Protein AF-A0A3R7PMS6-F1 (afdb_monomer_lite)

Radius of gyration: 30.58 Å; chains: 1; bounding box: 68×83×114 Å

Secondary structure (DSSP, 8-state):
---------------PPPBHHHHHHHHHHHTTS-SEEEEEEETTTSB--STT-SEEEEEETTEEEEEEEEEETTEEEEEEEE------HHHHHHHHHHHHHTTTHHHHHHHHHHHHH--EEEEEEETTEEEEEEESS----S--HHHHHHHHHHHHHHHHHHS-PPPPPPEEEEES-TTT--EEEEE--GGG-HHHH--SS-GGG--EEESSPPPTTEEE---EEEGGGHHHHHHHHHTT--EEEEEEEEETEEESSSBTTSPEEEE---TT--HHHHHHHHHHHHHHHHHHHHHHTT--TTSHHHHHHHHSS------TTSPPEEEEEEEEEEETTEEEEEEEEES--HHHHHHHHHHHHHHTTS-EEEEEEEEEEETTEEGGGSTTGGGSTTS---

Organism: Penaeus vannamei (NCBI:txid6689)

Structure (mmCIF, N/CA/C/O backbone):
data_AF-A0A3R7PMS6-F1
#
_entry.id   AF-A0A3R7PMS6-F1
#
loop_
_atom_site.group_PDB
_atom_site.id
_atom_site.type_symbol
_atom_site.label_atom_id
_atom_site.label_alt_id
_atom_site.label_comp_id
_atom_site.label_asym_id
_atom_site.label_entity_id
_atom_site.label_seq_id
_atom_site.pdbx_PDB_ins_code
_atom_site.Cartn_x
_atom_site.Cartn_y
_atom_site.Cartn_z
_atom_site.occupancy
_atom_site.B_iso_or_equiv
_atom_site.auth_seq_id
_atom_site.auth_comp_id
_atom_site.auth_asym_id
_atom_site.auth_atom_id
_atom_site.pdbx_PDB_model_num
ATOM 1 N N . MET A 1 1 ? 3.083 -45.865 55.757 1.00 33.81 1 MET A N 1
ATOM 2 C CA . MET A 1 1 ? 3.541 -46.971 54.890 1.00 33.81 1 MET A CA 1
ATOM 3 C C . MET A 1 1 ? 2.517 -47.152 53.779 1.00 33.81 1 MET A C 1
ATOM 5 O O . MET A 1 1 ? 1.363 -47.331 54.126 1.00 33.81 1 MET A O 1
ATOM 9 N N . HIS A 1 2 ? 2.970 -47.079 52.515 1.00 34.22 2 HIS A N 1
ATOM 10 C CA . HIS A 1 2 ? 2.266 -47.383 51.246 1.00 34.22 2 HIS A CA 1
ATOM 11 C C . HIS A 1 2 ? 1.035 -46.503 50.929 1.00 34.22 2 HIS A C 1
ATOM 13 O O . HIS A 1 2 ? 0.025 -46.613 51.600 1.00 34.22 2 HIS A O 1
ATOM 19 N N . VAL A 1 3 ? 0.975 -45.561 49.973 1.00 33.75 3 VAL A N 1
ATOM 20 C CA . VAL A 1 3 ? 1.602 -45.344 48.646 1.00 33.75 3 VAL A CA 1
ATOM 21 C C . VAL A 1 3 ? 1.622 -46.586 47.751 1.00 33.75 3 VAL A C 1
ATOM 23 O O . VAL A 1 3 ? 2.273 -47.569 48.084 1.00 33.75 3 VAL A O 1
ATOM 26 N N . SER A 1 4 ? 1.014 -46.446 46.560 1.00 31.95 4 SER A N 1
ATOM 27 C CA . SER A 1 4 ? 0.921 -47.416 45.449 1.00 31.95 4 SER A CA 1
ATOM 28 C C . SER A 1 4 ? -0.236 -48.418 45.631 1.00 31.95 4 SER A C 1
ATOM 30 O O . SER A 1 4 ? -0.331 -49.053 46.663 1.00 31.95 4 SER A O 1
ATOM 32 N N . GLN A 1 5 ? -1.192 -48.619 44.722 1.00 35.88 5 GLN A N 1
ATOM 33 C CA . GLN A 1 5 ? -1.154 -48.555 43.265 1.00 35.88 5 GLN A CA 1
ATOM 34 C C . GLN A 1 5 ? -2.563 -48.261 42.722 1.00 35.88 5 GLN A C 1
ATOM 36 O O . GLN A 1 5 ? -3.455 -49.104 42.743 1.00 35.88 5 GLN A O 1
ATOM 41 N N . THR A 1 6 ? -2.768 -47.083 42.147 1.00 33.12 6 THR A N 1
ATOM 42 C CA . THR A 1 6 ? -3.730 -46.933 41.045 1.00 33.12 6 THR A CA 1
ATOM 43 C C . THR A 1 6 ? -3.165 -45.877 40.114 1.00 33.12 6 THR A C 1
ATOM 45 O O . THR A 1 6 ? -3.672 -44.767 39.977 1.00 33.12 6 THR A O 1
ATOM 48 N N . LEU A 1 7 ? -2.017 -46.226 39.524 1.00 34.47 7 LEU A N 1
ATOM 49 C CA . LEU A 1 7 ? -1.501 -45.590 38.322 1.00 34.47 7 LEU A CA 1
ATOM 50 C C . LEU A 1 7 ? -2.604 -45.680 37.264 1.00 34.47 7 LEU A C 1
ATOM 52 O O . LEU A 1 7 ? -2.713 -46.655 36.524 1.00 34.47 7 LEU A O 1
ATOM 56 N N . LYS A 1 8 ? -3.444 -44.644 37.213 1.00 33.66 8 LYS A N 1
ATOM 57 C CA . LYS A 1 8 ? -4.164 -44.256 36.009 1.00 33.66 8 LYS A CA 1
ATOM 58 C C . LYS A 1 8 ? -3.090 -44.013 34.960 1.00 33.66 8 LYS A C 1
ATOM 60 O O . LYS A 1 8 ? -2.493 -42.941 34.898 1.00 33.66 8 LYS A O 1
ATOM 65 N N . ILE A 1 9 ? -2.820 -45.053 34.179 1.00 36.72 9 ILE A N 1
ATOM 66 C CA . ILE A 1 9 ? -2.088 -44.994 32.923 1.00 36.72 9 ILE A CA 1
ATOM 67 C C . ILE A 1 9 ? -2.941 -44.118 31.999 1.00 36.72 9 ILE A C 1
ATOM 69 O O . ILE A 1 9 ? -3.697 -44.594 31.160 1.00 36.72 9 ILE A O 1
ATOM 73 N N . PHE A 1 10 ? -2.842 -42.800 32.179 1.00 36.03 10 PHE A N 1
ATOM 74 C CA . PHE A 1 10 ? -3.093 -41.838 31.121 1.00 36.03 10 PHE A CA 1
ATOM 75 C C . PHE A 1 10 ? -1.964 -42.040 30.115 1.00 36.03 10 PHE A C 1
ATOM 77 O O . PHE A 1 10 ? -0.944 -41.352 30.113 1.00 36.03 10 PHE A O 1
ATOM 84 N N . ARG A 1 11 ? -2.141 -43.048 29.260 1.00 35.91 11 ARG A N 1
ATOM 85 C CA . ARG A 1 11 ? -1.497 -43.095 27.955 1.00 35.91 11 ARG A CA 1
ATOM 86 C C . ARG A 1 11 ? -1.969 -41.823 27.247 1.00 35.91 11 ARG A C 1
ATOM 88 O O . ARG A 1 11 ? -3.056 -41.792 26.683 1.00 35.91 11 ARG A O 1
ATOM 95 N N . ARG A 1 12 ? -1.186 -40.742 27.341 1.00 38.56 12 ARG A N 1
ATOM 96 C CA . ARG A 1 12 ? -1.252 -39.638 26.382 1.00 38.56 12 ARG A CA 1
ATOM 97 C C . ARG A 1 12 ? -1.123 -40.310 25.021 1.00 38.56 12 ARG A C 1
ATOM 99 O O . ARG A 1 12 ? 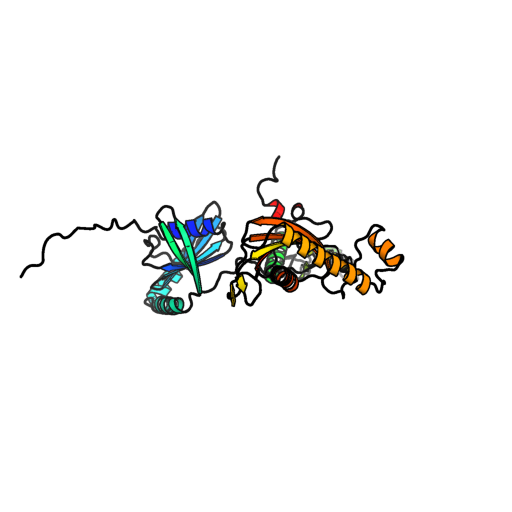-0.043 -40.802 24.692 1.00 38.56 12 ARG A O 1
ATOM 106 N N . ILE A 1 13 ? -2.221 -40.397 24.275 1.00 42.81 13 ILE A N 1
ATOM 107 C CA . ILE A 1 13 ? -2.149 -40.587 22.832 1.00 42.81 13 ILE A CA 1
ATOM 108 C C . ILE A 1 13 ? -1.309 -39.400 22.376 1.00 42.81 13 ILE A C 1
ATOM 110 O O . ILE A 1 13 ? -1.724 -38.250 22.482 1.00 42.81 13 ILE A O 1
ATOM 114 N N . LYS A 1 14 ? -0.042 -39.666 22.069 1.00 45.78 14 LYS A N 1
ATOM 115 C CA . LYS A 1 14 ? 0.870 -38.663 21.549 1.00 45.78 14 LYS A CA 1
ATOM 116 C C . LYS A 1 14 ? 0.348 -38.418 20.143 1.00 45.78 14 LYS A C 1
ATOM 118 O O . LYS A 1 14 ? 0.609 -39.242 19.271 1.00 45.78 14 LYS A O 1
ATOM 123 N N . GLU A 1 15 ? -0.481 -37.389 19.977 1.00 59.25 15 GLU A N 1
ATOM 124 C CA . GLU A 1 15 ? -0.920 -36.934 18.660 1.00 59.25 15 GLU A CA 1
ATOM 125 C C . GLU A 1 15 ? 0.314 -36.908 17.753 1.00 59.25 15 GLU A C 1
ATOM 127 O O . GLU A 1 15 ? 1.391 -36.439 18.154 1.00 59.25 15 GLU A O 1
ATOM 132 N N . ALA A 1 16 ? 0.204 -37.577 16.605 1.00 72.38 16 ALA A N 1
ATOM 133 C CA . ALA A 1 16 ? 1.308 -37.679 15.671 1.00 72.38 16 ALA A CA 1
ATOM 134 C C . ALA A 1 16 ? 1.676 -36.256 15.251 1.00 72.38 16 ALA A C 1
ATOM 136 O O . ALA A 1 16 ? 0.825 -35.504 14.791 1.00 72.38 16 ALA A O 1
ATOM 137 N N . LYS A 1 17 ? 2.929 -35.859 15.488 1.00 84.12 17 LYS A N 1
ATOM 138 C CA . LYS A 1 17 ? 3.363 -34.509 15.135 1.00 84.12 17 LYS A CA 1
ATOM 139 C C . LYS A 1 17 ? 3.409 -34.392 13.616 1.00 84.12 17 LYS A C 1
ATOM 141 O O . LYS A 1 17 ? 4.055 -35.260 13.009 1.00 84.12 17 LYS A O 1
ATOM 146 N N . PRO A 1 18 ? 2.878 -33.304 13.041 1.00 90.94 18 PRO A N 1
ATOM 147 C CA . PRO A 1 18 ? 2.941 -33.074 11.610 1.00 90.94 18 PRO A CA 1
ATOM 148 C C . PRO A 1 18 ? 4.376 -33.100 11.101 1.00 90.94 18 PRO A C 1
ATOM 150 O O . PRO A 1 18 ? 5.328 -32.708 11.793 1.00 90.94 18 PRO A O 1
ATOM 153 N N . THR A 1 19 ? 4.547 -33.583 9.875 1.00 92.81 19 THR A N 1
ATOM 154 C CA . THR A 1 19 ? 5.851 -33.567 9.217 1.00 92.81 19 THR A CA 1
ATOM 155 C C . THR A 1 19 ? 6.267 -32.138 8.877 1.00 92.81 19 THR A C 1
ATOM 157 O O . THR A 1 19 ? 5.443 -31.261 8.607 1.00 92.81 19 THR A O 1
ATOM 160 N N . ALA A 1 20 ? 7.574 -31.880 8.863 1.00 91.75 20 ALA A N 1
ATOM 161 C CA . ALA A 1 20 ? 8.089 -30.566 8.492 1.00 91.75 20 ALA A CA 1
ATOM 162 C C . ALA A 1 20 ? 7.711 -30.188 7.045 1.00 91.75 20 ALA A C 1
ATOM 164 O O . ALA A 1 20 ? 7.428 -29.022 6.772 1.00 91.75 20 ALA A O 1
ATOM 165 N N . SER A 1 21 ? 7.642 -31.171 6.141 1.00 93.12 21 SER A N 1
ATOM 166 C CA . SER A 1 21 ? 7.126 -30.999 4.778 1.00 93.12 21 SER A CA 1
ATOM 167 C C . SER A 1 21 ? 5.653 -30.587 4.715 1.00 93.12 21 SER A C 1
ATOM 169 O O . SER A 1 21 ? 5.296 -29.719 3.909 1.00 93.12 21 SER A O 1
ATOM 171 N N . LEU A 1 22 ? 4.798 -31.171 5.564 1.00 93.56 22 LEU A N 1
ATOM 172 C CA . LEU A 1 22 ? 3.381 -30.826 5.647 1.00 93.56 22 LEU A CA 1
ATOM 173 C C . LEU A 1 22 ? 3.216 -29.395 6.150 1.00 93.56 22 LEU A C 1
ATOM 175 O O . LEU A 1 22 ? 2.472 -28.622 5.548 1.00 93.56 22 LEU A O 1
ATOM 179 N N . VAL A 1 23 ? 3.960 -29.015 7.191 1.00 93.50 23 VAL A N 1
ATOM 180 C CA . VAL A 1 23 ? 3.966 -27.641 7.713 1.00 93.50 23 VAL A CA 1
ATOM 181 C C . VAL A 1 23 ? 4.446 -26.653 6.650 1.00 93.50 23 VAL A C 1
ATOM 183 O O . VAL A 1 23 ? 3.784 -25.647 6.432 1.00 93.50 23 VAL A O 1
ATOM 186 N N . LEU A 1 24 ? 5.532 -26.954 5.927 1.00 94.25 24 LEU A N 1
ATOM 187 C CA . LEU A 1 24 ? 6.025 -26.116 4.824 1.00 94.25 24 LEU A CA 1
ATOM 188 C C . LEU A 1 24 ? 4.973 -25.928 3.723 1.00 94.25 24 LEU A C 1
ATOM 190 O O . LEU A 1 24 ? 4.725 -24.812 3.274 1.00 94.25 24 LEU A O 1
ATOM 194 N N . THR A 1 25 ? 4.334 -27.015 3.297 1.00 94.69 25 THR A N 1
ATOM 195 C CA . THR A 1 25 ? 3.319 -26.976 2.235 1.00 94.69 25 THR A CA 1
ATOM 196 C C . THR A 1 25 ? 2.080 -26.206 2.681 1.00 94.69 25 THR A C 1
ATOM 198 O O . THR A 1 25 ? 1.568 -25.367 1.943 1.00 94.69 25 THR A O 1
ATOM 201 N N . THR A 1 26 ? 1.620 -26.456 3.906 1.00 93.50 26 THR A N 1
ATOM 202 C CA . THR A 1 26 ? 0.439 -25.803 4.480 1.00 93.50 26 THR A CA 1
ATOM 203 C C . THR A 1 26 ? 0.697 -24.320 4.726 1.00 93.50 26 THR A C 1
ATOM 205 O O . THR A 1 26 ? -0.160 -23.510 4.396 1.00 93.50 26 THR A O 1
ATOM 208 N N . HIS A 1 27 ? 1.894 -23.947 5.192 1.00 92.75 27 HIS A N 1
ATOM 209 C CA . HIS A 1 27 ? 2.328 -22.551 5.316 1.00 92.75 27 HIS A CA 1
ATOM 210 C C . HIS A 1 27 ? 2.221 -21.805 3.986 1.00 92.75 27 HIS A C 1
ATOM 212 O O . HIS A 1 27 ? 1.551 -20.778 3.885 1.00 92.75 27 HIS A O 1
ATOM 218 N N . LEU A 1 28 ? 2.850 -22.354 2.939 1.00 91.56 28 LEU A N 1
ATOM 219 C CA . LEU A 1 28 ? 2.859 -21.734 1.615 1.00 91.56 28 LEU A CA 1
ATOM 220 C C . LEU A 1 28 ? 1.439 -21.591 1.051 1.00 91.56 28 LEU A C 1
ATOM 222 O O . LEU A 1 28 ? 1.138 -20.567 0.442 1.00 91.56 28 LEU A O 1
ATOM 226 N N . ARG A 1 29 ? 0.555 -22.566 1.296 1.00 91.19 29 ARG A N 1
ATOM 227 C CA . ARG A 1 29 ? -0.867 -22.493 0.921 1.00 91.19 29 ARG A CA 1
ATOM 228 C C . ARG A 1 29 ? -1.640 -21.447 1.722 1.00 91.19 29 ARG A C 1
ATOM 230 O O . ARG A 1 29 ? -2.321 -20.621 1.123 1.00 91.19 29 ARG A O 1
ATOM 237 N N . GLN A 1 30 ? -1.508 -21.446 3.049 1.00 89.44 30 GLN A N 1
ATOM 238 C CA . GLN A 1 30 ? -2.174 -20.499 3.951 1.00 89.44 30 GLN A CA 1
ATOM 239 C C . GLN A 1 30 ? -1.802 -19.048 3.613 1.00 89.44 30 GLN A C 1
ATOM 241 O O . GLN A 1 30 ? -2.644 -18.155 3.674 1.00 89.44 30 GLN A O 1
ATOM 246 N N . ARG A 1 31 ? -0.559 -18.819 3.173 1.00 82.31 31 ARG A N 1
ATOM 247 C CA . ARG A 1 31 ? -0.051 -17.520 2.706 1.00 82.31 31 ARG A CA 1
ATOM 248 C C . ARG A 1 31 ? -0.305 -17.234 1.214 1.00 82.31 31 ARG A C 1
ATOM 250 O O . ARG A 1 31 ? 0.290 -16.300 0.685 1.00 82.31 31 ARG A O 1
ATOM 257 N N . GLN A 1 32 ? -1.167 -18.000 0.539 1.00 85.06 32 GLN A N 1
ATOM 258 C CA . GLN A 1 32 ? -1.531 -17.819 -0.878 1.00 85.06 32 GLN A CA 1
ATOM 259 C C . GLN A 1 32 ? -0.325 -17.822 -1.840 1.00 85.06 32 GLN A C 1
ATOM 261 O O . GLN A 1 32 ? -0.240 -17.024 -2.772 1.00 85.06 32 GLN A O 1
ATOM 266 N N . LEU A 1 33 ? 0.618 -18.744 -1.627 1.00 84.50 33 LEU A N 1
ATOM 267 C CA . LEU A 1 33 ? 1.819 -18.938 -2.449 1.00 84.50 33 LEU A CA 1
ATOM 268 C C . LEU A 1 33 ? 2.662 -17.652 -2.587 1.00 84.50 33 LEU A C 1
ATOM 270 O O . LEU A 1 33 ? 2.870 -17.166 -3.715 1.00 84.50 33 LEU A O 1
ATOM 274 N N . PRO A 1 34 ? 3.206 -17.125 -1.467 1.00 80.06 34 PRO A N 1
ATOM 275 C CA . PRO A 1 34 ? 3.950 -15.870 -1.462 1.00 80.06 34 PRO A CA 1
ATOM 276 C C . PRO A 1 34 ? 5.190 -15.971 -2.357 1.00 80.06 34 PRO A C 1
ATOM 278 O O . PRO A 1 34 ? 5.749 -17.053 -2.543 1.00 80.06 34 PRO A O 1
ATOM 281 N N . HIS A 1 35 ? 5.660 -14.850 -2.912 1.00 75.75 35 HIS A N 1
ATOM 282 C CA . HIS A 1 35 ? 6.897 -14.848 -3.705 1.00 75.75 35 HIS A CA 1
ATOM 283 C C . HIS A 1 35 ? 8.118 -15.261 -2.861 1.00 75.75 35 HIS A C 1
ATOM 285 O O . HIS A 1 35 ? 9.053 -15.881 -3.366 1.00 75.75 35 HIS A O 1
ATOM 291 N N . TRP A 1 36 ? 8.109 -14.933 -1.570 1.00 86.06 36 TRP A N 1
ATOM 292 C CA . TRP A 1 36 ? 9.185 -15.237 -0.637 1.00 86.06 36 TRP A CA 1
ATOM 293 C C . TRP A 1 36 ? 8.653 -15.332 0.803 1.00 86.06 36 TRP A C 1
ATOM 295 O O . TRP A 1 36 ? 7.704 -14.628 1.135 1.00 86.06 36 TRP A O 1
ATOM 305 N N . THR A 1 37 ? 9.247 -16.191 1.639 1.00 86.88 37 THR A N 1
ATOM 306 C CA . THR A 1 37 ? 9.002 -16.252 3.096 1.00 86.88 37 THR A CA 1
ATOM 307 C C . THR A 1 37 ? 10.166 -16.945 3.817 1.00 86.88 37 THR A C 1
ATOM 309 O O . THR A 1 37 ? 10.839 -17.813 3.259 1.00 86.88 37 THR A O 1
ATOM 312 N N . SER A 1 38 ? 10.429 -16.575 5.061 1.00 90.12 38 SER A N 1
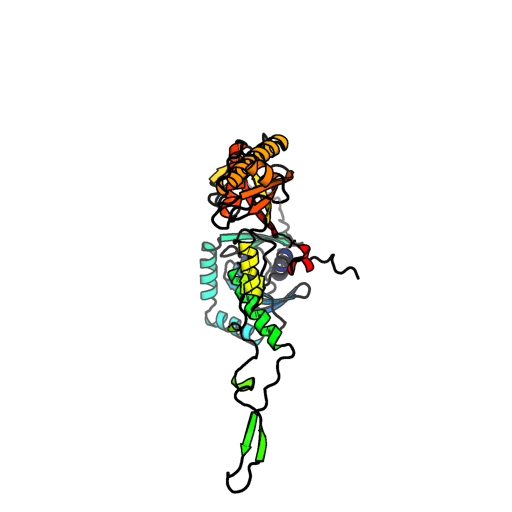ATOM 313 C CA . SER A 1 38 ? 11.525 -17.021 5.908 1.00 90.12 38 SER A CA 1
ATOM 314 C C . SER A 1 38 ? 11.070 -17.154 7.361 1.00 90.12 38 SER A C 1
ATOM 316 O O . SER A 1 38 ? 11.087 -16.193 8.129 1.00 90.12 38 SER A O 1
ATOM 318 N N . TYR A 1 39 ? 10.795 -18.381 7.782 1.00 92.88 39 TYR A N 1
ATOM 319 C CA . TYR A 1 39 ? 10.263 -18.682 9.107 1.00 92.88 39 TYR A CA 1
ATOM 320 C C . TYR A 1 39 ? 11.098 -19.742 9.830 1.00 92.88 39 TYR A C 1
ATOM 322 O O . TYR A 1 39 ? 11.962 -20.415 9.259 1.00 92.88 39 TYR A O 1
ATOM 330 N N . PHE A 1 40 ? 10.822 -19.896 11.116 1.00 93.06 40 PHE A N 1
ATOM 331 C CA . PHE A 1 40 ? 11.398 -20.892 12.000 1.00 93.06 40 PHE A CA 1
ATOM 332 C C . PHE A 1 40 ? 10.292 -21.802 12.514 1.00 93.06 40 PHE A C 1
ATOM 334 O O . PHE A 1 40 ? 9.198 -21.353 12.836 1.00 93.06 40 PHE A O 1
ATOM 341 N N . VAL A 1 41 ? 10.595 -23.084 12.649 1.00 93.50 41 VAL A N 1
ATOM 342 C CA . VAL A 1 41 ? 9.722 -24.060 13.306 1.00 93.50 41 VAL A CA 1
ATOM 343 C C . VAL A 1 41 ? 10.524 -24.795 14.366 1.00 93.50 41 VAL A C 1
ATOM 345 O O . VAL A 1 41 ? 11.689 -25.129 14.141 1.00 93.50 41 VAL A O 1
ATOM 348 N N . LYS A 1 42 ? 9.958 -25.025 15.550 1.00 93.00 42 LYS A N 1
ATOM 349 C CA . LYS A 1 42 ? 10.682 -25.736 16.610 1.00 93.00 42 LYS A CA 1
ATOM 350 C C . LYS A 1 42 ? 10.841 -27.206 16.256 1.00 93.00 42 LYS A C 1
ATOM 352 O O . LYS A 1 42 ? 9.905 -27.852 15.794 1.00 93.00 42 LYS A O 1
ATOM 357 N N . TYR A 1 43 ? 12.000 -27.774 16.581 1.00 90.50 43 TYR A N 1
ATOM 358 C CA . TYR A 1 43 ? 12.192 -29.226 16.496 1.00 90.50 43 TYR A CA 1
ATOM 359 C C . TYR A 1 43 ? 11.223 -30.007 17.396 1.00 90.50 43 TYR A C 1
ATOM 361 O O . TYR A 1 43 ? 10.934 -31.169 17.122 1.00 90.50 43 TYR A O 1
ATOM 369 N N . SER A 1 44 ? 10.729 -29.395 18.477 1.00 90.31 44 SER A N 1
ATOM 370 C CA . SER A 1 44 ? 9.767 -30.021 19.384 1.00 90.31 44 SER A CA 1
ATOM 371 C C . SER A 1 44 ? 8.379 -30.195 18.779 1.00 90.31 44 SER A C 1
ATOM 373 O O . SER A 1 44 ? 7.649 -31.052 19.270 1.00 90.31 44 SER A O 1
ATOM 375 N N . ASP A 1 45 ? 8.028 -29.457 17.728 1.00 89.50 45 ASP A N 1
ATOM 376 C CA . ASP A 1 45 ? 6.630 -29.324 17.296 1.00 89.50 45 ASP A CA 1
ATOM 377 C C . ASP A 1 45 ? 6.349 -30.097 16.000 1.00 89.50 45 ASP A C 1
ATOM 379 O O . ASP A 1 45 ? 5.199 -30.357 15.670 1.00 89.50 45 ASP A O 1
ATOM 383 N N . VAL A 1 46 ? 7.399 -30.546 15.304 1.00 91.12 46 VAL A N 1
ATOM 384 C CA . VAL A 1 46 ? 7.286 -31.268 14.031 1.00 91.12 46 VAL A CA 1
ATOM 385 C C . VAL A 1 46 ? 8.173 -32.505 13.979 1.00 91.12 46 VAL A C 1
ATOM 387 O O . VAL A 1 46 ? 9.226 -32.579 14.618 1.00 91.12 46 VAL A O 1
ATOM 390 N N . THR A 1 47 ? 7.778 -33.469 13.154 1.00 89.94 47 THR A N 1
ATOM 391 C CA . THR A 1 47 ? 8.629 -34.601 12.780 1.00 89.94 47 THR A CA 1
ATOM 392 C C . THR A 1 47 ? 9.477 -34.208 11.570 1.00 89.94 47 THR A C 1
ATOM 394 O O . THR A 1 47 ? 8.952 -33.862 10.514 1.00 89.94 47 THR A O 1
ATOM 397 N N . SER A 1 48 ? 10.807 -34.221 11.703 1.00 83.06 48 SER A N 1
ATOM 398 C CA . SER A 1 48 ? 11.699 -33.810 10.610 1.00 83.06 48 SER A CA 1
ATOM 399 C C . SER A 1 48 ? 11.922 -34.946 9.607 1.00 83.06 48 SER A C 1
ATOM 401 O O . SER A 1 48 ? 12.752 -35.824 9.828 1.00 83.06 48 SER A O 1
ATOM 403 N N . ASP A 1 49 ? 11.218 -34.883 8.483 1.00 89.50 49 ASP A N 1
ATOM 404 C CA . ASP A 1 49 ? 11.313 -35.798 7.338 1.00 89.50 49 ASP A CA 1
ATOM 405 C C . ASP A 1 49 ? 12.263 -35.297 6.232 1.00 89.50 49 ASP A C 1
ATOM 407 O O . ASP A 1 49 ? 12.702 -36.057 5.379 1.00 89.50 49 ASP A O 1
ATOM 411 N N . GLN A 1 50 ? 12.667 -34.028 6.290 1.00 87.25 50 GLN A N 1
ATOM 412 C CA . GLN A 1 50 ? 13.607 -33.402 5.348 1.00 87.25 50 GLN A CA 1
ATOM 413 C C . GLN A 1 50 ? 15.058 -33.387 5.870 1.00 87.25 50 GLN A C 1
ATOM 415 O O . GLN A 1 50 ? 15.858 -32.508 5.533 1.00 87.25 50 GLN A O 1
ATOM 420 N N . ARG A 1 51 ? 15.425 -34.287 6.790 1.00 81.50 51 ARG A N 1
ATOM 421 C CA . ARG A 1 51 ? 16.758 -34.290 7.423 1.00 81.50 51 ARG A CA 1
ATOM 422 C C . ARG A 1 51 ? 17.857 -34.531 6.380 1.00 81.50 51 ARG A C 1
ATOM 424 O O . ARG A 1 51 ? 17.749 -35.413 5.544 1.00 81.50 51 ARG A O 1
ATOM 431 N N . GLY A 1 52 ? 18.931 -33.744 6.445 1.00 80.19 52 GLY A N 1
ATOM 432 C CA . GLY A 1 52 ? 20.051 -33.839 5.500 1.00 80.19 52 GLY A CA 1
ATOM 433 C C . GLY A 1 52 ? 19.903 -32.972 4.249 1.00 80.19 52 GLY A C 1
ATOM 434 O O . GLY A 1 52 ? 20.920 -32.668 3.637 1.00 80.19 52 GLY A O 1
ATOM 435 N N . LEU A 1 53 ? 18.698 -32.489 3.937 1.00 86.06 53 LEU A N 1
ATOM 436 C CA . LEU A 1 53 ? 18.473 -31.509 2.875 1.00 86.06 53 LEU A CA 1
ATOM 437 C C . LEU A 1 53 ? 18.765 -30.090 3.380 1.00 86.06 53 LEU A C 1
ATOM 439 O O . LEU A 1 53 ? 18.292 -29.688 4.454 1.00 86.06 53 LEU A O 1
ATOM 443 N N . SER A 1 54 ? 19.560 -29.352 2.606 1.00 87.62 54 SER A N 1
ATOM 444 C CA . SER A 1 54 ? 19.949 -27.964 2.857 1.00 87.62 54 SER A CA 1
ATOM 445 C C . SER A 1 54 ? 19.435 -27.013 1.787 1.00 87.62 54 SER A C 1
ATOM 447 O O . SER A 1 54 ? 18.970 -25.944 2.160 1.00 87.62 54 SER A O 1
ATOM 449 N N . HIS A 1 55 ? 19.489 -27.379 0.506 1.00 91.00 55 HIS A N 1
ATOM 450 C CA . HIS A 1 55 ? 18.962 -26.559 -0.586 1.00 91.00 55 HIS A CA 1
ATOM 451 C C . HIS A 1 55 ? 18.241 -27.443 -1.608 1.00 91.00 55 HIS A C 1
ATOM 453 O O . HIS A 1 55 ? 18.856 -28.314 -2.208 1.00 91.00 55 HIS A O 1
ATOM 459 N N . PHE A 1 56 ? 16.926 -27.292 -1.763 1.00 94.25 56 PHE A N 1
ATOM 460 C CA . PHE A 1 56 ? 16.139 -28.203 -2.600 1.00 94.25 56 PHE A CA 1
ATOM 461 C C . PHE A 1 56 ? 14.906 -27.535 -3.207 1.00 94.25 56 PHE A C 1
ATOM 463 O O . PHE A 1 56 ? 14.414 -26.528 -2.700 1.00 94.25 56 PHE A O 1
ATOM 470 N N . ASN A 1 57 ? 14.398 -28.119 -4.293 1.00 94.00 57 ASN A N 1
ATOM 471 C CA . ASN A 1 57 ? 13.144 -27.700 -4.912 1.00 94.00 57 ASN A CA 1
ATOM 472 C C . ASN A 1 57 ? 11.948 -28.265 -4.145 1.00 94.00 57 ASN A C 1
ATOM 474 O O . ASN A 1 57 ? 11.935 -29.438 -3.770 1.00 94.00 57 ASN A O 1
ATOM 478 N N . TRP A 1 58 ? 10.922 -27.443 -3.966 1.00 95.88 58 TRP A N 1
ATOM 479 C CA . TRP A 1 58 ? 9.667 -27.827 -3.337 1.00 95.88 58 TRP A CA 1
ATOM 480 C C . TRP A 1 58 ? 8.493 -27.336 -4.175 1.00 95.88 58 TRP A C 1
ATOM 482 O O . TRP A 1 58 ? 8.298 -26.132 -4.349 1.00 95.88 58 TRP A O 1
ATOM 492 N N . LYS A 1 59 ? 7.716 -28.273 -4.722 1.00 94.69 59 LYS A N 1
ATOM 493 C CA . LYS A 1 59 ? 6.580 -27.969 -5.593 1.00 94.69 59 LYS A CA 1
ATOM 494 C C . LYS A 1 59 ? 5.288 -27.947 -4.781 1.00 94.69 59 LYS A C 1
ATOM 496 O O . LYS A 1 59 ? 4.961 -28.931 -4.126 1.00 94.69 59 LYS A O 1
ATOM 501 N N . VAL A 1 60 ? 4.546 -26.845 -4.863 1.00 91.94 60 VAL A N 1
ATOM 502 C CA . VAL A 1 60 ? 3.249 -26.656 -4.199 1.00 91.94 60 VAL A CA 1
ATOM 503 C C . VAL A 1 60 ? 2.288 -26.013 -5.190 1.00 91.94 60 VAL A C 1
ATOM 505 O O . VAL A 1 60 ? 2.566 -24.930 -5.696 1.00 91.94 60 VAL A O 1
ATOM 508 N N . ASP A 1 61 ? 1.185 -26.699 -5.494 1.00 88.81 61 ASP A N 1
ATOM 509 C CA . ASP A 1 61 ? 0.057 -26.197 -6.299 1.00 88.81 61 ASP A CA 1
ATOM 510 C C . ASP A 1 61 ? 0.472 -25.489 -7.603 1.00 88.81 61 ASP A C 1
ATOM 512 O O . ASP A 1 61 ? 0.039 -24.387 -7.924 1.00 88.81 61 ASP A O 1
ATOM 516 N N . GLY A 1 62 ? 1.374 -26.125 -8.357 1.00 85.56 62 GLY A N 1
ATOM 517 C CA . GLY A 1 62 ? 1.866 -25.618 -9.644 1.00 85.56 62 GLY A CA 1
ATOM 518 C C . GLY A 1 62 ? 3.013 -24.605 -9.551 1.00 85.56 62 GLY A C 1
ATOM 519 O O . GLY A 1 62 ? 3.687 -24.375 -10.552 1.00 85.56 62 GLY A O 1
ATOM 520 N N . ALA A 1 63 ? 3.313 -24.070 -8.366 1.00 86.19 63 ALA A N 1
ATOM 521 C CA . ALA A 1 63 ? 4.487 -23.239 -8.117 1.00 86.19 63 ALA A CA 1
ATOM 522 C C . ALA A 1 63 ? 5.679 -24.071 -7.618 1.00 86.19 63 ALA A C 1
ATOM 524 O O . ALA A 1 63 ? 5.513 -25.037 -6.873 1.00 86.19 63 ALA A O 1
ATOM 525 N N . ASN A 1 64 ? 6.894 -23.670 -7.998 1.00 92.44 64 ASN A N 1
ATOM 526 C CA . ASN A 1 64 ? 8.130 -24.229 -7.458 1.00 92.44 64 ASN A CA 1
ATOM 527 C C . ASN A 1 64 ? 8.819 -23.219 -6.531 1.00 92.44 64 ASN A C 1
ATOM 529 O O . ASN A 1 64 ? 8.849 -22.015 -6.803 1.00 92.44 64 ASN A O 1
ATOM 533 N N . TYR A 1 65 ? 9.364 -23.727 -5.432 1.00 92.62 65 TYR A N 1
ATOM 534 C CA . TYR A 1 65 ? 10.115 -22.963 -4.450 1.00 92.62 65 TYR A CA 1
ATOM 535 C C . TYR A 1 65 ? 11.513 -23.537 -4.299 1.00 92.62 65 TYR A C 1
ATOM 537 O O . TYR A 1 65 ? 11.683 -24.740 -4.126 1.00 92.62 65 TYR A O 1
ATOM 545 N N . HIS A 1 66 ? 12.510 -22.662 -4.296 1.00 93.12 66 HIS A N 1
ATOM 546 C CA . HIS A 1 66 ? 13.841 -22.996 -3.806 1.00 93.12 66 HIS A CA 1
ATOM 547 C C . HIS A 1 66 ? 13.821 -22.849 -2.287 1.00 93.12 66 HIS A C 1
ATOM 549 O O . HIS A 1 66 ? 13.556 -21.761 -1.763 1.00 93.12 66 HIS A O 1
ATOM 555 N N . ILE A 1 67 ? 14.043 -23.959 -1.586 1.00 93.56 67 ILE A N 1
ATOM 556 C CA . ILE A 1 67 ? 14.018 -24.038 -0.128 1.00 93.56 67 ILE A CA 1
ATOM 557 C C . ILE A 1 67 ? 15.442 -24.138 0.385 1.00 93.56 67 ILE A C 1
ATOM 559 O O . ILE A 1 67 ? 16.092 -25.170 0.229 1.00 93.56 67 ILE A O 1
ATOM 563 N N . LEU A 1 68 ? 15.903 -23.087 1.058 1.00 91.50 68 LEU A N 1
ATOM 564 C CA . LEU A 1 68 ? 17.126 -23.115 1.844 1.00 91.50 68 LEU A CA 1
ATOM 565 C C . LEU A 1 68 ? 16.770 -23.413 3.305 1.00 91.50 68 LEU A C 1
ATOM 567 O O . LEU A 1 68 ? 16.188 -22.590 4.015 1.00 91.50 68 LEU A O 1
ATOM 571 N N . ARG A 1 69 ? 17.124 -24.616 3.750 1.00 92.06 69 ARG A N 1
ATOM 572 C CA . ARG A 1 69 ? 16.851 -25.136 5.087 1.00 92.06 69 ARG A CA 1
ATOM 573 C C . ARG A 1 69 ? 18.117 -25.157 5.937 1.00 92.06 69 ARG A C 1
ATOM 575 O O . ARG A 1 69 ? 19.135 -25.763 5.583 1.00 92.06 69 ARG A O 1
ATOM 582 N N . THR A 1 70 ? 18.020 -24.601 7.139 1.00 89.38 70 THR A N 1
ATOM 583 C CA . THR A 1 70 ? 19.102 -24.623 8.127 1.00 89.38 70 THR A CA 1
ATOM 584 C C . THR A 1 70 ? 18.588 -25.127 9.464 1.00 89.38 70 THR A C 1
ATOM 586 O O . THR A 1 70 ? 17.698 -24.541 10.070 1.00 89.38 70 THR A O 1
ATOM 589 N N . GLY A 1 71 ? 19.163 -26.232 9.940 1.00 88.56 71 GLY A N 1
ATOM 590 C CA . GLY A 1 71 ? 18.908 -26.726 11.287 1.00 88.56 71 GLY A CA 1
ATOM 591 C C . GLY A 1 71 ? 19.686 -25.900 12.304 1.00 88.56 71 GLY A C 1
ATOM 592 O O . GLY A 1 71 ? 20.899 -26.045 12.388 1.00 88.56 71 GLY A O 1
ATOM 593 N N . CYS A 1 72 ? 19.000 -25.056 13.067 1.00 88.81 72 CYS A N 1
ATOM 594 C CA . CYS A 1 72 ? 19.579 -24.131 14.037 1.00 88.81 72 CYS A CA 1
ATOM 595 C C . CYS A 1 72 ? 18.875 -24.296 15.391 1.00 88.81 72 CYS A C 1
ATOM 597 O O . CYS A 1 72 ? 17.906 -23.597 15.688 1.00 88.81 72 CYS A O 1
ATOM 599 N N . TRP A 1 73 ? 19.318 -25.276 16.187 1.00 89.38 73 TRP A N 1
ATOM 600 C CA . TRP A 1 73 ? 18.647 -25.662 17.435 1.00 89.38 73 TRP A CA 1
ATOM 601 C C . TRP A 1 73 ? 18.400 -24.440 18.352 1.00 89.38 73 TRP A C 1
ATOM 603 O O . TRP A 1 73 ? 19.319 -23.637 18.510 1.00 89.38 73 TRP A O 1
ATOM 613 N N . PRO A 1 74 ? 17.187 -24.263 18.923 1.00 91.62 74 PRO A N 1
ATOM 614 C CA . PRO A 1 74 ? 16.073 -25.224 19.004 1.00 91.62 74 PRO A CA 1
ATOM 615 C C . PRO A 1 74 ? 15.117 -25.242 17.792 1.00 91.62 74 PRO A C 1
ATOM 617 O O . PRO A 1 74 ? 14.099 -25.941 17.816 1.00 91.62 74 PRO A O 1
ATOM 620 N N . TYR A 1 75 ? 15.452 -24.538 16.710 1.00 93.25 75 TYR A N 1
ATOM 621 C CA . TYR A 1 75 ? 14.604 -24.363 15.530 1.00 93.25 75 TYR A CA 1
ATOM 622 C C . TYR A 1 75 ? 15.160 -25.015 14.251 1.00 93.25 75 TYR A C 1
ATOM 624 O O . TYR A 1 75 ? 16.343 -25.319 14.106 1.00 93.25 75 TYR A O 1
ATOM 632 N N . MET A 1 76 ? 14.292 -25.170 13.260 1.00 91.94 76 MET A N 1
ATOM 633 C CA . MET A 1 76 ? 14.641 -25.308 11.852 1.00 91.94 76 MET A CA 1
ATOM 634 C C . MET A 1 76 ? 14.216 -24.034 11.137 1.00 91.94 76 MET A C 1
ATOM 636 O O . MET A 1 76 ? 13.035 -23.695 11.147 1.00 91.94 76 MET A O 1
ATOM 640 N N . LYS A 1 77 ? 15.170 -23.345 10.512 1.00 92.38 77 LYS A N 1
ATOM 641 C CA . LYS A 1 77 ? 14.888 -22.205 9.646 1.00 92.38 77 LYS A CA 1
ATOM 642 C C . LYS A 1 77 ? 14.616 -22.679 8.226 1.00 92.38 77 LYS A C 1
ATOM 644 O O . LYS A 1 77 ? 15.406 -23.445 7.666 1.00 92.38 77 LYS A O 1
ATOM 649 N N . TYR A 1 78 ? 13.553 -22.146 7.648 1.00 93.00 78 TYR A N 1
ATOM 650 C CA . TYR A 1 78 ? 13.215 -22.257 6.241 1.00 93.00 78 TYR A CA 1
ATOM 651 C C . TYR A 1 78 ? 13.328 -20.886 5.599 1.00 93.00 78 TYR A C 1
ATOM 653 O O . TYR A 1 78 ? 12.881 -19.896 6.164 1.00 93.00 78 TYR A O 1
ATOM 661 N N . HIS A 1 79 ? 13.928 -20.833 4.419 1.00 90.31 79 HIS A N 1
ATOM 662 C CA . HIS A 1 79 ? 13.908 -19.674 3.545 1.00 90.31 79 HIS A CA 1
ATOM 663 C C . HIS A 1 79 ? 13.423 -20.143 2.179 1.00 90.31 79 HIS A C 1
ATOM 665 O O . HIS A 1 79 ? 14.076 -20.951 1.523 1.00 90.31 79 HIS A O 1
ATOM 671 N N . CYS A 1 80 ? 12.249 -19.671 1.789 1.00 91.69 80 CYS A N 1
ATOM 672 C CA . CYS A 1 80 ? 11.500 -20.142 0.639 1.00 91.69 80 CYS A CA 1
ATOM 673 C C . CYS A 1 80 ? 11.444 -19.013 -0.382 1.00 91.69 80 CYS A C 1
ATOM 675 O O . CYS A 1 80 ? 10.940 -17.936 -0.074 1.00 91.69 80 CYS A O 1
ATOM 677 N N . THR A 1 81 ? 11.931 -19.252 -1.596 1.00 86.31 81 THR A N 1
ATOM 678 C CA . THR A 1 81 ? 11.840 -18.277 -2.694 1.00 86.31 81 THR A CA 1
ATOM 679 C C . THR A 1 81 ? 11.158 -18.919 -3.890 1.00 86.31 81 THR A C 1
ATOM 681 O O . THR A 1 81 ? 11.609 -19.959 -4.365 1.00 86.31 81 THR A O 1
ATOM 684 N N . LYS A 1 82 ? 10.081 -18.309 -4.388 1.00 85.00 82 LYS A N 1
ATOM 685 C CA . LYS A 1 82 ? 9.338 -18.787 -5.557 1.00 85.00 82 LYS A CA 1
ATOM 686 C C . LYS A 1 82 ? 10.196 -18.604 -6.807 1.00 85.00 82 LYS A C 1
ATOM 688 O O . LYS A 1 82 ? 10.537 -17.475 -7.158 1.00 85.00 82 LYS A O 1
ATOM 693 N N . ARG A 1 83 ? 10.578 -19.703 -7.457 1.00 79.56 83 ARG A N 1
ATOM 694 C CA . ARG A 1 83 ? 11.480 -19.710 -8.620 1.00 79.56 83 ARG A CA 1
ATOM 695 C C . ARG A 1 83 ? 11.173 -20.884 -9.549 1.00 79.56 83 ARG A C 1
ATOM 697 O O . ARG A 1 83 ? 10.677 -21.908 -9.074 1.00 79.56 83 ARG A O 1
ATOM 704 N N . PRO A 1 84 ? 11.484 -20.777 -10.854 1.00 82.75 84 PRO A N 1
ATOM 705 C CA . PRO A 1 84 ? 11.453 -21.920 -11.760 1.00 82.75 84 PRO A CA 1
ATOM 706 C C . PRO A 1 84 ? 12.275 -23.101 -11.227 1.00 82.75 84 PRO A C 1
ATOM 708 O O . PRO A 1 84 ? 13.151 -22.943 -10.376 1.00 82.75 84 PRO A O 1
ATOM 711 N N . TYR A 1 85 ? 11.960 -24.301 -11.704 1.00 91.88 85 TYR A N 1
ATOM 712 C CA . TYR A 1 85 ? 12.718 -25.493 -11.342 1.00 91.88 85 TYR A CA 1
ATOM 713 C C . TYR A 1 85 ? 14.152 -25.395 -11.879 1.00 91.88 85 TYR A C 1
ATOM 715 O O . TYR A 1 85 ? 14.345 -25.154 -13.068 1.00 91.88 85 TYR A O 1
ATOM 723 N N . GLU A 1 86 ? 15.137 -25.612 -11.009 1.00 88.00 86 GLU A N 1
ATOM 724 C CA . GLU A 1 86 ? 16.568 -25.617 -11.343 1.00 88.00 86 GLU A CA 1
ATOM 725 C C . GLU A 1 86 ? 17.261 -26.787 -10.631 1.00 88.00 86 GLU A C 1
ATOM 727 O O . GLU A 1 86 ? 16.791 -27.240 -9.589 1.00 88.00 86 GLU A O 1
ATOM 732 N N . ASP A 1 87 ? 18.370 -27.302 -11.164 1.00 90.88 87 ASP A N 1
ATOM 733 C CA . ASP A 1 87 ? 19.153 -28.324 -10.457 1.00 90.88 87 ASP A CA 1
ATOM 734 C C . ASP A 1 87 ? 19.987 -27.681 -9.335 1.00 90.88 87 ASP A C 1
ATOM 736 O O . ASP A 1 87 ? 20.956 -26.972 -9.590 1.00 90.88 87 ASP A O 1
ATOM 740 N N . LEU A 1 88 ? 19.603 -27.950 -8.082 1.00 90.12 88 LEU A N 1
ATOM 741 C CA . LEU A 1 88 ? 20.235 -27.408 -6.870 1.00 90.12 88 LEU A CA 1
ATOM 742 C C . LEU A 1 88 ? 21.211 -28.397 -6.205 1.00 90.12 88 LEU A C 1
ATOM 744 O O . LEU A 1 88 ? 21.640 -28.183 -5.070 1.00 90.12 88 LEU A O 1
ATOM 748 N N . SER A 1 89 ? 21.557 -29.504 -6.868 1.00 88.81 89 SER A N 1
ATOM 749 C CA . SER A 1 89 ? 22.351 -30.585 -6.266 1.00 88.81 89 SER A CA 1
ATOM 750 C C . SER A 1 89 ? 23.762 -30.159 -5.837 1.00 88.81 89 SER A C 1
ATOM 752 O O . SER A 1 89 ? 24.274 -30.641 -4.820 1.00 88.81 89 SER A O 1
ATOM 754 N N . VAL A 1 90 ? 24.394 -29.248 -6.583 1.00 87.69 90 VAL A N 1
ATOM 755 C CA . VAL A 1 90 ? 25.715 -28.685 -6.257 1.00 87.69 90 VAL A CA 1
ATOM 756 C C . VAL A 1 90 ? 25.628 -27.797 -5.016 1.00 87.69 90 VAL A C 1
ATOM 758 O O . VAL A 1 90 ? 26.414 -27.969 -4.080 1.00 87.69 90 VAL A O 1
ATOM 761 N N . ASP A 1 91 ? 24.630 -26.917 -4.968 1.00 83.94 91 ASP A N 1
ATOM 762 C CA . ASP A 1 91 ? 24.405 -26.016 -3.839 1.00 83.94 91 ASP A CA 1
ATOM 763 C C . ASP A 1 91 ? 24.073 -26.788 -2.557 1.00 83.94 91 ASP A C 1
ATOM 765 O O . ASP A 1 91 ? 24.620 -26.496 -1.492 1.00 83.94 91 ASP A O 1
ATOM 769 N N . ASP A 1 92 ? 23.217 -27.815 -2.644 1.00 88.25 92 ASP A N 1
ATOM 770 C CA . ASP A 1 92 ? 22.882 -28.668 -1.499 1.00 88.25 92 ASP A CA 1
ATOM 771 C C . ASP A 1 92 ? 24.136 -29.312 -0.902 1.00 88.25 92 ASP A C 1
ATOM 773 O O . ASP A 1 92 ? 24.362 -29.241 0.311 1.00 88.25 92 ASP A O 1
ATOM 777 N N . LYS A 1 93 ? 24.991 -29.894 -1.756 1.00 89.00 93 LYS A N 1
ATOM 778 C CA . LYS A 1 93 ? 26.267 -30.489 -1.336 1.00 89.00 93 LYS A CA 1
ATOM 779 C C . LYS A 1 93 ? 27.166 -29.449 -0.680 1.00 89.00 93 LYS A C 1
ATOM 781 O O . LYS A 1 93 ? 27.690 -29.717 0.401 1.00 89.00 93 LYS A O 1
ATOM 786 N N . PHE A 1 94 ? 27.304 -28.268 -1.282 1.00 89.31 94 PHE A N 1
ATOM 787 C CA . PHE A 1 94 ? 28.112 -27.180 -0.736 1.00 89.31 94 PHE A CA 1
ATOM 788 C C . PHE A 1 94 ? 27.660 -26.787 0.678 1.00 89.31 94 PHE A C 1
ATOM 790 O O . PHE A 1 94 ? 28.457 -26.823 1.619 1.00 89.31 94 PHE A O 1
ATOM 797 N N . PHE A 1 95 ? 26.367 -26.504 0.874 1.00 86.81 95 PHE A N 1
ATOM 798 C CA . PHE A 1 95 ? 25.844 -26.120 2.189 1.00 86.81 95 PHE A CA 1
ATOM 799 C C . PHE A 1 95 ? 25.946 -27.244 3.224 1.00 86.81 95 PHE A C 1
ATOM 801 O O . PHE A 1 95 ? 26.170 -26.974 4.407 1.00 86.81 95 PHE A O 1
ATOM 808 N N . ARG A 1 96 ? 25.801 -28.507 2.811 1.00 85.75 96 ARG A N 1
ATOM 809 C CA . ARG A 1 96 ? 25.981 -29.661 3.703 1.00 85.75 96 ARG A CA 1
ATOM 810 C C . ARG A 1 96 ? 27.427 -29.800 4.163 1.00 85.75 96 ARG A C 1
ATOM 812 O O . ARG A 1 96 ? 27.655 -29.949 5.362 1.00 85.75 96 ARG A O 1
ATOM 819 N N . VAL A 1 97 ? 28.386 -29.709 3.241 1.00 87.88 97 VAL A N 1
ATOM 820 C CA . VAL A 1 97 ? 29.821 -29.761 3.559 1.00 87.88 97 VAL A CA 1
ATOM 821 C C . VAL A 1 97 ? 30.197 -28.614 4.492 1.00 87.88 97 VAL A C 1
ATOM 823 O O . VAL A 1 97 ? 30.844 -28.851 5.508 1.00 87.88 97 VAL A O 1
ATOM 826 N N . LEU A 1 98 ? 29.713 -27.399 4.223 1.00 85.31 98 LEU A N 1
ATOM 827 C CA . LEU A 1 98 ? 29.983 -26.229 5.059 1.00 85.31 98 LEU A CA 1
ATOM 828 C C . LEU A 1 98 ? 29.498 -26.416 6.506 1.00 85.31 98 LEU A C 1
ATOM 830 O O . LEU A 1 98 ? 30.203 -26.061 7.451 1.00 85.31 98 LEU A O 1
ATOM 834 N N . LYS A 1 99 ? 28.307 -26.997 6.697 1.00 81.94 99 LYS A N 1
ATOM 835 C CA . LYS A 1 99 ? 27.757 -27.287 8.032 1.00 81.94 99 LYS A CA 1
ATOM 836 C C . LYS A 1 99 ? 28.600 -28.320 8.782 1.00 81.94 99 LYS A C 1
ATOM 838 O O . LYS A 1 99 ? 28.824 -28.146 9.978 1.00 81.94 99 LYS A O 1
ATOM 843 N N . ILE A 1 100 ? 29.073 -29.360 8.090 1.00 85.88 100 ILE A N 1
ATOM 844 C CA . ILE A 1 100 ? 29.925 -30.410 8.671 1.00 85.88 100 ILE A CA 1
ATOM 845 C C . ILE A 1 100 ? 31.301 -29.845 9.036 1.00 85.88 100 ILE A C 1
ATOM 847 O O . ILE A 1 100 ? 31.749 -30.034 10.163 1.00 85.88 100 ILE A O 1
ATOM 851 N N . ALA A 1 101 ? 31.933 -29.103 8.123 1.00 87.19 101 ALA A N 1
ATOM 852 C CA . ALA A 1 101 ? 33.253 -28.507 8.329 1.00 87.19 101 ALA A CA 1
ATOM 853 C C . ALA A 1 101 ? 33.292 -27.570 9.549 1.00 87.19 101 ALA A C 1
ATOM 855 O O . ALA A 1 101 ? 34.285 -27.529 10.265 1.00 87.19 101 ALA A O 1
ATOM 856 N N . ASN A 1 102 ? 32.190 -26.865 9.823 1.00 86.56 102 ASN A N 1
ATOM 857 C CA . ASN A 1 102 ? 32.061 -25.968 10.975 1.00 86.56 102 ASN A CA 1
ATOM 858 C C . ASN A 1 102 ? 31.420 -26.628 12.213 1.00 86.56 102 ASN A C 1
ATOM 860 O O . ASN A 1 102 ? 30.972 -25.920 13.117 1.00 86.56 102 ASN A O 1
ATOM 864 N N . LEU A 1 103 ? 31.301 -27.963 12.242 1.00 85.62 103 LEU A N 1
ATOM 865 C CA . LEU A 1 103 ? 30.689 -28.740 13.333 1.00 85.62 103 LEU A CA 1
ATOM 866 C C . LEU A 1 103 ? 29.281 -28.255 13.739 1.00 85.62 103 LEU A C 1
ATOM 868 O O . LEU A 1 103 ? 28.850 -28.422 14.877 1.00 85.62 103 LEU A O 1
ATOM 872 N N . GLY A 1 104 ? 28.557 -27.601 12.825 1.00 81.81 104 GLY A N 1
ATOM 873 C CA . GLY A 1 104 ? 27.261 -26.979 13.102 1.00 81.81 104 GLY A CA 1
ATOM 874 C C . GLY A 1 104 ? 27.283 -25.810 14.100 1.00 81.81 104 GLY A C 1
ATOM 875 O O . GLY A 1 104 ? 26.212 -25.285 14.406 1.00 81.81 104 GLY A O 1
ATOM 876 N N . ILE A 1 105 ? 28.451 -25.354 14.573 1.00 86.44 105 ILE A N 1
ATOM 877 C CA . ILE A 1 105 ? 28.580 -24.299 15.596 1.00 86.44 105 ILE A CA 1
ATOM 878 C C . ILE A 1 105 ? 27.911 -22.986 15.153 1.00 86.44 105 ILE A C 1
ATOM 880 O O . ILE A 1 105 ? 27.096 -22.463 15.918 1.00 86.44 105 ILE A O 1
ATOM 884 N N . PRO A 1 106 ? 28.126 -22.474 13.919 1.00 84.94 106 PRO A N 1
ATOM 885 C CA . PRO A 1 106 ? 27.435 -21.268 13.460 1.00 84.94 106 PRO A CA 1
ATOM 886 C C . PRO A 1 106 ? 25.912 -21.431 13.425 1.00 84.94 106 PRO A C 1
ATOM 888 O O . PRO A 1 106 ? 25.176 -20.493 13.720 1.00 84.94 106 PRO A O 1
ATOM 891 N N . CYS A 1 107 ? 25.421 -22.631 13.100 1.00 86.12 107 CYS A N 1
ATOM 892 C CA . CYS A 1 107 ? 23.987 -22.911 13.065 1.00 86.12 107 CYS A CA 1
ATOM 893 C C . CYS A 1 107 ? 23.387 -22.936 14.477 1.00 86.12 107 CYS A C 1
ATOM 895 O O . CYS A 1 107 ? 22.282 -22.436 14.675 1.00 86.12 107 CYS A O 1
ATOM 897 N N . LEU A 1 108 ? 24.110 -23.484 15.458 1.00 87.88 108 LEU A N 1
ATOM 898 C CA . LEU A 1 108 ? 23.694 -23.474 16.860 1.00 87.88 108 LEU A CA 1
ATOM 899 C C . LEU A 1 108 ? 23.677 -22.048 17.422 1.00 87.88 108 LEU A C 1
ATOM 901 O O . LEU A 1 108 ? 22.664 -21.627 17.972 1.00 87.88 108 LEU A O 1
ATOM 905 N N . ALA A 1 109 ? 24.754 -21.280 17.217 1.00 86.56 109 ALA A N 1
ATOM 906 C CA . ALA A 1 109 ? 24.830 -19.881 17.638 1.00 86.56 109 ALA A CA 1
ATOM 907 C C . ALA A 1 109 ? 23.685 -19.050 17.037 1.00 86.56 109 ALA A C 1
ATOM 909 O O . ALA A 1 109 ? 23.043 -18.266 17.737 1.00 86.56 109 ALA A O 1
ATOM 910 N N . TYR A 1 110 ? 23.373 -19.284 15.760 1.00 88.94 110 TYR A N 1
ATOM 911 C CA . TYR A 1 110 ? 22.251 -18.645 15.087 1.00 88.94 110 TYR A CA 1
ATOM 912 C C . TYR A 1 110 ? 20.889 -19.020 15.691 1.00 88.94 110 TYR A C 1
ATOM 914 O O . TYR A 1 110 ? 20.046 -18.146 15.860 1.00 88.94 110 TYR A O 1
ATOM 922 N N . GLY A 1 111 ? 20.670 -20.287 16.057 1.00 87.94 111 GLY A N 1
ATOM 923 C CA . GLY A 1 111 ? 19.431 -20.735 16.707 1.00 87.94 111 GLY A CA 1
ATOM 924 C C . GLY A 1 111 ? 19.244 -20.155 18.113 1.00 87.94 111 GLY A C 1
ATOM 925 O O . GLY A 1 111 ? 18.151 -19.697 18.462 1.00 87.94 111 GLY A O 1
ATOM 926 N N . CYS A 1 112 ? 20.326 -20.084 18.891 1.00 88.25 112 CYS A N 1
ATOM 927 C CA . CYS A 1 112 ? 20.340 -19.402 20.184 1.00 88.25 112 CYS A CA 1
ATOM 928 C C . CYS A 1 112 ? 20.024 -17.909 20.026 1.00 88.25 112 CYS A C 1
ATOM 930 O O . CYS A 1 112 ? 19.117 -17.411 20.686 1.00 88.25 112 CYS A O 1
ATOM 932 N N . GLY A 1 113 ? 20.698 -17.211 19.106 1.00 86.06 113 GLY A N 1
ATOM 933 C CA . GLY A 1 113 ? 20.436 -15.797 18.821 1.00 86.06 113 GLY A CA 1
ATOM 934 C C . GLY A 1 113 ? 19.007 -15.545 18.332 1.00 86.06 113 GLY A C 1
ATOM 935 O O . GLY A 1 113 ? 18.347 -14.622 18.803 1.00 86.06 113 GLY A O 1
ATOM 936 N N . ALA A 1 114 ? 18.484 -16.413 17.460 1.00 85.25 114 ALA A N 1
ATOM 937 C CA . ALA A 1 114 ? 17.108 -16.328 16.981 1.00 85.25 114 ALA A CA 1
ATOM 938 C C . ALA A 1 114 ? 16.088 -16.404 18.125 1.00 85.25 114 ALA A C 1
ATOM 940 O O . ALA A 1 114 ? 15.084 -15.705 18.082 1.00 85.25 114 ALA A O 1
ATOM 941 N N . SER A 1 115 ? 16.367 -17.172 19.182 1.00 88.12 115 SER A N 1
ATOM 942 C CA . SER A 1 115 ? 15.472 -17.279 20.344 1.00 88.12 115 SER A CA 1
ATOM 943 C C . SER A 1 115 ? 15.230 -15.937 21.048 1.00 88.12 115 SER A C 1
ATOM 945 O O . SER A 1 115 ? 14.158 -15.748 21.613 1.00 88.12 115 SER A O 1
ATOM 947 N N . PHE A 1 116 ? 16.191 -15.009 20.990 1.00 87.12 116 PHE A N 1
ATOM 948 C CA . PHE A 1 116 ? 16.066 -13.659 21.554 1.00 87.12 116 PHE A CA 1
ATOM 949 C C . PHE A 1 116 ? 15.493 -12.638 20.568 1.00 87.12 116 PHE A C 1
ATOM 951 O O . PHE A 1 116 ? 15.007 -11.591 20.984 1.00 87.12 116 PHE A O 1
ATOM 958 N N . LEU A 1 117 ? 15.584 -12.926 19.270 1.00 84.44 117 LEU A N 1
ATOM 959 C CA . LEU A 1 117 ? 15.216 -12.004 18.198 1.00 84.44 117 LEU A CA 1
ATOM 960 C C . LEU A 1 117 ? 13.850 -12.305 17.578 1.00 84.44 117 LEU A C 1
ATOM 962 O O . LEU A 1 117 ? 13.355 -11.479 16.828 1.00 84.44 117 LEU A O 1
ATOM 966 N N . ILE A 1 118 ? 13.244 -13.465 17.846 1.00 87.38 118 ILE A N 1
ATOM 967 C CA . ILE A 1 118 ? 11.897 -13.791 17.362 1.00 87.38 118 ILE A CA 1
ATOM 968 C C . ILE A 1 118 ? 10.899 -12.760 17.898 1.00 87.38 118 ILE A C 1
ATOM 970 O O . ILE A 1 118 ? 10.652 -12.688 19.102 1.00 87.38 118 ILE A O 1
ATOM 974 N N . SER A 1 119 ? 10.305 -11.989 16.989 1.00 80.94 119 SER A N 1
ATOM 975 C CA . SER A 1 119 ? 9.342 -10.938 17.316 1.00 80.94 119 SER A CA 1
ATOM 976 C C . SER A 1 119 ? 7.892 -11.371 17.106 1.00 80.94 119 SER A C 1
ATOM 978 O O . SER A 1 119 ? 6.996 -10.856 17.770 1.00 80.94 119 SER A O 1
ATOM 980 N N . CYS A 1 120 ? 7.648 -12.296 16.172 1.00 84.38 120 CYS A N 1
ATOM 981 C CA . CYS A 1 120 ? 6.308 -12.630 15.691 1.00 84.38 120 CYS A CA 1
ATOM 982 C C . CYS A 1 120 ? 6.107 -14.144 15.606 1.00 84.38 120 CYS A C 1
ATOM 984 O O . CYS A 1 120 ? 7.050 -14.901 15.360 1.00 84.38 120 CYS A O 1
ATOM 986 N N . GLN A 1 121 ? 4.863 -14.579 15.798 1.00 91.38 121 GLN A N 1
ATOM 987 C CA . GLN A 1 121 ? 4.455 -15.982 15.745 1.00 91.38 121 GLN A CA 1
ATOM 988 C C . GLN A 1 121 ? 3.171 -16.096 14.929 1.00 91.38 121 GLN A C 1
ATOM 990 O O . GLN A 1 121 ? 2.331 -15.197 14.975 1.00 91.38 121 GLN A O 1
ATOM 995 N N . GLU A 1 122 ? 3.027 -17.181 14.182 1.00 88.06 122 GLU A N 1
ATOM 996 C CA . GLU A 1 122 ? 1.834 -17.473 13.394 1.00 88.06 122 GLU A CA 1
ATOM 997 C C . GLU A 1 122 ? 1.485 -18.950 13.530 1.00 88.06 122 GLU A C 1
ATOM 999 O O . GLU A 1 122 ? 2.365 -19.808 13.486 1.00 88.06 122 GLU A O 1
ATOM 1004 N N . ASP A 1 123 ? 0.197 -19.240 13.669 1.00 91.31 123 ASP A N 1
ATOM 1005 C CA . ASP A 1 123 ? -0.304 -20.605 13.742 1.00 91.31 123 ASP A CA 1
ATOM 1006 C C . ASP A 1 123 ? -0.664 -21.120 12.343 1.00 91.31 123 ASP A C 1
ATOM 1008 O O . ASP A 1 123 ? -1.428 -20.498 11.599 1.00 91.31 123 ASP A O 1
ATOM 1012 N N . ILE A 1 124 ? -0.101 -22.275 11.989 1.00 90.31 124 ILE A N 1
ATOM 1013 C CA . ILE A 1 124 ? -0.420 -23.019 10.771 1.00 90.31 124 ILE A CA 1
ATOM 1014 C C . ILE A 1 124 ? -1.388 -24.133 11.130 1.00 90.31 124 ILE A C 1
ATOM 1016 O O . ILE A 1 124 ? -1.082 -25.003 11.951 1.00 90.31 124 ILE A O 1
ATOM 1020 N N . TYR A 1 125 ? -2.530 -24.146 10.454 1.00 89.38 125 TYR A N 1
ATOM 1021 C CA . TYR A 1 125 ? -3.565 -25.152 10.652 1.00 89.38 125 TYR A CA 1
ATOM 1022 C C . TYR A 1 125 ? -3.334 -26.331 9.708 1.00 89.38 125 TYR A C 1
ATOM 1024 O O . TYR A 1 125 ? -3.717 -26.284 8.539 1.00 89.38 125 TYR A O 1
ATOM 1032 N N . THR A 1 126 ? -2.687 -27.390 10.199 1.00 88.31 126 THR A N 1
ATOM 1033 C CA . THR A 1 126 ? -2.516 -28.630 9.428 1.00 88.31 126 THR A CA 1
ATOM 1034 C C . THR A 1 126 ? -3.619 -29.640 9.765 1.00 88.31 126 THR A C 1
ATOM 1036 O O . THR A 1 126 ? -4.180 -29.582 10.861 1.00 88.31 126 THR A O 1
ATOM 1039 N N . PRO A 1 127 ? -3.910 -30.612 8.878 1.00 84.25 127 PRO A N 1
ATOM 1040 C CA . PRO A 1 127 ? -4.840 -31.702 9.188 1.00 84.25 127 PRO A CA 1
ATOM 1041 C C . PRO A 1 127 ? -4.451 -32.528 10.426 1.00 84.25 127 PRO A C 1
ATOM 1043 O O . PRO A 1 127 ? -5.309 -33.152 11.040 1.00 84.25 127 PRO A O 1
ATOM 1046 N N . GLU A 1 128 ? -3.166 -32.532 10.792 1.00 84.94 128 GLU A N 1
ATOM 1047 C CA . GLU A 1 128 ? -2.598 -33.311 11.902 1.00 84.94 128 GLU A CA 1
ATOM 1048 C C . GLU A 1 128 ? -2.432 -32.478 13.189 1.00 84.94 128 GLU A C 1
ATOM 1050 O O . GLU A 1 128 ? -1.911 -32.971 14.187 1.00 84.94 128 GLU A O 1
ATOM 1055 N N . GLY A 1 129 ? -2.874 -31.216 13.180 1.00 83.44 129 GLY A N 1
ATOM 1056 C CA . GLY A 1 129 ? -2.822 -30.311 14.326 1.00 83.44 129 GLY A CA 1
ATOM 1057 C C . GLY A 1 129 ? -2.293 -28.919 13.981 1.00 83.44 129 GLY A C 1
ATOM 1058 O O . GLY A 1 129 ? -1.766 -28.663 12.895 1.00 83.44 129 GLY A O 1
ATOM 1059 N N . THR A 1 130 ? -2.432 -27.997 14.928 1.00 89.69 130 THR A N 1
ATOM 1060 C CA . THR A 1 130 ? -1.927 -26.628 14.786 1.00 89.69 130 THR A CA 1
ATOM 1061 C C . THR A 1 130 ? -0.450 -26.564 15.167 1.00 89.69 130 THR A C 1
ATOM 1063 O O . THR A 1 130 ? -0.064 -27.030 16.239 1.00 89.69 130 THR A O 1
ATOM 1066 N N . VAL A 1 131 ? 0.377 -25.965 14.307 1.00 92.12 131 VAL A N 1
ATOM 1067 C CA . VAL A 1 131 ? 1.810 -25.747 14.558 1.00 92.12 131 VAL A CA 1
ATOM 1068 C C . VAL A 1 131 ? 2.117 -24.265 14.513 1.00 92.12 131 VAL A C 1
ATOM 1070 O O . VAL A 1 131 ? 1.873 -23.613 13.501 1.00 92.12 131 VAL A O 1
ATOM 1073 N N . THR A 1 132 ? 2.731 -23.752 15.571 1.00 92.50 132 THR A N 1
ATOM 1074 C CA . THR A 1 132 ? 3.217 -22.375 15.600 1.00 92.50 132 THR A CA 1
ATOM 1075 C C . THR A 1 132 ? 4.568 -22.270 14.894 1.00 92.50 132 THR A C 1
ATOM 1077 O O . THR A 1 132 ? 5.532 -22.968 15.230 1.00 92.50 132 THR A O 1
ATOM 1080 N N . ILE A 1 133 ? 4.656 -21.364 13.927 1.00 93.31 133 ILE A N 1
ATOM 1081 C CA . ILE A 1 133 ? 5.910 -20.915 13.325 1.00 93.31 133 ILE A CA 1
ATOM 1082 C C . ILE A 1 133 ? 6.297 -19.538 13.849 1.00 93.31 133 ILE A C 1
ATOM 1084 O O . ILE A 1 133 ? 5.473 -18.768 14.337 1.00 93.31 133 ILE A O 1
ATOM 1088 N N . TYR A 1 134 ? 7.585 -19.237 13.752 1.00 92.19 134 TYR A N 1
ATOM 1089 C CA . TYR A 1 134 ? 8.207 -18.071 14.358 1.00 92.19 134 TYR A CA 1
ATOM 1090 C C . TYR A 1 134 ? 8.943 -17.257 13.298 1.00 92.19 134 TYR A C 1
ATOM 1092 O O . TYR A 1 134 ? 9.594 -17.818 12.416 1.00 92.19 134 TYR A O 1
ATOM 1100 N N . PHE A 1 135 ? 8.905 -15.937 13.415 1.00 88.19 135 PHE A N 1
ATOM 1101 C CA . PHE A 1 135 ? 9.622 -15.024 12.532 1.00 88.19 135 PHE A CA 1
ATOM 1102 C C . PHE A 1 135 ? 10.535 -14.112 13.352 1.00 88.19 135 PHE A C 1
ATOM 1104 O O . PHE A 1 135 ? 10.175 -13.687 14.450 1.00 88.19 135 PHE A O 1
ATOM 1111 N N . LEU A 1 136 ? 11.723 -13.808 12.814 1.00 82.75 136 LEU A N 1
ATOM 1112 C CA . LEU A 1 136 ? 12.638 -12.832 13.428 1.00 82.75 136 LEU A CA 1
ATOM 1113 C C . LEU A 1 136 ? 12.062 -11.416 13.393 1.00 82.75 136 LEU A C 1
ATOM 1115 O O . LEU A 1 136 ? 12.261 -10.652 14.321 1.00 82.75 136 LEU A O 1
ATOM 1119 N N . TYR A 1 137 ? 11.360 -11.085 12.316 1.00 76.94 137 TYR A N 1
ATOM 1120 C CA . TYR A 1 137 ? 10.659 -9.823 12.129 1.00 76.94 137 TYR A CA 1
ATOM 1121 C C . TYR A 1 137 ? 9.316 -10.137 11.484 1.00 76.94 137 TYR A C 1
ATOM 1123 O O . TYR A 1 137 ? 9.205 -11.155 10.796 1.00 76.94 137 TYR A O 1
ATOM 1131 N N . GLU A 1 138 ? 8.310 -9.288 11.679 1.00 68.00 138 GLU A N 1
ATOM 1132 C CA . GLU A 1 138 ? 7.080 -9.413 10.901 1.00 68.00 138 GLU A CA 1
ATOM 1133 C C . GLU A 1 138 ? 7.438 -9.309 9.415 1.00 68.00 138 GLU A C 1
ATOM 1135 O O . GLU A 1 138 ? 8.045 -8.330 8.977 1.00 68.00 138 GLU A O 1
ATOM 1140 N N . GLU A 1 139 ? 7.134 -10.353 8.643 1.00 67.56 139 GLU A N 1
ATOM 1141 C CA . GLU A 1 139 ? 7.289 -10.270 7.198 1.00 67.56 139 GLU A CA 1
ATOM 1142 C C . GLU A 1 139 ? 6.276 -9.256 6.692 1.00 67.56 139 GLU A C 1
ATOM 1144 O O . GLU A 1 139 ? 5.070 -9.494 6.800 1.00 67.56 139 GLU A O 1
ATOM 1149 N N . ASP A 1 140 ? 6.778 -8.134 6.165 1.00 56.06 140 ASP A N 1
ATOM 1150 C CA . ASP A 1 140 ? 5.964 -7.124 5.498 1.00 56.06 140 ASP A CA 1
ATOM 1151 C C . ASP A 1 140 ? 5.164 -7.832 4.395 1.00 56.06 140 ASP A C 1
ATOM 1153 O O . ASP A 1 140 ? 5.673 -8.158 3.321 1.00 56.06 140 ASP A O 1
ATOM 1157 N N . ARG A 1 141 ? 3.888 -8.095 4.695 1.00 57.47 141 ARG A N 1
ATOM 1158 C CA . ARG A 1 141 ? 2.894 -8.606 3.742 1.00 57.47 141 ARG A CA 1
ATOM 1159 C C . ARG A 1 141 ? 2.641 -7.601 2.618 1.00 57.47 141 ARG A C 1
ATOM 1161 O O . ARG A 1 141 ? 2.118 -7.971 1.570 1.00 57.47 141 ARG A O 1
ATOM 1168 N N . ASP A 1 142 ? 3.066 -6.359 2.837 1.00 59.47 142 ASP A N 1
ATOM 1169 C CA . ASP A 1 142 ? 2.789 -5.217 1.995 1.00 59.47 142 ASP A CA 1
ATOM 1170 C C . ASP A 1 142 ? 4.036 -4.764 1.238 1.00 59.47 142 ASP A C 1
ATOM 1172 O O . ASP A 1 142 ? 5.082 -4.411 1.789 1.00 59.47 142 ASP A O 1
ATOM 1176 N N . MET A 1 143 ? 3.906 -4.734 -0.082 1.00 67.50 143 MET A N 1
ATOM 1177 C CA . MET A 1 143 ? 4.924 -4.189 -0.959 1.00 67.50 143 MET A CA 1
ATOM 1178 C C . MET A 1 143 ? 4.848 -2.660 -0.947 1.00 67.50 143 MET A C 1
ATOM 1180 O O . MET A 1 143 ? 3.889 -2.069 -1.438 1.00 67.50 143 MET A O 1
ATOM 1184 N N . THR A 1 144 ? 5.899 -2.000 -0.455 1.00 79.06 144 THR A N 1
ATOM 1185 C CA . THR A 1 144 ? 5.993 -0.536 -0.555 1.00 79.06 144 THR A CA 1
ATOM 1186 C C . THR A 1 144 ? 5.995 -0.078 -2.016 1.00 79.06 144 THR A C 1
ATOM 1188 O O . THR A 1 144 ? 6.560 -0.740 -2.892 1.00 79.06 144 THR A O 1
ATOM 1191 N N . MET A 1 145 ? 5.461 1.116 -2.283 1.00 83.06 145 MET A N 1
ATOM 1192 C CA . MET A 1 145 ? 5.454 1.716 -3.628 1.00 83.06 145 MET A CA 1
ATOM 1193 C C . MET A 1 145 ? 6.862 1.838 -4.241 1.00 83.06 145 MET A C 1
ATOM 1195 O O . MET A 1 145 ? 7.036 1.725 -5.456 1.00 83.06 145 MET A O 1
ATOM 1199 N N . ASN A 1 146 ? 7.891 2.014 -3.405 1.00 83.88 146 ASN A N 1
ATOM 1200 C CA . ASN A 1 146 ? 9.290 2.047 -3.836 1.00 83.88 146 ASN A CA 1
ATOM 1201 C C . ASN A 1 146 ? 9.804 0.670 -4.268 1.00 83.88 146 ASN A C 1
ATOM 1203 O O . ASN A 1 146 ? 10.534 0.572 -5.257 1.00 83.88 146 ASN A O 1
ATOM 1207 N N . HIS A 1 147 ? 9.433 -0.389 -3.546 1.00 83.38 147 HIS A N 1
ATOM 1208 C CA . HIS A 1 147 ? 9.756 -1.752 -3.952 1.00 83.38 147 HIS A CA 1
ATOM 1209 C C . HIS A 1 147 ? 9.005 -2.124 -5.238 1.00 83.38 147 HIS A C 1
ATOM 1211 O O . HIS A 1 147 ? 9.642 -2.556 -6.198 1.00 83.38 147 HIS A O 1
ATOM 1217 N N . LEU A 1 148 ? 7.702 -1.825 -5.313 1.00 84.06 148 LEU A N 1
ATOM 1218 C CA . LEU A 1 148 ? 6.885 -2.020 -6.516 1.00 84.06 148 LEU A CA 1
ATOM 1219 C C . LEU A 1 148 ? 7.501 -1.325 -7.734 1.00 84.06 148 LEU A C 1
ATOM 1221 O O . LEU A 1 148 ? 7.631 -1.934 -8.792 1.00 84.06 148 LEU A O 1
ATOM 1225 N N . ARG A 1 149 ? 7.962 -0.078 -7.584 1.00 88.56 149 ARG A N 1
ATOM 1226 C CA . ARG A 1 149 ? 8.658 0.655 -8.651 1.00 88.56 149 ARG A CA 1
ATOM 1227 C C . ARG A 1 149 ? 9.873 -0.114 -9.177 1.00 88.56 149 ARG A C 1
ATOM 1229 O O . ARG A 1 149 ? 10.041 -0.216 -10.389 1.00 88.56 149 ARG A O 1
ATOM 1236 N N . LYS A 1 150 ? 10.723 -0.646 -8.290 1.00 86.62 150 LYS A N 1
ATOM 1237 C CA . LYS A 1 150 ? 11.918 -1.415 -8.684 1.00 86.62 150 LYS A CA 1
ATOM 1238 C C . LYS A 1 150 ? 11.538 -2.702 -9.415 1.00 86.62 150 LYS A C 1
ATOM 1240 O O . LYS A 1 150 ? 12.134 -3.000 -10.447 1.00 86.62 150 LYS A O 1
ATOM 1245 N N . VAL A 1 151 ? 10.536 -3.420 -8.908 1.00 85.75 151 VAL A N 1
ATOM 1246 C CA . VAL A 1 151 ? 10.025 -4.657 -9.518 1.00 85.75 151 VAL A CA 1
ATOM 1247 C C . VAL A 1 151 ? 9.463 -4.383 -10.912 1.00 85.75 151 VAL A C 1
ATOM 1249 O O . VAL A 1 151 ? 9.856 -5.051 -11.863 1.00 85.75 151 VAL A O 1
ATOM 1252 N N . LEU A 1 152 ? 8.614 -3.361 -11.063 1.00 88.81 152 LEU A N 1
ATOM 1253 C CA . LEU A 1 152 ? 8.025 -2.996 -12.353 1.00 88.81 152 LEU A CA 1
ATOM 1254 C C . LEU A 1 152 ? 9.086 -2.599 -13.380 1.00 88.81 152 LEU A C 1
ATOM 1256 O O . LEU A 1 152 ? 9.040 -3.079 -14.506 1.00 88.81 152 LEU A O 1
ATOM 1260 N N . ILE A 1 153 ? 10.064 -1.772 -13.001 1.00 91.44 153 ILE A N 1
ATOM 1261 C CA . ILE A 1 153 ? 11.160 -1.386 -13.904 1.00 91.44 153 ILE A CA 1
ATOM 1262 C C . ILE A 1 153 ? 11.972 -2.617 -14.327 1.00 91.44 153 ILE A C 1
ATOM 1264 O O . ILE A 1 153 ? 12.277 -2.775 -15.509 1.00 91.44 153 ILE A O 1
ATOM 1268 N N . GLY A 1 154 ? 12.312 -3.492 -13.377 1.00 88.06 154 GLY A N 1
ATOM 1269 C CA . GLY A 1 154 ? 13.084 -4.702 -13.652 1.00 88.06 154 GLY A CA 1
ATOM 1270 C C . GLY A 1 154 ? 12.348 -5.686 -14.563 1.00 88.06 154 GLY A C 1
ATOM 1271 O O . GLY A 1 154 ? 12.953 -6.225 -15.488 1.00 88.06 154 GLY A O 1
ATOM 1272 N N . ASN A 1 155 ? 11.052 -5.897 -14.328 1.00 87.31 155 ASN A N 1
ATOM 1273 C CA . ASN A 1 155 ? 10.228 -6.788 -15.143 1.00 87.31 155 ASN A CA 1
ATOM 1274 C C . ASN A 1 155 ? 9.991 -6.199 -16.536 1.00 87.31 155 ASN A C 1
ATOM 1276 O O . ASN A 1 155 ? 10.295 -6.860 -17.517 1.00 87.31 155 ASN A O 1
ATOM 1280 N N . LEU A 1 156 ? 9.586 -4.929 -16.646 1.00 90.69 156 LEU A N 1
ATOM 1281 C CA . LEU A 1 156 ? 9.390 -4.279 -17.946 1.00 90.69 156 LEU A CA 1
ATOM 1282 C C . LEU A 1 156 ? 10.674 -4.270 -18.787 1.00 90.69 156 LEU A C 1
ATOM 1284 O O . LEU A 1 156 ? 10.620 -4.557 -19.976 1.00 90.69 156 LEU A O 1
ATOM 1288 N N . SER A 1 157 ? 11.835 -3.980 -18.189 1.00 91.12 157 SER A N 1
ATOM 1289 C CA . SER A 1 157 ? 13.115 -4.025 -18.909 1.00 91.12 157 SER A CA 1
ATOM 1290 C C . SER A 1 157 ? 13.416 -5.433 -19.421 1.00 91.12 157 SER A C 1
ATOM 1292 O O . SER A 1 157 ? 13.814 -5.589 -20.572 1.00 91.12 157 SER A O 1
ATOM 1294 N N . ARG A 1 158 ? 13.196 -6.468 -18.607 1.00 89.12 158 ARG A N 1
ATOM 1295 C CA . ARG A 1 158 ? 13.400 -7.861 -19.018 1.00 89.12 158 ARG A CA 1
ATOM 1296 C C . ARG A 1 158 ? 12.438 -8.262 -20.134 1.00 89.12 158 ARG A C 1
ATOM 1298 O O . ARG A 1 158 ? 12.885 -8.699 -21.188 1.00 89.12 158 ARG A O 1
ATOM 1305 N N . ASP A 1 159 ? 11.147 -8.062 -19.914 1.00 90.75 159 ASP A N 1
ATOM 1306 C CA . ASP A 1 159 ? 10.086 -8.572 -20.777 1.00 90.75 159 ASP A CA 1
ATOM 1307 C C . ASP A 1 159 ? 10.088 -7.860 -22.136 1.00 90.75 159 ASP A C 1
ATOM 1309 O O . ASP A 1 159 ? 9.956 -8.509 -23.170 1.00 90.75 159 ASP A O 1
ATOM 1313 N N . LEU A 1 160 ? 10.359 -6.549 -22.179 1.00 92.00 160 LEU A N 1
ATOM 1314 C CA . LEU A 1 160 ? 10.496 -5.810 -23.442 1.00 92.00 160 LEU A CA 1
ATOM 1315 C C . LEU A 1 160 ? 11.694 -6.273 -24.283 1.00 92.00 160 LEU A C 1
ATOM 1317 O O . LEU A 1 160 ? 11.629 -6.214 -25.508 1.00 92.00 160 LEU A O 1
ATOM 1321 N N . ASN A 1 161 ? 12.776 -6.744 -23.654 1.00 90.69 161 ASN A N 1
ATOM 1322 C CA . ASN A 1 161 ? 13.908 -7.328 -24.380 1.00 90.69 161 ASN A CA 1
ATOM 1323 C C . ASN A 1 161 ? 13.627 -8.746 -24.895 1.00 90.69 161 ASN A C 1
ATOM 1325 O O . ASN A 1 161 ? 14.298 -9.178 -25.829 1.00 90.69 161 ASN A O 1
ATOM 1329 N N . LEU A 1 162 ? 12.672 -9.466 -24.295 1.00 90.81 162 LEU A N 1
ATOM 1330 C CA . LEU A 1 162 ? 12.223 -10.776 -24.779 1.00 90.81 162 LEU A CA 1
ATOM 1331 C C . LEU A 1 162 ? 11.264 -10.654 -25.972 1.00 90.81 162 LEU A C 1
ATOM 1333 O O . LEU A 1 162 ? 11.132 -11.592 -26.757 1.00 90.81 162 LEU A O 1
ATOM 1337 N N . LEU A 1 163 ? 10.599 -9.506 -26.122 1.00 91.50 163 LEU A N 1
ATOM 1338 C CA . LEU A 1 163 ? 9.769 -9.201 -27.283 1.00 91.50 163 LEU A CA 1
ATOM 1339 C C . LEU A 1 163 ? 10.617 -8.850 -28.514 1.00 91.50 163 LEU A C 1
ATOM 1341 O O . LEU A 1 163 ? 11.820 -8.602 -28.435 1.00 91.50 163 LEU A O 1
ATOM 1345 N N . LYS A 1 164 ? 9.976 -8.801 -29.689 1.00 87.25 164 LYS A N 1
ATOM 1346 C CA . LYS A 1 164 ? 10.640 -8.395 -30.934 1.00 87.25 164 LYS A CA 1
ATOM 1347 C C . LYS A 1 164 ? 11.130 -6.949 -30.814 1.00 87.25 164 LYS A C 1
ATOM 1349 O O . LYS A 1 164 ? 10.335 -6.011 -30.838 1.00 87.25 164 LYS A O 1
ATOM 1354 N N . THR A 1 165 ? 12.444 -6.783 -30.709 1.00 87.38 165 THR A N 1
ATOM 1355 C CA . THR A 1 165 ? 13.090 -5.474 -30.579 1.00 87.38 165 THR A CA 1
ATOM 1356 C C . THR A 1 165 ? 13.486 -4.884 -31.937 1.00 87.38 165 THR A C 1
ATOM 1358 O O . THR A 1 165 ? 13.405 -5.541 -32.980 1.00 87.38 165 THR A O 1
ATOM 1361 N N . ARG A 1 166 ? 13.903 -3.611 -31.939 1.00 87.50 166 ARG A N 1
ATOM 1362 C CA . ARG A 1 166 ? 14.380 -2.927 -33.147 1.00 87.50 166 ARG A CA 1
ATOM 1363 C C . ARG A 1 166 ? 15.642 -3.619 -33.698 1.00 87.50 166 ARG A C 1
ATOM 1365 O O . ARG A 1 166 ? 16.591 -3.814 -32.927 1.00 87.50 166 ARG A O 1
ATOM 1372 N N . PRO A 1 167 ? 15.705 -3.933 -35.009 1.00 87.38 167 PRO A N 1
ATOM 1373 C CA . PRO A 1 167 ? 16.934 -4.431 -35.621 1.00 87.38 167 PRO A CA 1
ATOM 1374 C C . PRO A 1 167 ? 18.034 -3.359 -35.592 1.00 87.38 167 PRO A C 1
ATOM 1376 O O . PRO A 1 167 ? 17.744 -2.163 -35.517 1.00 87.38 167 PRO A O 1
ATOM 1379 N N . ALA A 1 168 ? 19.299 -3.786 -35.639 1.00 88.06 168 ALA A N 1
ATOM 1380 C CA . ALA A 1 168 ? 20.428 -2.862 -35.731 1.00 88.06 168 ALA A CA 1
ATOM 1381 C C . ALA A 1 168 ? 20.376 -2.094 -37.061 1.00 88.06 168 ALA A C 1
ATOM 1383 O O . ALA A 1 168 ? 20.177 -2.694 -38.119 1.00 88.06 168 ALA A O 1
ATOM 1384 N N . THR A 1 169 ? 20.530 -0.769 -37.013 1.00 88.50 169 THR A N 1
ATOM 1385 C CA . THR A 1 169 ? 20.566 0.059 -38.222 1.00 88.50 169 THR A CA 1
ATOM 1386 C C . THR A 1 169 ? 21.864 -0.213 -38.978 1.00 88.50 169 THR A C 1
ATOM 1388 O O . THR A 1 169 ? 22.926 -0.005 -38.395 1.00 88.50 169 THR A O 1
ATOM 1391 N N . PRO A 1 170 ? 21.819 -0.634 -40.253 1.00 87.62 170 PRO A N 1
ATOM 1392 C CA . PRO A 1 170 ? 23.028 -0.881 -41.030 1.00 87.62 170 PRO A CA 1
ATOM 1393 C C . PRO A 1 170 ? 23.837 0.407 -41.245 1.00 87.62 170 PRO A C 1
ATOM 1395 O O . PRO A 1 170 ? 23.269 1.490 -41.386 1.00 87.62 170 PRO A O 1
ATOM 1398 N N . MET A 1 171 ? 25.166 0.292 -41.282 1.00 89.81 171 MET A N 1
ATOM 1399 C CA . MET A 1 171 ? 26.068 1.414 -41.544 1.00 89.81 171 MET A CA 1
ATOM 1400 C C . MET A 1 171 ? 26.413 1.452 -43.030 1.00 89.81 171 MET A C 1
ATOM 1402 O O . MET A 1 171 ? 26.829 0.448 -43.606 1.00 89.81 171 MET A O 1
ATOM 1406 N N . VAL A 1 172 ? 26.281 2.621 -43.650 1.00 89.12 172 VAL A N 1
ATOM 1407 C CA . VAL A 1 172 ? 26.737 2.841 -45.025 1.00 89.12 172 VAL A CA 1
ATOM 1408 C C . VAL A 1 172 ? 28.194 3.291 -44.975 1.00 89.12 172 VAL A C 1
ATOM 1410 O O . VAL A 1 172 ? 28.497 4.366 -44.461 1.00 89.12 172 VAL A O 1
ATOM 1413 N N . ALA A 1 173 ? 29.097 2.453 -45.476 1.00 85.88 173 ALA A N 1
ATOM 1414 C CA . ALA A 1 173 ? 30.515 2.750 -45.609 1.00 85.88 173 ALA A CA 1
ATOM 1415 C C . ALA A 1 173 ? 30.824 3.077 -47.072 1.00 85.88 173 ALA A C 1
ATOM 1417 O O . ALA A 1 173 ? 30.534 2.286 -47.970 1.00 85.88 173 ALA A O 1
ATOM 1418 N N . ILE A 1 174 ? 31.409 4.247 -47.307 1.00 86.38 174 ILE A N 1
ATOM 1419 C CA . ILE A 1 174 ? 31.904 4.638 -48.624 1.00 86.38 174 ILE A CA 1
ATOM 1420 C C . ILE A 1 174 ? 33.394 4.310 -48.646 1.00 86.38 174 ILE A C 1
ATOM 1422 O O . ILE A 1 174 ? 34.167 4.872 -47.873 1.00 86.38 174 ILE A O 1
ATOM 1426 N N . GLU A 1 175 ? 33.780 3.363 -49.491 1.00 82.50 175 GLU A N 1
ATOM 1427 C CA . GLU A 1 175 ? 35.157 2.897 -49.641 1.00 82.50 175 GLU A CA 1
ATOM 1428 C C . GLU A 1 175 ? 35.677 3.274 -51.030 1.00 82.50 175 GLU A C 1
ATOM 1430 O O . GLU A 1 175 ? 34.971 3.107 -52.022 1.00 82.50 175 GLU A O 1
ATOM 1435 N N . GLY A 1 176 ? 36.913 3.763 -51.116 1.00 79.06 176 GLY A N 1
ATOM 1436 C CA . GLY A 1 176 ? 37.564 4.108 -52.383 1.00 79.06 176 GLY A CA 1
ATOM 1437 C C . GLY A 1 176 ? 38.399 5.382 -52.287 1.00 79.06 176 GLY A C 1
ATOM 1438 O O . GLY A 1 176 ? 38.307 6.125 -51.309 1.00 79.06 176 GLY A O 1
ATOM 1439 N N . SER A 1 177 ? 39.223 5.628 -53.305 1.00 71.69 177 SER A N 1
ATOM 1440 C CA . SER A 1 177 ? 39.944 6.894 -53.454 1.00 71.69 177 SER A CA 1
ATOM 1441 C C . SER A 1 177 ? 39.069 7.901 -54.199 1.00 71.69 177 SER A C 1
ATOM 1443 O O . SER A 1 177 ? 38.407 7.546 -55.174 1.00 71.69 177 SER A O 1
ATOM 1445 N N . VAL A 1 178 ? 39.107 9.173 -53.788 1.00 71.56 178 VAL A N 1
ATOM 1446 C CA . VAL A 1 178 ? 38.365 10.276 -54.438 1.00 71.56 178 VAL A CA 1
ATOM 1447 C C . VAL A 1 178 ? 38.706 10.379 -55.935 1.00 71.56 178 VAL A C 1
ATOM 1449 O O . VAL A 1 178 ? 37.889 10.842 -56.725 1.00 71.56 178 VAL A O 1
ATOM 1452 N N . THR A 1 179 ? 39.889 9.905 -56.332 1.00 74.44 179 THR A N 1
ATOM 1453 C CA . THR A 1 179 ? 40.397 9.928 -57.708 1.00 74.44 179 THR A CA 1
ATOM 1454 C C . THR A 1 179 ? 39.923 8.786 -58.613 1.00 74.44 179 THR A C 1
ATOM 1456 O O . THR A 1 179 ? 39.986 8.952 -59.826 1.00 74.44 179 THR A O 1
ATOM 1459 N N . GLU A 1 180 ? 39.458 7.647 -58.086 1.00 71.00 180 GLU A N 1
ATOM 1460 C CA . GLU A 1 180 ? 39.270 6.410 -58.884 1.00 71.00 180 GLU A CA 1
ATOM 1461 C C . GLU A 1 180 ? 37.838 5.833 -58.849 1.00 71.00 180 GLU A C 1
ATOM 1463 O O . GLU A 1 180 ? 37.576 4.809 -59.478 1.00 71.00 180 GLU A O 1
ATOM 1468 N N . ASN A 1 181 ? 36.902 6.556 -58.216 1.00 70.44 181 ASN A N 1
ATOM 1469 C CA . ASN A 1 181 ? 35.489 6.239 -57.924 1.00 70.44 181 ASN A CA 1
ATOM 1470 C C . ASN A 1 181 ? 35.238 5.672 -56.515 1.00 70.44 181 ASN A C 1
ATOM 1472 O O . ASN A 1 181 ? 35.982 4.846 -55.990 1.00 70.44 181 ASN A O 1
ATOM 1476 N N . LEU A 1 182 ? 34.134 6.121 -55.908 1.00 83.69 182 LEU A N 1
ATOM 1477 C CA . LEU A 1 182 ? 33.688 5.728 -54.570 1.00 83.69 182 LEU A CA 1
ATOM 1478 C C . LEU A 1 182 ? 32.666 4.584 -54.656 1.00 83.69 182 LEU A C 1
ATOM 1480 O O . LEU A 1 182 ? 31.671 4.690 -55.373 1.00 83.69 182 LEU A O 1
ATOM 1484 N N . VAL A 1 183 ? 32.879 3.512 -53.891 1.00 79.88 183 VAL A N 1
ATOM 1485 C CA . VAL A 1 183 ? 31.973 2.359 -53.801 1.00 79.88 183 VAL A CA 1
ATOM 1486 C C . VAL A 1 183 ? 31.222 2.401 -52.477 1.00 79.88 183 VAL A C 1
ATOM 1488 O O . VAL A 1 183 ? 31.813 2.442 -51.399 1.00 79.88 183 VAL A O 1
ATOM 1491 N N . VAL A 1 184 ? 29.895 2.355 -52.551 1.00 86.75 184 VAL A N 1
ATOM 1492 C CA . VAL A 1 184 ? 29.024 2.341 -51.374 1.00 86.75 184 VAL A CA 1
ATOM 1493 C C . VAL A 1 184 ? 28.776 0.893 -50.948 1.00 86.75 184 VAL A C 1
ATOM 1495 O O . VAL A 1 184 ? 28.178 0.122 -51.696 1.00 86.75 184 VAL A O 1
ATOM 1498 N N . LYS A 1 185 ? 29.215 0.513 -49.743 1.00 87.94 185 LYS A N 1
ATOM 1499 C CA . LYS A 1 185 ? 28.939 -0.797 -49.135 1.00 87.94 185 LYS A CA 1
ATOM 1500 C C . LYS A 1 185 ? 28.131 -0.643 -47.859 1.00 87.94 185 LYS A C 1
ATOM 1502 O O . LYS A 1 185 ? 28.403 0.216 -47.025 1.00 87.94 185 LYS A O 1
ATOM 1507 N N . VAL A 1 186 ? 27.163 -1.530 -47.676 1.00 88.31 186 VAL A N 1
ATOM 1508 C CA . VAL A 1 186 ? 26.424 -1.636 -46.421 1.00 88.31 186 VAL A CA 1
ATOM 1509 C C . VAL A 1 186 ? 27.147 -2.630 -45.517 1.00 88.31 186 VAL A C 1
ATOM 1511 O O . VAL A 1 186 ? 27.360 -3.777 -45.904 1.00 88.31 186 VAL A O 1
ATOM 1514 N N . LYS A 1 187 ? 27.547 -2.184 -44.327 1.00 88.56 187 LYS A N 1
ATOM 1515 C CA . LYS A 1 187 ? 28.216 -2.994 -43.305 1.00 88.56 187 LYS A CA 1
ATOM 1516 C C . LYS A 1 187 ? 27.385 -3.060 -42.031 1.00 88.56 187 LYS A C 1
ATOM 1518 O O . LYS A 1 187 ? 26.512 -2.225 -41.781 1.00 88.56 187 LYS A O 1
ATOM 1523 N N . GLU A 1 188 ? 27.690 -4.048 -41.200 1.00 87.31 188 GLU A N 1
ATOM 1524 C CA . GLU A 1 188 ? 27.153 -4.112 -39.847 1.00 87.31 188 GLU A CA 1
ATOM 1525 C C . GLU A 1 188 ? 27.608 -2.898 -39.038 1.00 87.31 188 GLU A C 1
ATOM 1527 O O . GLU A 1 188 ? 28.788 -2.546 -38.997 1.00 87.31 188 GLU A O 1
ATOM 1532 N N . ASN A 1 189 ? 26.651 -2.241 -38.392 1.00 90.06 189 ASN A N 1
ATOM 1533 C CA . ASN A 1 189 ? 26.929 -1.099 -37.544 1.00 90.06 189 ASN A CA 1
ATOM 1534 C C . ASN A 1 189 ? 27.219 -1.566 -36.119 1.00 90.06 189 ASN A C 1
ATOM 1536 O O . ASN A 1 189 ? 26.300 -1.727 -35.312 1.00 90.06 189 ASN A O 1
ATOM 1540 N N . TYR A 1 190 ? 28.496 -1.752 -35.788 1.00 88.38 190 TYR A N 1
ATOM 1541 C CA . TYR A 1 190 ? 28.895 -2.131 -34.430 1.00 88.38 190 TYR A CA 1
ATOM 1542 C C . TYR A 1 190 ? 28.466 -1.106 -33.370 1.00 88.38 190 TYR A C 1
ATOM 1544 O O . TYR A 1 190 ? 28.224 -1.492 -32.229 1.00 88.38 190 TYR A O 1
ATOM 1552 N N . ALA A 1 191 ? 28.285 0.169 -33.739 1.00 87.12 191 ALA A N 1
ATOM 1553 C CA . ALA A 1 191 ? 27.813 1.199 -32.817 1.00 87.12 191 ALA A CA 1
ATOM 1554 C C . ALA A 1 191 ? 26.333 1.040 -32.419 1.00 87.12 191 ALA A C 1
ATOM 1556 O O . ALA A 1 191 ? 25.937 1.607 -31.410 1.00 87.12 191 ALA A O 1
ATOM 1557 N N . ASP A 1 192 ? 25.527 0.271 -33.166 1.00 87.56 192 ASP A N 1
ATOM 1558 C CA . ASP A 1 192 ? 24.117 -0.037 -32.852 1.00 87.56 192 ASP A CA 1
ATOM 1559 C C . ASP A 1 192 ? 23.880 -1.547 -32.626 1.00 87.56 192 ASP A C 1
ATOM 1561 O O . ASP A 1 192 ? 22.743 -2.037 -32.637 1.00 87.56 192 ASP A O 1
ATOM 1565 N N . HIS A 1 193 ? 24.951 -2.324 -32.446 1.00 88.44 193 HIS A N 1
ATOM 1566 C CA . HIS A 1 193 ? 24.857 -3.772 -32.293 1.00 88.44 193 HIS A CA 1
ATOM 1567 C C . HIS A 1 193 ? 24.559 -4.163 -30.828 1.00 88.44 193 HIS A C 1
ATOM 1569 O O . HIS A 1 193 ? 25.283 -3.728 -29.926 1.00 88.44 193 HIS A O 1
ATOM 1575 N N . PRO A 1 194 ? 23.558 -5.027 -30.547 1.00 88.19 194 PRO A N 1
ATOM 1576 C CA . PRO A 1 194 ? 23.184 -5.405 -29.176 1.00 88.19 194 PRO A CA 1
ATOM 1577 C C . PRO A 1 194 ? 24.306 -6.045 -28.348 1.00 88.19 194 PRO A C 1
ATOM 1579 O O . PRO A 1 194 ? 24.349 -5.876 -27.138 1.00 88.19 194 PRO A O 1
ATOM 1582 N N . LEU A 1 195 ? 25.241 -6.763 -28.979 1.00 88.06 195 LEU A N 1
ATOM 1583 C CA . LEU A 1 195 ? 26.394 -7.340 -28.265 1.00 88.06 195 LEU A CA 1
ATOM 1584 C C . LEU A 1 195 ? 27.389 -6.281 -27.763 1.00 88.06 195 LEU A C 1
ATOM 1586 O O . LEU A 1 195 ? 28.139 -6.557 -26.834 1.00 88.06 195 LEU A O 1
ATOM 1590 N N . VAL A 1 196 ? 27.399 -5.090 -28.370 1.00 89.25 196 VAL A N 1
ATOM 1591 C CA . VAL A 1 196 ? 28.301 -3.988 -28.000 1.00 89.25 196 VAL A CA 1
ATOM 1592 C C . VAL A 1 196 ? 27.617 -3.050 -27.006 1.00 89.25 196 VAL A C 1
ATOM 1594 O O . VAL A 1 196 ? 28.186 -2.727 -25.969 1.00 89.25 196 VAL A O 1
ATOM 1597 N N . LEU A 1 197 ? 26.380 -2.634 -27.297 1.00 87.50 197 LEU A N 1
ATOM 1598 C CA . LEU A 1 197 ? 25.618 -1.708 -26.447 1.00 87.50 197 LEU A CA 1
ATOM 1599 C C . LEU A 1 197 ? 24.904 -2.386 -25.268 1.00 87.50 197 LEU A C 1
ATOM 1601 O O . LEU A 1 197 ? 24.514 -1.715 -24.310 1.00 87.50 197 LEU A O 1
ATOM 1605 N N . GLY A 1 198 ? 24.701 -3.700 -25.345 1.00 87.94 198 GLY A N 1
ATOM 1606 C CA . GLY A 1 198 ? 23.852 -4.455 -24.434 1.00 87.94 198 GLY A CA 1
ATOM 1607 C C . GLY A 1 198 ? 22.384 -4.533 -24.889 1.00 87.94 198 GLY A C 1
ATOM 1608 O O . GLY A 1 198 ? 22.045 -4.216 -26.035 1.00 87.94 198 GLY A O 1
ATOM 1609 N N . PRO A 1 199 ? 21.488 -4.987 -23.993 1.00 90.19 199 PRO A N 1
ATOM 1610 C CA . PRO A 1 199 ? 20.063 -5.120 -24.279 1.00 90.19 199 PRO A CA 1
ATOM 1611 C C . PRO A 1 199 ? 19.437 -3.797 -24.734 1.00 90.19 199 PRO A C 1
ATOM 1613 O O . PRO A 1 199 ? 19.839 -2.720 -24.293 1.00 90.19 199 PRO A O 1
ATOM 1616 N N . ARG A 1 200 ? 18.411 -3.882 -25.588 1.00 89.56 200 ARG A N 1
ATOM 1617 C CA . ARG A 1 200 ? 17.741 -2.711 -26.176 1.00 89.56 200 ARG A CA 1
ATOM 1618 C C . ARG A 1 200 ? 17.015 -1.851 -25.147 1.00 89.56 200 ARG A C 1
ATOM 1620 O O . ARG A 1 200 ? 16.947 -0.643 -25.330 1.00 89.56 200 ARG A O 1
ATOM 1627 N N . TYR A 1 201 ? 16.483 -2.467 -24.096 1.00 91.56 201 TYR A N 1
ATOM 1628 C CA . TYR A 1 201 ? 15.785 -1.776 -23.017 1.00 91.56 201 TYR A CA 1
ATOM 1629 C C . TYR A 1 201 ? 16.518 -1.963 -21.699 1.00 91.56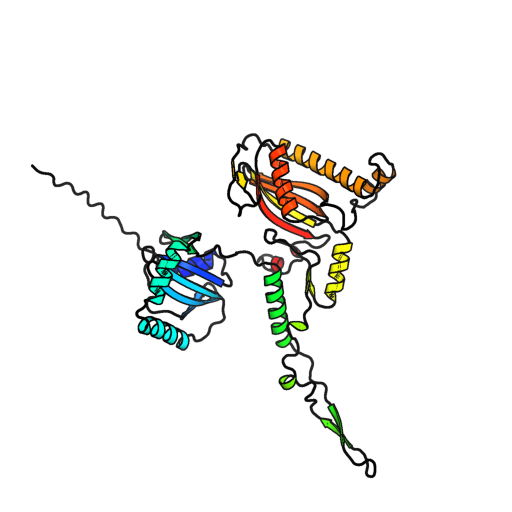 201 TYR A C 1
ATOM 1631 O O . TYR A 1 201 ? 16.582 -3.067 -21.159 1.00 91.56 201 TYR A O 1
ATOM 1639 N N . GLN A 1 202 ? 17.023 -0.883 -21.128 1.00 91.06 202 GLN A N 1
ATOM 1640 C CA . GLN A 1 202 ? 17.652 -0.891 -19.818 1.00 91.06 202 GLN A CA 1
ATOM 1641 C C . GLN A 1 202 ? 16.690 -0.337 -18.761 1.00 91.06 202 GLN A C 1
ATOM 1643 O O . GLN A 1 202 ? 15.795 0.452 -19.073 1.00 91.06 202 GLN A O 1
ATOM 1648 N N . PRO A 1 203 ? 16.894 -0.659 -17.472 1.00 89.31 203 PRO A N 1
ATOM 1649 C CA . PRO A 1 203 ? 16.111 -0.077 -16.381 1.00 89.31 203 PRO A CA 1
ATOM 1650 C C . PRO A 1 203 ? 16.076 1.461 -16.389 1.00 89.31 203 PRO A C 1
ATOM 1652 O O . PRO A 1 203 ? 15.101 2.062 -15.949 1.00 89.31 203 PRO A O 1
ATOM 1655 N N . LYS A 1 204 ? 17.136 2.103 -16.899 1.00 91.38 204 LYS A N 1
ATOM 1656 C CA . LYS A 1 204 ? 17.258 3.566 -17.000 1.00 91.38 204 LYS A CA 1
ATOM 1657 C C . LYS A 1 204 ? 16.334 4.179 -18.060 1.00 91.38 204 LYS A C 1
ATOM 1659 O O . LYS A 1 204 ? 15.975 5.349 -17.934 1.00 91.38 204 LYS A O 1
ATOM 1664 N N . ASP A 1 205 ? 15.924 3.396 -19.055 1.00 91.06 205 ASP A N 1
ATOM 1665 C CA . ASP A 1 205 ? 15.065 3.852 -20.154 1.00 91.06 205 ASP A CA 1
ATOM 1666 C C . ASP A 1 205 ? 13.586 3.907 -19.751 1.00 91.06 205 ASP A C 1
ATOM 1668 O O . ASP A 1 205 ? 12.765 4.497 -20.453 1.00 91.06 205 ASP A O 1
ATOM 1672 N N . ILE A 1 206 ? 13.236 3.304 -18.611 1.00 93.62 206 ILE A N 1
ATOM 1673 C CA . ILE A 1 206 ? 11.864 3.200 -18.118 1.00 93.62 206 ILE A CA 1
ATOM 1674 C C . ILE A 1 206 ? 11.673 4.183 -16.966 1.00 93.62 206 ILE A C 1
ATOM 1676 O O . ILE A 1 206 ? 12.112 3.980 -15.833 1.00 93.62 206 ILE A O 1
ATOM 1680 N N . LYS A 1 207 ? 10.955 5.265 -17.254 1.00 93.00 207 LYS A N 1
ATOM 1681 C CA . LYS A 1 207 ? 10.556 6.272 -16.273 1.00 93.00 207 LYS A CA 1
ATOM 1682 C C . LYS A 1 207 ? 9.160 5.959 -15.761 1.00 93.00 207 LYS A C 1
ATOM 1684 O O . LYS A 1 207 ? 8.220 5.847 -16.540 1.00 93.00 207 LYS A O 1
ATOM 1689 N N . LEU A 1 208 ? 9.029 5.875 -14.443 1.00 93.06 208 LEU A N 1
ATOM 1690 C CA . LEU A 1 208 ? 7.758 5.674 -13.753 1.00 93.06 208 LEU A CA 1
ATOM 1691 C C . LEU A 1 208 ? 7.411 6.903 -12.908 1.00 93.06 208 LEU A C 1
ATOM 1693 O O . LEU A 1 208 ? 8.281 7.451 -12.222 1.00 93.06 208 LEU A O 1
ATOM 1697 N N . ALA A 1 209 ? 6.147 7.314 -12.922 1.00 91.88 209 ALA A N 1
ATOM 1698 C CA . ALA A 1 209 ? 5.618 8.364 -12.054 1.00 91.88 209 ALA A CA 1
ATOM 1699 C C . ALA A 1 209 ? 4.212 7.995 -11.585 1.00 91.88 209 ALA A C 1
ATOM 1701 O O . ALA A 1 209 ? 3.419 7.475 -12.362 1.00 91.88 209 ALA A O 1
ATOM 1702 N N . TRP A 1 210 ? 3.905 8.266 -10.322 1.00 91.25 210 TRP A N 1
ATOM 1703 C CA . TRP A 1 210 ? 2.584 8.028 -9.745 1.00 91.25 210 TRP A CA 1
ATOM 1704 C C . TRP A 1 210 ? 1.782 9.329 -9.772 1.00 91.25 210 TRP A C 1
ATOM 1706 O O . TRP A 1 210 ? 2.348 10.391 -9.516 1.00 91.25 210 TRP A O 1
ATOM 1716 N N . ALA A 1 211 ? 0.479 9.266 -10.054 1.00 90.19 211 ALA A N 1
ATOM 1717 C CA . ALA A 1 211 ? -0.388 10.443 -9.899 1.00 90.19 211 ALA A CA 1
ATOM 1718 C C . ALA A 1 211 ? -0.592 10.799 -8.416 1.00 90.19 211 ALA A C 1
ATOM 1720 O O . ALA A 1 211 ? -0.582 11.966 -8.035 1.00 90.19 211 ALA A O 1
ATOM 1721 N N . HIS A 1 212 ? -0.715 9.772 -7.575 1.00 88.06 212 HIS A N 1
ATOM 1722 C CA . HIS A 1 212 ? -0.729 9.862 -6.121 1.00 88.06 212 HIS A CA 1
ATOM 1723 C C . HIS A 1 212 ? -0.054 8.611 -5.570 1.00 88.06 212 HIS A C 1
ATOM 1725 O O . HIS A 1 212 ? -0.416 7.496 -5.950 1.00 88.06 212 HIS A O 1
ATOM 1731 N N . GLN A 1 213 ? 0.950 8.789 -4.720 1.00 85.62 213 GLN A N 1
ATOM 1732 C CA . GLN A 1 213 ? 1.637 7.677 -4.084 1.00 85.62 213 GLN A CA 1
ATOM 1733 C C . GLN A 1 213 ? 0.813 7.212 -2.884 1.00 85.62 213 GLN A C 1
ATOM 1735 O O . GLN A 1 213 ? 0.559 8.005 -1.986 1.00 85.62 213 GLN A O 1
ATOM 1740 N N . LEU A 1 214 ? 0.410 5.940 -2.880 1.00 87.06 214 LEU A N 1
ATOM 1741 C CA . LEU A 1 214 ? -0.258 5.352 -1.723 1.00 87.06 214 LEU A CA 1
ATOM 1742 C C . LEU A 1 214 ? 0.745 5.154 -0.582 1.00 87.06 214 LEU A C 1
ATOM 1744 O O . LEU A 1 214 ? 1.882 4.717 -0.800 1.00 87.06 214 LEU A O 1
ATOM 1748 N N . ASP A 1 215 ? 0.303 5.475 0.628 1.00 85.81 215 ASP A N 1
ATOM 1749 C CA . ASP A 1 215 ? 1.034 5.203 1.863 1.00 85.81 215 ASP A CA 1
ATOM 1750 C C . ASP A 1 215 ? 1.057 3.698 2.173 1.00 85.81 215 ASP A C 1
ATOM 1752 O O . ASP A 1 215 ? 0.206 2.947 1.701 1.00 85.81 215 ASP A O 1
ATOM 1756 N N . LYS A 1 216 ? 2.000 3.252 3.018 1.00 81.38 216 LYS A N 1
ATOM 1757 C CA . LYS A 1 216 ? 2.174 1.827 3.380 1.00 81.38 216 LYS A CA 1
ATOM 1758 C C . LYS A 1 216 ? 0.877 1.171 3.884 1.00 81.38 216 LYS A C 1
ATOM 1760 O O . LYS A 1 216 ? 0.628 0.013 3.581 1.00 81.38 216 LYS A O 1
ATOM 1765 N N . ASN A 1 217 ? 0.044 1.932 4.594 1.00 84.69 217 ASN A N 1
ATOM 1766 C CA . ASN A 1 217 ? -1.176 1.436 5.236 1.00 84.69 217 ASN A CA 1
ATOM 1767 C C . ASN A 1 217 ? -2.417 1.527 4.329 1.00 84.69 217 ASN A C 1
ATOM 1769 O O . ASN A 1 217 ? -3.527 1.234 4.776 1.00 84.69 217 ASN A O 1
ATOM 1773 N N . ILE A 1 218 ? -2.248 1.966 3.076 1.00 88.25 218 ILE A N 1
ATOM 1774 C CA . ILE A 1 218 ? -3.323 2.088 2.093 1.00 88.25 218 ILE A CA 1
ATOM 1775 C C . ILE A 1 218 ? -3.048 1.153 0.918 1.00 88.25 218 ILE A C 1
ATOM 1777 O O . ILE A 1 218 ? -2.026 1.230 0.244 1.00 88.25 218 ILE A O 1
ATOM 1781 N N . SER A 1 219 ? -4.034 0.319 0.616 1.00 86.50 219 SER A N 1
ATOM 1782 C CA . SER A 1 219 ? -4.049 -0.532 -0.576 1.00 86.50 219 SER A CA 1
ATOM 1783 C C . SER A 1 219 ? -4.995 0.023 -1.647 1.00 86.50 219 SER A C 1
ATOM 1785 O O . SER A 1 219 ? -5.775 0.935 -1.384 1.00 86.50 219 SER A O 1
ATOM 1787 N N . GLY A 1 220 ? -4.984 -0.535 -2.859 1.00 86.75 220 GLY A N 1
ATOM 1788 C CA . GLY A 1 220 ? -6.029 -0.287 -3.860 1.00 86.75 220 GLY A CA 1
ATOM 1789 C C . GLY A 1 220 ? -5.568 0.453 -5.115 1.00 86.75 220 GLY A C 1
ATOM 1790 O O . GLY A 1 220 ? -4.451 0.255 -5.589 1.00 86.75 220 GLY A O 1
ATOM 1791 N N . VAL A 1 221 ? -6.469 1.242 -5.708 1.00 89.19 221 VAL A N 1
ATOM 1792 C CA . VAL A 1 221 ? -6.257 1.862 -7.025 1.00 89.19 221 VAL A CA 1
ATOM 1793 C C . VAL A 1 221 ? -5.201 2.962 -6.947 1.00 89.19 221 VAL A C 1
ATOM 1795 O O . VAL A 1 221 ? -5.349 3.940 -6.215 1.00 89.19 221 VAL A O 1
ATOM 1798 N N . CYS A 1 222 ? -4.165 2.833 -7.773 1.00 89.38 222 CYS A N 1
ATOM 1799 C CA . CYS A 1 222 ? -3.143 3.848 -7.982 1.00 89.38 222 CYS A CA 1
ATOM 1800 C C . CYS A 1 222 ? -2.859 3.991 -9.481 1.00 89.38 222 CYS A C 1
ATOM 1802 O O . CYS A 1 222 ? -2.781 2.999 -10.206 1.00 89.38 222 CYS A O 1
ATOM 1804 N N . ILE A 1 223 ? -2.705 5.230 -9.947 1.00 91.50 223 ILE A N 1
ATOM 1805 C CA . ILE A 1 223 ? -2.453 5.538 -11.357 1.00 91.50 223 ILE A CA 1
ATOM 1806 C C . ILE A 1 223 ? -0.950 5.682 -11.570 1.00 91.50 223 ILE A C 1
ATOM 1808 O O . ILE A 1 223 ? -0.299 6.525 -10.942 1.00 91.50 223 ILE A O 1
ATOM 1812 N N . LEU A 1 224 ? -0.424 4.883 -12.497 1.00 92.12 224 LEU A N 1
ATOM 1813 C CA . LEU A 1 224 ? 0.982 4.851 -12.877 1.00 92.12 224 LEU A CA 1
ATOM 1814 C C . LEU A 1 224 ? 1.163 5.339 -14.317 1.00 92.12 224 LEU A C 1
ATOM 1816 O O . LEU A 1 224 ? 0.595 4.781 -15.252 1.00 92.12 224 LEU A O 1
ATOM 1820 N N . GLY A 1 225 ? 2.008 6.347 -14.500 1.00 93.50 225 GLY A N 1
ATOM 1821 C CA . GLY A 1 225 ? 2.495 6.785 -15.801 1.00 93.50 225 GLY A CA 1
ATOM 1822 C C . GLY A 1 225 ? 3.824 6.120 -16.142 1.00 93.50 225 GLY A C 1
ATOM 1823 O O . GLY A 1 225 ? 4.754 6.139 -15.332 1.00 93.50 225 GLY A O 1
ATOM 1824 N N . VAL A 1 226 ? 3.927 5.587 -17.360 1.00 94.00 226 VAL A N 1
ATOM 1825 C CA . VAL A 1 226 ? 5.152 4.992 -17.919 1.00 94.00 226 VAL A CA 1
ATOM 1826 C C . VAL A 1 226 ? 5.682 5.882 -19.044 1.00 94.00 226 VAL A C 1
ATOM 1828 O O . VAL A 1 226 ? 4.932 6.258 -19.943 1.00 94.00 226 VAL A O 1
ATOM 1831 N N . ASN A 1 227 ? 6.969 6.227 -19.009 1.00 93.81 227 ASN A N 1
ATOM 1832 C CA . ASN A 1 227 ? 7.661 7.051 -20.005 1.00 93.81 227 ASN A CA 1
ATOM 1833 C C . ASN A 1 227 ? 6.899 8.332 -20.368 1.00 93.81 227 ASN A C 1
ATOM 1835 O O . ASN A 1 227 ? 6.741 9.207 -19.517 1.00 93.81 227 ASN A O 1
ATOM 1839 N N . SER A 1 228 ? 6.418 8.475 -21.604 1.00 91.88 228 SER A N 1
ATOM 1840 C CA . SER A 1 228 ? 5.636 9.642 -22.038 1.00 91.88 228 SER A CA 1
ATOM 1841 C C . SER A 1 228 ? 4.363 9.853 -21.206 1.00 91.88 228 SER A C 1
ATOM 1843 O O . SER A 1 228 ? 3.971 10.999 -20.982 1.00 91.88 228 SER A O 1
ATOM 1845 N N . GLY A 1 229 ? 3.779 8.780 -20.659 1.00 90.50 229 GLY A N 1
ATOM 1846 C CA . GLY A 1 229 ? 2.618 8.816 -19.768 1.00 90.50 229 GLY A CA 1
ATOM 1847 C C . GLY A 1 229 ? 2.874 9.486 -18.413 1.00 90.50 229 GLY A C 1
ATOM 1848 O O . GLY A 1 229 ? 1.927 9.928 -17.769 1.00 90.50 229 GLY A O 1
ATOM 1849 N N . THR A 1 230 ? 4.136 9.657 -17.999 1.00 91.19 230 THR A N 1
ATOM 1850 C CA . THR A 1 230 ? 4.499 10.423 -16.782 1.00 91.19 230 THR A CA 1
ATOM 1851 C C . THR A 1 230 ? 4.056 11.889 -16.847 1.00 91.19 230 THR A C 1
ATOM 1853 O O . THR A 1 230 ? 3.797 12.509 -15.821 1.00 91.19 230 THR A O 1
ATOM 1856 N N . LYS A 1 231 ? 3.892 12.455 -18.051 1.00 90.12 231 LYS A N 1
ATOM 1857 C CA . LYS A 1 231 ? 3.320 13.800 -18.219 1.00 90.12 231 LYS A CA 1
ATOM 1858 C C . LYS A 1 231 ? 1.831 13.832 -17.860 1.00 90.12 231 LYS A C 1
ATOM 1860 O O . LYS A 1 231 ? 1.332 14.840 -17.371 1.00 90.12 231 LYS A O 1
ATOM 1865 N N . GLY A 1 232 ? 1.122 12.726 -18.095 1.00 89.94 232 GLY A N 1
ATOM 1866 C CA . GLY A 1 232 ? -0.298 12.587 -17.780 1.00 89.94 232 GLY A CA 1
ATOM 1867 C C . GLY A 1 232 ? -0.565 12.550 -16.277 1.00 89.94 232 GLY A C 1
ATOM 1868 O O . GLY A 1 232 ? -1.536 13.142 -15.820 1.00 89.94 232 GLY A O 1
ATOM 1869 N N . THR A 1 233 ? 0.322 11.938 -15.487 1.00 91.00 233 THR A N 1
ATOM 1870 C CA . THR A 1 233 ? 0.132 11.837 -14.029 1.00 91.00 233 THR A CA 1
ATOM 1871 C C . THR A 1 233 ? 0.153 13.191 -13.332 1.00 91.00 233 THR A C 1
ATOM 1873 O O . THR A 1 233 ? -0.577 13.378 -12.364 1.00 91.00 233 THR A O 1
ATOM 1876 N N . HIS A 1 234 ? 0.925 14.153 -13.851 1.00 87.12 234 HIS A N 1
ATOM 1877 C CA . HIS A 1 234 ? 0.910 15.530 -13.352 1.00 87.12 234 HIS A CA 1
ATOM 1878 C C . HIS A 1 234 ? -0.458 16.187 -13.546 1.00 87.12 234 HIS A C 1
ATOM 1880 O O . HIS A 1 234 ? -1.042 16.681 -12.588 1.00 87.12 234 HIS A O 1
ATOM 1886 N N . LYS A 1 235 ? -1.016 16.088 -14.761 1.00 89.19 235 LYS A N 1
ATOM 1887 C CA . LYS A 1 235 ? -2.345 16.627 -15.083 1.00 89.19 235 LYS A CA 1
ATOM 1888 C C . LYS A 1 235 ? -3.436 16.003 -14.214 1.00 89.19 235 LYS A C 1
ATOM 1890 O O . LYS A 1 235 ? -4.334 16.693 -13.747 1.00 89.19 235 LYS A O 1
ATOM 1895 N N . VAL A 1 236 ? -3.340 14.695 -13.961 1.00 89.94 236 VAL A N 1
ATOM 1896 C CA . VAL A 1 236 ? -4.277 13.992 -13.073 1.00 89.94 236 VAL A CA 1
ATOM 1897 C C . VAL A 1 236 ? -4.187 14.524 -11.637 1.00 89.94 236 VAL A C 1
ATOM 1899 O O . VAL A 1 236 ? -5.221 14.697 -10.992 1.00 89.94 236 VAL A O 1
ATOM 1902 N N . ARG A 1 237 ? -2.987 14.837 -11.134 1.00 85.69 237 ARG A N 1
ATOM 1903 C CA . ARG A 1 237 ? -2.812 15.448 -9.807 1.00 85.69 237 ARG A CA 1
ATOM 1904 C C . ARG A 1 237 ? -3.359 16.879 -9.750 1.00 85.69 237 ARG A C 1
ATOM 1906 O O . ARG A 1 237 ? -4.091 17.209 -8.822 1.00 85.69 237 ARG A O 1
ATOM 1913 N N . GLU A 1 238 ? -3.074 17.694 -10.763 1.00 84.62 238 GLU A N 1
ATOM 1914 C CA . GLU A 1 238 ? -3.578 19.074 -10.871 1.00 84.62 238 GLU A CA 1
ATOM 1915 C C . GLU A 1 238 ? -5.104 19.139 -10.988 1.00 84.62 238 GLU A C 1
ATOM 1917 O O . GLU A 1 238 ? -5.721 20.069 -10.483 1.00 84.62 238 GLU A O 1
ATOM 1922 N N . SER A 1 239 ? -5.731 18.130 -11.600 1.00 86.00 239 SER A N 1
ATOM 1923 C CA . SER A 1 239 ? -7.191 18.079 -11.760 1.00 86.00 239 SER A CA 1
ATOM 1924 C C . SER A 1 239 ? -7.973 17.798 -10.468 1.00 86.00 239 SER A C 1
ATOM 1926 O O . SER A 1 239 ? -9.207 17.830 -10.492 1.00 86.00 239 SER A O 1
ATOM 1928 N N . GLN A 1 240 ? -7.277 17.523 -9.352 1.00 84.50 240 GLN A N 1
ATOM 1929 C CA . GLN A 1 240 ? -7.869 17.390 -8.012 1.00 84.50 240 GLN A CA 1
ATOM 1930 C C . GLN A 1 240 ? -9.090 16.457 -7.998 1.00 84.50 240 GLN A C 1
ATOM 1932 O O . GLN A 1 240 ? -10.141 16.753 -7.427 1.00 84.50 240 GLN A O 1
ATOM 1937 N N . LEU A 1 241 ? -8.979 15.330 -8.711 1.00 89.31 241 LEU A N 1
ATOM 1938 C CA . LEU A 1 241 ? -10.067 14.363 -8.794 1.00 89.31 241 LEU A CA 1
ATOM 1939 C C . LEU A 1 241 ? -10.310 13.743 -7.426 1.00 89.31 241 LEU A C 1
ATOM 1941 O O . LEU A 1 241 ? -9.375 13.383 -6.711 1.00 89.31 241 LEU A O 1
ATOM 1945 N N . ILE A 1 242 ? -11.585 13.555 -7.119 1.00 90.75 242 ILE A N 1
ATOM 1946 C CA . ILE A 1 242 ? -12.015 12.922 -5.882 1.00 90.75 242 ILE A CA 1
ATOM 1947 C C . ILE A 1 242 ? -11.537 11.479 -5.856 1.00 90.75 242 ILE A C 1
ATOM 1949 O O . ILE A 1 242 ? -11.711 10.725 -6.820 1.00 90.75 242 ILE A O 1
ATOM 1953 N N . ARG A 1 243 ? -10.972 11.093 -4.721 1.00 92.56 243 ARG A N 1
ATOM 1954 C CA . ARG A 1 243 ? -10.620 9.717 -4.404 1.00 92.56 243 ARG A CA 1
ATOM 1955 C C . ARG A 1 243 ? -11.621 9.180 -3.395 1.00 92.56 243 ARG A C 1
ATOM 1957 O O . ARG A 1 243 ? -12.029 9.885 -2.475 1.00 92.56 243 ARG A O 1
ATOM 1964 N N . SER A 1 244 ? -12.063 7.947 -3.607 1.00 94.81 244 SER A N 1
ATOM 1965 C CA . SER A 1 244 ? -12.967 7.253 -2.694 1.00 94.81 244 SER A CA 1
ATOM 1966 C C . SER A 1 244 ? -12.215 6.113 -2.024 1.00 94.81 244 SER A C 1
ATOM 1968 O O . SER A 1 244 ? -11.606 5.275 -2.695 1.00 94.81 244 SER A O 1
ATOM 1970 N N . TYR A 1 245 ? -12.280 6.089 -0.700 1.00 95.25 245 TYR A N 1
ATOM 1971 C CA . TYR A 1 245 ? -11.625 5.120 0.162 1.00 95.25 245 TYR A CA 1
ATOM 1972 C C . TYR A 1 245 ? -12.655 4.305 0.920 1.00 95.25 245 TYR A C 1
ATOM 1974 O O . TYR A 1 245 ? -13.627 4.848 1.434 1.00 95.25 245 TYR A O 1
ATOM 1982 N N . MET A 1 246 ? -12.393 3.013 1.037 1.00 94.06 246 MET A N 1
ATOM 1983 C CA . MET A 1 246 ? -12.996 2.154 2.036 1.00 94.06 246 MET A CA 1
ATOM 1984 C C . MET A 1 246 ? -12.106 2.191 3.277 1.00 94.06 246 MET A C 1
ATOM 1986 O O . MET A 1 246 ? -10.950 1.765 3.220 1.00 94.06 246 MET A O 1
ATOM 1990 N N . VAL A 1 247 ? -12.621 2.741 4.370 1.00 96.31 247 VAL A N 1
ATOM 1991 C CA . VAL A 1 247 ? -11.910 2.881 5.642 1.00 96.31 247 VAL A CA 1
ATOM 1992 C C . VAL A 1 247 ? -12.631 2.045 6.685 1.00 96.31 247 VAL A C 1
ATOM 1994 O O . VAL A 1 247 ? -13.760 2.352 7.069 1.00 96.31 247 VAL A O 1
ATOM 1997 N N . SER A 1 248 ? -11.975 0.985 7.138 1.00 94.31 248 SER A N 1
ATOM 1998 C CA . SER A 1 248 ? -12.465 0.127 8.209 1.00 94.31 248 SER A CA 1
ATOM 1999 C C . SER A 1 248 ? -11.850 0.544 9.534 1.00 94.31 248 SER A C 1
ATOM 2001 O O . SER A 1 248 ? -10.662 0.865 9.622 1.00 94.31 248 SER A O 1
ATOM 2003 N N . GLY A 1 249 ? -12.668 0.527 10.577 1.00 94.69 249 GLY A N 1
ATOM 2004 C CA . GLY A 1 249 ? -12.248 0.832 11.931 1.00 94.69 249 GLY A CA 1
ATOM 2005 C C . GLY A 1 249 ? -12.887 -0.109 12.934 1.00 94.69 249 GLY A C 1
ATOM 2006 O O . GLY A 1 249 ? -13.893 -0.760 12.659 1.00 94.69 249 GLY A O 1
ATOM 2007 N N . GLN A 1 250 ? -12.288 -0.159 14.118 1.00 95.31 250 GLN A N 1
ATOM 2008 C CA . GLN A 1 250 ? -12.794 -0.945 15.232 1.00 95.31 250 GLN A CA 1
ATOM 2009 C C . GLN A 1 250 ? -12.909 -0.075 16.477 1.00 95.31 250 GLN A C 1
ATOM 2011 O O . GLN A 1 250 ? -11.921 0.513 16.922 1.00 95.31 250 GLN A O 1
ATOM 2016 N N . PHE A 1 251 ? -14.109 -0.011 17.051 1.00 96.88 251 PHE A N 1
ATOM 2017 C CA . PHE A 1 251 ? -14.371 0.700 18.298 1.00 96.88 251 PHE A CA 1
ATOM 2018 C C . PHE A 1 251 ? -13.821 -0.047 19.522 1.00 96.88 251 PHE A C 1
ATOM 2020 O O . PHE A 1 251 ? -13.628 -1.262 19.523 1.00 96.88 251 PHE A O 1
ATOM 2027 N N . GLY A 1 252 ? -13.610 0.687 20.613 1.00 94.00 252 GLY A N 1
ATOM 2028 C CA . GLY A 1 252 ? -13.246 0.146 21.920 1.00 94.00 252 GLY A CA 1
ATOM 2029 C C . GLY A 1 252 ? -11.755 -0.023 22.179 1.00 94.00 252 GLY A C 1
ATOM 2030 O O . GLY A 1 252 ? -11.380 -0.419 23.284 1.00 94.00 252 GLY A O 1
ATOM 2031 N N . ARG A 1 253 ? -10.891 0.295 21.213 1.00 94.12 253 ARG A N 1
ATOM 2032 C CA . ARG A 1 253 ? -9.436 0.328 21.401 1.00 94.12 253 ARG A CA 1
ATOM 2033 C C . ARG A 1 253 ? -8.802 1.466 20.616 1.00 94.12 253 ARG A C 1
ATOM 2035 O O . ARG A 1 253 ? -9.334 1.889 19.600 1.00 94.12 253 ARG A O 1
ATOM 2042 N N . THR A 1 254 ? -7.661 1.941 21.094 1.00 94.31 254 THR A N 1
ATOM 2043 C CA . THR A 1 254 ? -6.810 2.906 20.391 1.00 94.31 254 THR A CA 1
ATOM 2044 C C . THR A 1 254 ? -5.352 2.485 20.511 1.00 94.31 254 THR A C 1
ATOM 2046 O O . THR A 1 254 ? -4.951 1.881 21.513 1.00 94.31 254 THR A O 1
ATOM 2049 N N . THR A 1 255 ? -4.569 2.807 19.493 1.00 94.12 255 THR A N 1
ATOM 2050 C CA . THR A 1 255 ? -3.124 2.571 19.421 1.00 94.12 255 THR A CA 1
ATOM 2051 C C . THR A 1 255 ? -2.372 3.899 19.378 1.00 94.12 255 THR A C 1
ATOM 2053 O O . THR A 1 255 ? -2.994 4.952 19.240 1.00 94.12 255 THR A O 1
ATOM 2056 N N . ASP A 1 256 ? -1.054 3.860 19.538 1.00 92.50 256 ASP A N 1
ATOM 2057 C CA . ASP A 1 256 ? -0.159 5.015 19.393 1.00 92.50 256 ASP A CA 1
ATOM 2058 C C . ASP A 1 256 ? -0.100 5.559 17.955 1.00 92.50 256 ASP A C 1
ATOM 2060 O O . ASP A 1 256 ? -0.078 6.771 17.763 1.00 92.50 256 ASP A O 1
ATOM 2064 N N . THR A 1 257 ? -0.137 4.682 16.949 1.00 90.06 257 THR A N 1
ATOM 2065 C CA . THR A 1 257 ? -0.143 5.046 15.518 1.00 90.06 257 THR A CA 1
ATOM 2066 C C . THR A 1 257 ? -1.539 5.316 14.955 1.00 90.06 257 THR A C 1
ATOM 2068 O O . THR A 1 257 ? -1.666 5.645 13.778 1.00 90.06 257 THR A O 1
ATOM 2071 N N . LEU A 1 258 ? -2.600 5.127 15.751 1.00 92.12 258 LEU A N 1
ATOM 2072 C CA . LEU A 1 258 ? -4.008 5.132 15.312 1.00 92.12 258 LEU A CA 1
ATOM 2073 C C . LEU A 1 258 ? -4.347 4.092 14.225 1.00 92.12 258 LEU A C 1
ATOM 2075 O O . LEU A 1 258 ? -5.470 4.064 13.709 1.00 92.12 258 LEU A O 1
ATOM 2079 N N . PHE A 1 259 ? -3.408 3.197 13.924 1.00 91.50 259 PHE A N 1
ATOM 2080 C CA . PHE A 1 259 ? -3.566 2.067 13.023 1.00 91.50 259 PHE A CA 1
ATOM 2081 C C . PHE A 1 259 ? -3.348 0.747 13.774 1.00 91.50 259 PHE A C 1
ATOM 2083 O O . PHE A 1 259 ? -2.846 0.724 14.901 1.00 91.50 259 PHE A O 1
ATOM 2090 N N . ASN A 1 260 ? -3.807 -0.362 13.197 1.00 86.12 260 ASN A N 1
ATOM 2091 C CA . ASN A 1 260 ? -3.843 -1.661 13.877 1.00 86.12 260 ASN A CA 1
ATOM 2092 C C . ASN A 1 260 ? -2.455 -2.281 14.142 1.00 86.12 260 ASN A C 1
ATOM 2094 O O . ASN A 1 260 ? -2.363 -3.221 14.926 1.00 86.12 260 ASN A O 1
ATOM 2098 N N . ASP A 1 261 ? -1.401 -1.763 13.513 1.00 83.12 261 ASP A N 1
ATOM 2099 C CA . ASP A 1 261 ? -0.003 -2.161 13.725 1.00 83.12 261 ASP A CA 1
ATOM 2100 C C . ASP A 1 261 ? 0.601 -1.605 15.029 1.00 83.12 261 ASP A C 1
ATOM 2102 O O . ASP A 1 261 ? 1.569 -2.151 15.556 1.00 83.12 261 ASP A O 1
ATOM 2106 N N . GLY A 1 262 ? 0.028 -0.520 15.554 1.00 83.12 262 GLY A N 1
ATOM 2107 C CA . GLY A 1 262 ? 0.542 0.195 16.712 1.00 83.12 262 GLY A CA 1
ATOM 2108 C C . GLY A 1 262 ? 0.292 -0.504 18.046 1.00 83.12 262 GLY A C 1
ATOM 2109 O O . GLY A 1 262 ? -0.581 -1.366 18.207 1.00 83.12 262 GLY A O 1
ATOM 2110 N N . LYS A 1 263 ? 1.026 -0.071 19.071 1.00 86.88 263 LYS A N 1
ATOM 2111 C CA . LYS A 1 263 ? 0.842 -0.560 20.438 1.00 86.88 263 LYS A CA 1
ATOM 2112 C C . LYS A 1 263 ? -0.464 -0.016 21.009 1.00 86.88 263 LYS A C 1
ATOM 2114 O O . LYS A 1 263 ? -0.729 1.181 20.967 1.00 86.88 263 LYS A O 1
ATOM 2119 N N . VAL A 1 264 ? -1.271 -0.886 21.617 1.00 93.25 264 VAL A N 1
ATOM 2120 C CA . VAL A 1 264 ? -2.532 -0.483 22.259 1.00 93.25 264 VAL A CA 1
ATOM 2121 C C . VAL A 1 264 ? -2.252 0.400 23.479 1.00 93.25 264 VAL A C 1
ATOM 2123 O O . VAL A 1 264 ? -1.631 -0.051 24.441 1.00 93.25 264 VAL A O 1
ATOM 2126 N N . ILE A 1 265 ? -2.754 1.638 23.450 1.00 93.75 265 ILE A N 1
ATOM 2127 C CA . ILE A 1 265 ? -2.590 2.633 24.526 1.00 93.75 265 ILE A CA 1
ATOM 2128 C C . ILE A 1 265 ? -3.835 2.765 25.410 1.00 93.75 265 ILE A C 1
ATOM 2130 O O . ILE A 1 265 ? -3.739 3.201 26.552 1.00 93.75 265 ILE A O 1
ATOM 2134 N N . GLY A 1 266 ? -5.011 2.376 24.911 1.00 89.88 266 GLY A N 1
ATOM 2135 C CA . GLY A 1 266 ? -6.260 2.564 25.642 1.00 89.88 266 GLY A CA 1
ATOM 2136 C C . GLY A 1 266 ? -7.403 1.710 25.116 1.00 89.88 266 GLY A C 1
ATOM 2137 O O . GLY A 1 266 ? -7.444 1.341 23.940 1.00 89.88 266 GLY A O 1
ATOM 2138 N N . LYS A 1 267 ? -8.348 1.404 26.006 1.00 95.00 267 LYS A N 1
ATOM 2139 C CA . LYS A 1 267 ? -9.577 0.662 25.708 1.00 95.00 267 LYS A CA 1
ATOM 2140 C C . LYS A 1 267 ? -10.781 1.391 26.290 1.00 95.00 267 LYS A C 1
ATOM 2142 O O . LYS A 1 267 ? -10.670 2.033 27.330 1.00 95.00 267 LYS A O 1
ATOM 2147 N N . SER A 1 268 ? -11.923 1.287 25.625 1.00 94.81 268 SER A N 1
ATOM 2148 C CA . SER A 1 268 ? -13.171 1.922 26.053 1.00 94.81 268 SER A CA 1
ATOM 2149 C C . SER A 1 268 ? -14.380 1.048 25.721 1.00 94.81 268 SER A C 1
ATOM 2151 O O . SER A 1 268 ? -14.290 0.083 24.959 1.00 94.81 268 SER A O 1
ATOM 2153 N N . THR A 1 269 ? -15.528 1.355 26.320 1.00 95.31 269 THR A N 1
ATOM 2154 C CA . THR A 1 269 ? -16.791 0.701 25.973 1.00 95.31 269 THR A CA 1
ATOM 2155 C C . THR A 1 269 ? -17.346 1.274 24.665 1.00 95.31 269 THR A C 1
ATOM 2157 O O . THR A 1 269 ? -17.138 2.441 24.334 1.00 95.31 269 THR A O 1
ATOM 2160 N N . TYR A 1 270 ? -18.048 0.437 23.900 1.00 95.00 270 TYR A N 1
ATOM 2161 C CA . TYR A 1 270 ? -18.607 0.799 22.587 1.00 95.00 270 TYR A CA 1
ATOM 2162 C C . TYR A 1 270 ? -20.060 0.344 22.393 1.00 95.00 270 TYR A C 1
ATOM 2164 O O . TYR A 1 270 ? -20.677 0.644 21.376 1.00 95.00 270 TYR A O 1
ATOM 2172 N N . LYS A 1 271 ? -20.646 -0.354 23.375 1.00 93.56 271 LYS A N 1
ATOM 2173 C CA . LYS A 1 271 ? -22.016 -0.896 23.290 1.00 93.56 271 LYS A CA 1
ATOM 2174 C C . LYS A 1 271 ? -23.092 0.186 23.121 1.00 93.56 271 LYS A C 1
ATOM 2176 O O . LYS A 1 271 ? -24.186 -0.104 22.658 1.00 93.56 271 LYS A O 1
ATOM 2181 N N . HIS A 1 272 ? -22.796 1.428 23.504 1.00 94.31 272 HIS A N 1
ATOM 2182 C CA . HIS A 1 272 ? -23.698 2.578 23.371 1.00 94.31 272 HIS A CA 1
ATOM 2183 C C . HIS A 1 272 ? -23.664 3.241 21.986 1.00 94.31 272 HIS A C 1
ATOM 2185 O O . HIS A 1 272 ? -24.399 4.211 21.755 1.00 94.31 272 HIS A O 1
ATOM 2191 N N . VAL A 1 273 ? -22.782 2.791 21.090 1.00 95.69 273 VAL A N 1
ATOM 2192 C CA . VAL A 1 273 ? -22.670 3.315 19.728 1.00 95.69 273 VAL A CA 1
ATOM 2193 C C . VAL A 1 273 ? -23.744 2.659 18.871 1.00 95.69 273 VAL A C 1
ATOM 2195 O O . VAL A 1 273 ? -23.785 1.445 18.722 1.00 95.69 273 VAL A O 1
ATOM 2198 N N . THR A 1 274 ? -24.628 3.464 18.290 1.00 95.94 274 THR A N 1
ATOM 2199 C CA . THR A 1 274 ? -25.671 2.990 17.373 1.00 95.94 274 THR A CA 1
ATOM 2200 C C . THR A 1 274 ? -25.435 3.555 15.980 1.00 95.94 274 THR A C 1
ATOM 2202 O O . THR A 1 274 ? -24.872 4.645 15.837 1.00 95.94 274 THR A O 1
ATOM 2205 N N . ARG A 1 275 ? -25.930 2.865 14.944 1.00 95.31 275 ARG A N 1
ATOM 2206 C CA . ARG A 1 275 ? -25.839 3.330 13.548 1.00 95.31 275 ARG A CA 1
ATOM 2207 C C . ARG A 1 275 ? -26.381 4.756 13.375 1.00 95.31 275 ARG A C 1
ATOM 2209 O O . ARG A 1 275 ? -25.773 5.562 12.681 1.00 95.31 275 ARG A O 1
ATOM 2216 N N . GLY A 1 276 ? -27.473 5.099 14.066 1.00 95.75 276 GLY A N 1
ATOM 2217 C CA . GLY A 1 276 ? -28.060 6.444 14.031 1.00 95.75 276 GLY A CA 1
ATOM 2218 C C . GLY A 1 276 ? -27.168 7.529 14.648 1.00 95.75 276 GLY A C 1
ATOM 2219 O O . GLY A 1 276 ? -27.066 8.625 14.098 1.00 95.75 276 GLY A O 1
ATOM 2220 N N . ARG A 1 277 ? -26.475 7.230 15.759 1.00 95.69 277 ARG A N 1
ATOM 2221 C CA . ARG A 1 277 ? -25.492 8.157 16.352 1.00 95.69 277 ARG A CA 1
ATOM 2222 C C . ARG A 1 277 ? -24.303 8.362 15.423 1.00 95.69 277 ARG A C 1
ATOM 2224 O O . ARG A 1 277 ? -23.910 9.501 15.199 1.00 95.69 277 ARG A O 1
ATOM 2231 N N . LEU A 1 278 ? -23.785 7.275 14.853 1.00 96.06 278 LEU A N 1
ATOM 2232 C CA . LEU A 1 278 ? -22.695 7.319 13.883 1.00 96.06 278 LEU A CA 1
ATOM 2233 C C . LEU A 1 278 ? -23.069 8.180 12.666 1.00 96.06 278 LEU A C 1
ATOM 2235 O O . LEU A 1 278 ? -22.347 9.115 12.334 1.00 96.06 278 LEU A O 1
ATOM 2239 N N . MET A 1 279 ? -24.234 7.934 12.064 1.00 96.38 279 MET A N 1
ATOM 2240 C CA . MET A 1 279 ? -24.722 8.686 10.904 1.00 96.38 279 MET A CA 1
ATOM 2241 C C . MET A 1 279 ? -24.851 10.187 11.188 1.00 96.38 279 MET A C 1
ATOM 2243 O O . MET A 1 279 ? -24.412 11.004 10.380 1.00 96.38 279 MET A O 1
ATOM 2247 N N . ARG A 1 280 ? -25.398 10.567 12.352 1.00 96.31 280 ARG A N 1
ATOM 2248 C CA . ARG A 1 280 ? -25.502 11.977 12.757 1.00 96.31 280 ARG A CA 1
ATOM 2249 C C . ARG A 1 280 ? -24.127 12.635 12.874 1.00 96.31 280 ARG A C 1
ATOM 2251 O O . ARG A 1 280 ? -23.946 13.740 12.373 1.00 96.31 280 ARG A O 1
ATOM 2258 N N . THR A 1 281 ? -23.159 11.958 13.490 1.00 96.50 281 THR A N 1
ATOM 2259 C CA . THR A 1 281 ? -21.793 12.482 13.623 1.00 96.50 281 THR A CA 1
ATOM 2260 C C . THR A 1 281 ? -21.114 12.655 12.263 1.00 96.50 281 THR A C 1
ATOM 2262 O O . THR A 1 281 ? -20.488 13.690 12.033 1.00 96.50 281 THR A O 1
ATOM 2265 N N . LEU A 1 282 ? -21.273 11.694 11.344 1.00 95.94 282 LEU A N 1
ATOM 2266 C CA . LEU A 1 282 ? -20.734 11.791 9.981 1.00 95.94 282 LEU A CA 1
ATOM 2267 C C . LEU A 1 282 ? -21.330 12.979 9.216 1.00 95.94 282 LEU A C 1
ATOM 2269 O O . LEU A 1 282 ? -20.582 13.739 8.608 1.00 95.94 282 LEU A O 1
ATOM 2273 N N . MET A 1 283 ? -22.646 13.199 9.316 1.00 94.38 283 MET A N 1
ATOM 2274 C CA . MET A 1 283 ? -23.315 14.364 8.717 1.00 94.38 283 MET A CA 1
ATOM 2275 C C . MET A 1 283 ? -22.745 15.685 9.248 1.00 94.38 283 MET A C 1
ATOM 2277 O O . MET A 1 283 ? -22.495 16.609 8.478 1.00 94.38 283 MET A O 1
ATOM 2281 N N . THR A 1 284 ? -22.485 15.777 10.557 1.00 95.62 284 THR A N 1
ATOM 2282 C CA . THR A 1 284 ? -21.856 16.965 11.156 1.00 95.62 284 THR A CA 1
ATOM 2283 C C . THR A 1 284 ? -20.432 17.188 10.640 1.00 95.62 284 THR A C 1
ATOM 2285 O O . THR A 1 284 ? -20.057 18.329 10.376 1.00 95.62 284 THR A O 1
ATOM 2288 N N . ILE A 1 285 ? -19.634 16.125 10.486 1.00 94.31 285 ILE A N 1
ATOM 2289 C CA . ILE A 1 285 ? -18.276 16.217 9.925 1.00 94.31 285 ILE A CA 1
ATOM 2290 C C . ILE A 1 285 ? -18.339 16.687 8.468 1.00 94.31 285 ILE A C 1
ATOM 2292 O O . ILE A 1 285 ? -17.674 17.659 8.114 1.00 94.31 285 ILE A O 1
ATOM 2296 N N . GLN A 1 286 ? -19.182 16.058 7.647 1.00 92.50 286 GLN A N 1
ATOM 2297 C CA . GLN A 1 286 ? -19.334 16.398 6.232 1.00 92.50 286 GLN A CA 1
ATOM 2298 C C . GLN A 1 286 ? -19.786 17.855 6.038 1.00 92.50 286 GLN A C 1
ATOM 2300 O O . GLN A 1 286 ? -19.189 18.578 5.244 1.00 92.50 286 GLN A O 1
ATOM 2305 N N . ALA A 1 287 ? -20.767 18.327 6.814 1.00 90.75 287 ALA A N 1
ATOM 2306 C CA . ALA A 1 287 ? -21.205 19.724 6.775 1.00 90.75 287 ALA A CA 1
ATOM 2307 C C . ALA A 1 287 ? -20.090 20.707 7.183 1.00 90.75 287 ALA A C 1
ATOM 2309 O O . ALA A 1 287 ? -19.989 21.801 6.627 1.00 90.75 287 ALA A O 1
ATOM 2310 N N . GLY A 1 288 ? -19.231 20.320 8.134 1.00 91.62 288 GLY A N 1
ATOM 2311 C CA . GLY A 1 288 ? -18.043 21.092 8.504 1.00 91.62 288 GLY A CA 1
ATOM 2312 C C . GLY A 1 288 ? -17.071 21.245 7.332 1.00 91.62 288 GLY A C 1
ATOM 2313 O O . GLY A 1 288 ? -16.680 22.364 7.008 1.00 91.62 288 GLY A O 1
ATOM 2314 N N . HIS A 1 289 ? -16.757 20.144 6.644 1.00 91.25 289 HIS A N 1
ATOM 2315 C CA . HIS A 1 289 ? -15.877 20.165 5.472 1.00 91.25 289 HIS A CA 1
ATOM 2316 C C . HIS A 1 289 ? -16.460 20.938 4.292 1.00 91.25 289 HIS A C 1
ATOM 2318 O O . HIS A 1 289 ? -15.711 21.623 3.602 1.00 91.25 289 HIS A O 1
ATOM 2324 N N . GLN A 1 290 ? -17.779 20.899 4.091 1.00 88.25 290 GLN A N 1
ATOM 2325 C CA . GLN A 1 290 ? -18.444 21.706 3.067 1.00 88.25 290 GLN A CA 1
ATOM 2326 C C . GLN A 1 290 ? -18.244 23.210 3.310 1.00 88.25 290 GLN A C 1
ATOM 2328 O O . GLN A 1 290 ? -17.915 23.944 2.381 1.00 88.25 290 GLN A O 1
ATOM 2333 N N . ARG A 1 291 ? -18.364 23.673 4.563 1.00 88.06 291 ARG A N 1
ATOM 2334 C CA . ARG A 1 291 ? -18.073 25.075 4.916 1.00 88.06 291 ARG A CA 1
ATOM 2335 C C . ARG A 1 291 ? -16.596 25.413 4.745 1.00 88.06 291 ARG A C 1
ATOM 2337 O O . ARG A 1 291 ? -16.276 26.471 4.213 1.00 88.06 291 ARG A O 1
ATOM 2344 N N . SER A 1 292 ? -15.697 24.520 5.165 1.00 88.75 292 SER A N 1
ATOM 2345 C CA . SER A 1 292 ? -14.257 24.708 4.966 1.00 88.75 292 SER A CA 1
ATOM 2346 C C . SER A 1 292 ? -13.900 24.820 3.485 1.00 88.75 292 SER A C 1
ATOM 2348 O O . SER A 1 292 ? -13.101 25.675 3.125 1.00 88.75 292 SER A O 1
ATOM 2350 N N . ALA A 1 293 ? -14.515 24.010 2.621 1.00 87.56 293 ALA A N 1
ATOM 2351 C CA . ALA A 1 293 ? -14.279 24.047 1.182 1.00 87.56 293 ALA A CA 1
ATOM 2352 C C . ALA A 1 293 ? -14.625 25.420 0.575 1.00 87.56 293 ALA A C 1
ATOM 2354 O O . ALA A 1 293 ? -13.820 25.965 -0.176 1.00 87.56 293 ALA A O 1
ATOM 2355 N N . LEU A 1 294 ? -15.763 26.010 0.961 1.00 86.94 294 LEU A N 1
ATOM 2356 C CA . LEU A 1 294 ? -16.155 27.367 0.552 1.00 86.94 294 LEU A CA 1
ATOM 2357 C C . LEU A 1 294 ? -15.193 28.432 1.083 1.00 86.94 294 LEU A C 1
ATOM 2359 O O . LEU A 1 294 ? -14.731 29.284 0.327 1.00 86.94 294 LEU A O 1
ATOM 2363 N N . HIS A 1 295 ? -14.814 28.328 2.357 1.00 87.50 295 HIS A N 1
ATOM 2364 C CA . HIS A 1 295 ? -13.847 29.239 2.965 1.00 87.50 295 HIS A CA 1
ATOM 2365 C C . HIS A 1 295 ? -12.488 29.203 2.245 1.00 87.50 295 HIS A C 1
ATOM 2367 O O . HIS A 1 295 ? -11.876 30.246 2.033 1.00 87.50 295 HIS A O 1
ATOM 2373 N N . PHE A 1 296 ? -12.010 28.027 1.816 1.00 85.62 296 PHE A N 1
ATOM 2374 C CA . PHE A 1 296 ? -10.762 27.912 1.047 1.00 85.62 296 PHE A CA 1
ATOM 2375 C C . PHE A 1 296 ? -10.849 28.477 -0.371 1.00 85.62 296 PHE A C 1
ATOM 2377 O O . PHE A 1 296 ? -9.811 28.796 -0.947 1.00 85.62 296 PHE A O 1
ATOM 2384 N N . LEU A 1 297 ? -12.053 28.625 -0.924 1.00 81.31 297 LEU A N 1
ATOM 2385 C CA . LEU A 1 297 ? -12.271 29.388 -2.151 1.00 81.31 297 LEU A CA 1
ATOM 2386 C C . LEU A 1 297 ? -12.377 30.902 -1.910 1.00 81.31 297 LEU A C 1
ATOM 2388 O O . LEU A 1 297 ? -12.451 31.655 -2.875 1.00 81.31 297 LEU A O 1
ATOM 2392 N N . GLY A 1 298 ? -12.386 31.357 -0.653 1.00 84.00 298 GLY A N 1
ATOM 2393 C CA . GLY A 1 298 ? -12.632 32.757 -0.307 1.00 84.00 298 GLY A CA 1
ATOM 2394 C C . GLY A 1 298 ? -14.099 33.172 -0.446 1.00 84.00 298 GLY A C 1
ATOM 2395 O O . GLY A 1 298 ? -14.383 34.365 -0.473 1.00 84.00 298 GLY A O 1
ATOM 2396 N N . LEU A 1 299 ? -15.021 32.208 -0.533 1.00 84.94 299 LEU A N 1
ATOM 2397 C CA . LEU A 1 299 ? -16.453 32.468 -0.633 1.00 84.94 299 LEU A CA 1
ATOM 2398 C C . LEU A 1 299 ? -17.073 32.541 0.764 1.00 84.94 299 LEU A C 1
ATOM 2400 O O . LEU A 1 299 ? -16.843 31.666 1.606 1.00 84.94 299 LEU A O 1
ATOM 2404 N N . ASP A 1 300 ? -17.902 33.557 0.995 1.00 83.19 300 ASP A N 1
ATOM 2405 C CA . ASP A 1 300 ? -18.779 33.598 2.162 1.00 83.19 300 ASP A CA 1
ATOM 2406 C C . ASP A 1 300 ? -19.874 32.526 2.007 1.00 83.19 300 ASP A C 1
ATOM 2408 O O . ASP A 1 300 ? -20.597 32.551 1.012 1.00 83.19 300 ASP A O 1
ATOM 2412 N N . PRO A 1 301 ? -20.051 31.589 2.958 1.00 81.19 301 PRO A N 1
ATOM 2413 C CA . PRO A 1 301 ? -21.098 30.572 2.882 1.00 81.19 301 PRO A CA 1
ATOM 2414 C C . PRO A 1 301 ? -22.530 31.100 2.726 1.00 81.19 301 PRO A C 1
ATOM 2416 O O . PRO A 1 301 ? -23.409 30.320 2.364 1.00 81.19 301 PRO A O 1
ATOM 2419 N N . GLN A 1 302 ? -22.783 32.375 3.042 1.00 83.38 302 GLN A N 1
ATOM 2420 C CA . GLN A 1 302 ? -24.092 33.015 2.877 1.00 83.38 302 GLN A CA 1
ATOM 2421 C C . GLN A 1 302 ? -24.264 33.716 1.522 1.00 83.38 302 GLN A C 1
ATOM 2423 O O . GLN A 1 302 ? -25.349 34.224 1.237 1.00 83.38 302 GLN A O 1
ATOM 2428 N N . SER A 1 303 ? -23.222 33.762 0.689 1.00 86.56 303 SER A N 1
ATOM 2429 C CA . SER A 1 303 ? -23.286 34.438 -0.601 1.00 86.56 303 SER A CA 1
ATOM 2430 C C . SER A 1 303 ? -24.025 33.608 -1.649 1.00 86.56 303 SER A C 1
ATOM 2432 O O . SER A 1 303 ? -24.035 32.373 -1.635 1.00 86.56 303 SER A O 1
ATOM 2434 N N . GLN A 1 304 ? -24.608 34.313 -2.616 1.00 83.06 304 GLN A N 1
ATOM 2435 C CA . GLN A 1 304 ? -25.199 33.699 -3.800 1.00 83.06 304 GLN A CA 1
ATOM 2436 C C . GLN A 1 304 ? -24.151 32.898 -4.598 1.00 83.06 304 GLN A C 1
ATOM 2438 O O . GLN A 1 304 ? -24.447 31.808 -5.072 1.00 83.06 304 GLN A O 1
ATOM 2443 N N . GLU A 1 305 ? -22.903 33.374 -4.657 1.00 81.94 305 GLU A N 1
ATOM 2444 C CA . GLU A 1 305 ? -21.787 32.677 -5.312 1.00 81.94 305 GLU A CA 1
ATOM 2445 C C . GLU A 1 305 ? -21.468 31.333 -4.645 1.00 81.94 305 GLU A C 1
ATOM 2447 O O . GLU A 1 305 ? -21.170 30.357 -5.329 1.00 81.94 305 GLU A O 1
ATOM 2452 N N . ALA A 1 306 ? -21.556 31.244 -3.313 1.00 81.25 306 ALA A N 1
ATOM 2453 C CA . ALA A 1 306 ? -21.387 29.982 -2.599 1.00 81.25 306 ALA A CA 1
ATOM 2454 C C . ALA A 1 306 ? -22.536 29.008 -2.884 1.00 81.25 306 ALA A C 1
ATOM 2456 O O . ALA A 1 306 ? -22.301 27.807 -3.035 1.00 81.25 306 ALA A O 1
ATOM 2457 N N . TYR A 1 307 ? -23.770 29.510 -2.985 1.00 81.31 307 TYR A N 1
ATOM 2458 C CA . TYR A 1 307 ? -24.917 28.701 -3.388 1.00 81.31 307 TYR A CA 1
ATOM 2459 C C . TYR A 1 307 ? -24.750 28.176 -4.817 1.00 81.31 307 TYR A C 1
ATOM 2461 O O . TYR A 1 307 ? -24.931 26.983 -5.059 1.00 81.31 307 TYR A O 1
ATOM 2469 N N . GLU A 1 308 ? -24.344 29.032 -5.750 1.00 81.44 308 GLU A N 1
ATOM 2470 C CA . GLU A 1 308 ? -24.064 28.673 -7.142 1.00 81.44 308 GLU A CA 1
ATOM 2471 C C . GLU A 1 308 ? -22.906 27.678 -7.245 1.00 81.44 308 GLU A C 1
ATOM 2473 O O . GLU A 1 308 ? -23.046 26.653 -7.902 1.00 81.44 308 GLU A O 1
ATOM 2478 N N . ALA A 1 309 ? -21.814 27.881 -6.505 1.00 76.50 309 ALA A N 1
ATOM 2479 C CA . ALA A 1 309 ? -20.687 26.949 -6.461 1.00 76.50 309 ALA A CA 1
ATOM 2480 C C . ALA A 1 309 ? -21.066 25.564 -5.906 1.00 76.50 309 ALA A C 1
ATOM 2482 O O . ALA A 1 309 ? -20.425 24.569 -6.233 1.00 76.50 309 ALA A O 1
ATOM 2483 N N . LEU A 1 310 ? -22.097 25.481 -5.060 1.00 75.12 310 LEU A N 1
ATOM 2484 C CA . LEU A 1 310 ? -22.629 24.217 -4.549 1.00 75.12 310 LEU A CA 1
ATOM 2485 C C . LEU A 1 310 ? -23.716 23.595 -5.443 1.00 75.12 310 LEU A C 1
ATOM 2487 O O . LEU A 1 310 ? -23.951 22.391 -5.331 1.00 75.12 310 LEU A O 1
ATOM 2491 N N . SER A 1 311 ? -24.396 24.386 -6.281 1.00 68.50 311 SER A N 1
ATOM 2492 C CA . SER A 1 311 ? -25.573 23.972 -7.066 1.00 68.50 311 SER A CA 1
ATOM 2493 C C . SER A 1 311 ? -25.296 23.781 -8.561 1.00 68.50 311 SER A C 1
ATOM 2495 O O . SER A 1 311 ? -25.936 22.936 -9.187 1.00 68.50 311 SER A O 1
ATOM 2497 N N . ALA A 1 312 ? -24.328 24.500 -9.131 1.00 55.16 312 ALA A N 1
ATOM 2498 C CA . ALA A 1 312 ? -23.921 24.398 -10.527 1.00 55.16 312 ALA A CA 1
ATOM 2499 C C . ALA A 1 312 ? -22.828 23.326 -10.697 1.00 55.16 312 ALA A C 1
ATOM 2501 O O . ALA A 1 312 ? -21.637 23.597 -10.590 1.00 55.16 312 ALA A O 1
ATOM 2502 N N . ASP A 1 313 ? -23.249 22.086 -10.956 1.00 55.22 313 ASP A N 1
ATOM 2503 C CA . ASP A 1 313 ? -22.494 21.020 -11.647 1.00 55.22 313 ASP A CA 1
ATOM 2504 C C . ASP A 1 313 ? -21.110 20.568 -11.115 1.00 55.22 313 ASP A C 1
ATOM 2506 O O . ASP A 1 313 ? -20.475 19.690 -11.705 1.00 55.22 313 ASP A O 1
ATOM 2510 N N . GLY A 1 314 ? -20.610 21.078 -9.988 1.00 55.03 314 GLY A N 1
ATOM 2511 C CA . GLY A 1 314 ? -19.238 20.792 -9.576 1.00 55.03 314 GLY A CA 1
ATOM 2512 C C . GLY A 1 314 ? -19.031 20.812 -8.077 1.00 55.03 314 GLY A C 1
ATOM 2513 O O . GLY A 1 314 ? -19.139 21.840 -7.429 1.00 55.03 314 GLY A O 1
ATOM 2514 N N . LEU A 1 315 ? -18.629 19.667 -7.526 1.00 66.44 315 LEU A N 1
ATOM 2515 C CA . LEU A 1 315 ? -18.004 19.599 -6.205 1.00 66.44 315 LEU A CA 1
ATOM 2516 C C . LEU A 1 315 ? -16.915 20.678 -6.125 1.00 66.44 315 LEU A C 1
ATOM 2518 O O . LEU A 1 315 ? -15.977 20.651 -6.920 1.00 66.44 315 LEU A O 1
ATOM 2522 N N . VAL A 1 316 ? -17.057 21.614 -5.184 1.00 74.81 316 VAL A N 1
ATOM 2523 C CA . VAL A 1 316 ? -16.097 22.695 -4.925 1.00 74.81 316 VAL A CA 1
ATOM 2524 C C . VAL A 1 316 ? -14.720 22.095 -4.678 1.00 74.81 316 VAL A C 1
ATOM 2526 O O . VAL A 1 316 ? -14.534 21.450 -3.652 1.00 74.81 316 VAL A O 1
ATOM 2529 N N . ARG A 1 317 ? -13.754 22.290 -5.583 1.00 78.75 317 ARG A N 1
ATOM 2530 C CA . ARG A 1 317 ? -12.386 21.741 -5.482 1.00 78.75 317 ARG A CA 1
ATOM 2531 C C . ARG A 1 317 ? -11.362 22.855 -5.296 1.00 78.75 317 ARG A C 1
ATOM 2533 O O . ARG A 1 317 ? -10.868 23.399 -6.283 1.00 78.75 317 ARG A O 1
ATOM 2540 N N . PRO A 1 318 ? -11.024 23.197 -4.046 1.00 80.56 318 PRO A N 1
ATOM 2541 C CA . PRO A 1 318 ? -9.881 24.049 -3.767 1.00 80.56 318 PRO A CA 1
ATOM 2542 C C . PRO A 1 318 ? -8.589 23.444 -4.335 1.00 80.56 318 PRO A C 1
ATOM 2544 O O . PRO A 1 318 ? -8.460 22.226 -4.467 1.00 80.56 318 PRO A O 1
ATOM 2547 N N . GLY A 1 319 ? -7.630 24.300 -4.692 1.00 75.19 319 GLY A N 1
ATOM 2548 C CA . GLY A 1 319 ? -6.373 23.868 -5.313 1.00 75.19 319 GLY A CA 1
ATOM 2549 C C . GLY A 1 319 ? -5.524 22.946 -4.424 1.00 75.19 319 GLY A C 1
ATOM 2550 O O . GLY A 1 319 ? -5.811 22.752 -3.244 1.00 75.19 319 GLY A O 1
ATOM 2551 N N . GLU A 1 320 ? -4.424 22.421 -4.973 1.00 70.12 320 GLU A N 1
ATOM 2552 C CA . GLU A 1 320 ? -3.549 21.408 -4.338 1.00 70.12 320 GLU A CA 1
ATOM 2553 C C . GLU A 1 320 ? -3.009 21.795 -2.946 1.00 70.12 320 GLU A C 1
ATOM 2555 O O . GLU A 1 320 ? -2.704 20.926 -2.138 1.00 70.12 320 GLU A O 1
ATOM 2560 N N . LYS A 1 321 ? -2.909 23.093 -2.632 1.00 76.62 321 LYS A N 1
ATOM 2561 C CA . LYS A 1 321 ? -2.443 23.583 -1.319 1.00 76.62 321 LYS A CA 1
ATOM 2562 C C . LYS A 1 321 ? -3.528 23.600 -0.236 1.00 76.62 321 LYS A C 1
ATOM 2564 O O . LYS A 1 321 ? -3.256 24.028 0.884 1.00 76.62 321 LYS A O 1
ATOM 2569 N N . SER A 1 322 ? -4.753 23.201 -0.565 1.00 82.00 322 SER A N 1
ATOM 2570 C CA . SER A 1 322 ? -5.826 23.083 0.419 1.00 82.00 322 SER A CA 1
ATOM 2571 C C . SER A 1 322 ? -5.590 21.889 1.349 1.00 82.00 322 SER A C 1
ATOM 2573 O O . SER A 1 322 ? -4.974 20.901 0.942 1.00 82.00 322 SER A O 1
ATOM 2575 N N . PRO A 1 323 ? -6.061 21.955 2.607 1.00 87.31 323 PRO A N 1
ATOM 2576 C CA . PRO A 1 323 ? -6.031 20.790 3.478 1.00 87.31 323 PRO A CA 1
ATOM 2577 C C . PRO A 1 323 ? -6.952 19.683 2.939 1.00 87.31 323 PRO A C 1
ATOM 2579 O O . PRO A 1 323 ? -7.777 19.942 2.059 1.00 87.31 323 PRO A O 1
ATOM 2582 N N . PRO A 1 324 ? -6.865 18.462 3.493 1.00 91.69 324 PRO A N 1
ATOM 2583 C CA . PRO A 1 324 ? -7.775 17.384 3.142 1.00 91.69 324 PRO A CA 1
ATOM 2584 C C . PRO A 1 324 ? -9.245 17.808 3.268 1.00 91.69 324 PRO A C 1
ATOM 2586 O O . PRO A 1 324 ? -9.679 18.315 4.310 1.00 91.69 324 PRO A O 1
ATOM 2589 N N . LEU A 1 325 ? -10.027 17.582 2.213 1.00 91.81 325 LEU A N 1
ATOM 2590 C CA . LEU A 1 325 ? -11.452 17.912 2.177 1.00 91.81 325 LEU A CA 1
ATOM 2591 C C . LEU A 1 325 ? -12.277 16.665 1.912 1.00 91.81 325 LEU A C 1
ATOM 2593 O O . LEU A 1 325 ? -12.023 15.926 0.963 1.00 91.81 325 LEU A O 1
ATOM 2597 N N . ILE A 1 326 ? -13.285 16.452 2.755 1.00 94.06 326 ILE A N 1
ATOM 2598 C CA . ILE A 1 326 ? -14.214 15.331 2.656 1.00 94.06 326 ILE A CA 1
ATOM 2599 C C . ILE A 1 326 ? -15.517 15.823 2.031 1.00 94.06 326 ILE A C 1
ATOM 2601 O O . ILE A 1 326 ? -16.187 16.693 2.582 1.00 94.06 326 ILE A O 1
ATOM 2605 N N . TYR A 1 327 ? -15.899 15.224 0.908 1.00 90.62 327 TYR A N 1
ATOM 2606 C CA . TYR A 1 327 ? -17.141 15.535 0.200 1.00 90.62 327 TYR A CA 1
ATOM 2607 C C . TYR A 1 327 ? -18.294 14.630 0.603 1.00 90.62 327 TYR A C 1
ATOM 2609 O O . TYR A 1 327 ? -19.434 15.080 0.677 1.00 90.62 327 TYR A O 1
ATOM 2617 N N . ALA A 1 328 ? -18.010 13.350 0.847 1.00 92.62 328 ALA A N 1
ATOM 2618 C CA . ALA A 1 328 ? -19.035 12.386 1.213 1.00 92.62 328 ALA A CA 1
ATOM 2619 C C . ALA A 1 328 ? -18.509 11.362 2.215 1.00 92.62 328 ALA A C 1
ATOM 2621 O O . ALA A 1 328 ? -17.407 10.834 2.056 1.00 92.62 328 ALA A O 1
ATOM 2622 N N . LEU A 1 329 ? -19.343 11.061 3.209 1.00 95.31 329 LEU A N 1
ATOM 2623 C CA . LEU A 1 329 ? -19.148 9.986 4.174 1.00 95.31 329 LEU A CA 1
ATOM 2624 C C . LEU A 1 329 ? -20.371 9.076 4.157 1.00 95.31 329 LEU A C 1
ATOM 2626 O O . LEU A 1 329 ? -21.488 9.524 4.416 1.00 95.31 329 LEU A O 1
ATOM 2630 N N . LYS A 1 330 ? -20.169 7.788 3.883 1.00 94.56 330 LYS A N 1
ATOM 2631 C CA . LYS A 1 330 ? -21.244 6.788 3.905 1.00 94.56 330 LYS A CA 1
ATOM 2632 C C . LYS A 1 330 ? -20.863 5.617 4.791 1.00 94.56 330 LYS A C 1
ATOM 2634 O O . LYS A 1 330 ? -19.710 5.206 4.819 1.00 94.56 330 LYS A O 1
ATOM 2639 N N . ILE A 1 331 ? -21.847 5.069 5.496 1.00 95.94 331 ILE A N 1
ATOM 2640 C CA . ILE A 1 331 ? -21.678 3.832 6.262 1.00 95.94 331 ILE A CA 1
ATOM 2641 C C . ILE A 1 331 ? -21.943 2.670 5.311 1.00 95.94 331 ILE A C 1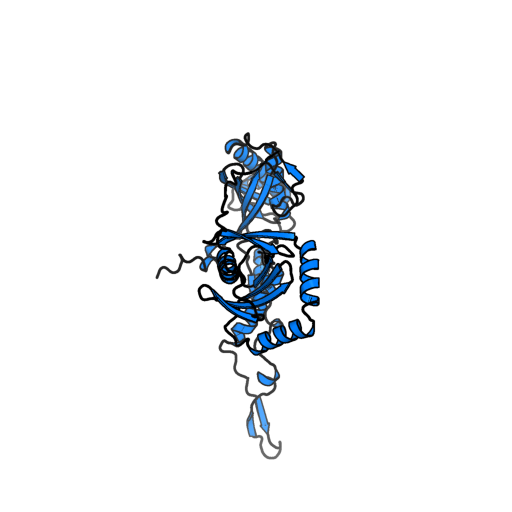
ATOM 2643 O O . ILE A 1 331 ? -23.080 2.499 4.868 1.00 95.94 331 ILE A O 1
ATOM 2647 N N . VAL A 1 332 ? -20.908 1.886 5.027 1.00 91.88 332 VAL A N 1
ATOM 2648 C CA . VAL A 1 332 ? -21.008 0.682 4.196 1.00 91.88 332 VAL A CA 1
ATOM 2649 C C . VAL A 1 332 ? -21.426 -0.490 5.068 1.00 91.88 332 VAL A C 1
ATOM 2651 O O . VAL A 1 332 ? -22.485 -1.069 4.846 1.00 91.88 332 VAL A O 1
ATOM 2654 N N . ASP A 1 333 ? -20.659 -0.750 6.124 1.00 90.69 333 ASP A N 1
ATOM 2655 C CA . ASP A 1 333 ? -20.926 -1.829 7.070 1.00 90.69 333 ASP A CA 1
ATOM 2656 C C . ASP A 1 333 ? -20.861 -1.335 8.519 1.00 90.69 333 ASP A C 1
ATOM 2658 O O . ASP A 1 333 ? -20.141 -0.384 8.843 1.00 90.69 333 ASP A O 1
ATOM 2662 N N . PHE A 1 334 ? -21.662 -1.944 9.392 1.00 94.75 334 PHE A N 1
ATOM 2663 C CA . PHE A 1 334 ? -21.714 -1.590 10.810 1.00 94.75 334 PHE A CA 1
ATOM 2664 C C . PHE A 1 334 ? -22.070 -2.815 11.655 1.00 94.75 334 PHE A 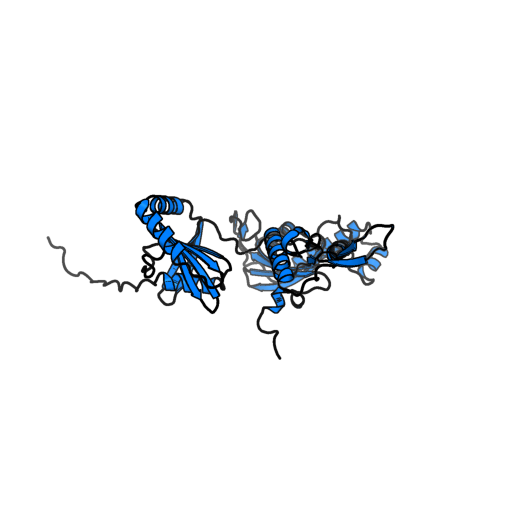C 1
ATOM 2666 O O . PHE A 1 334 ? -23.248 -3.081 11.899 1.00 94.75 334 PHE A O 1
ATOM 2673 N N . ASN A 1 335 ? -21.040 -3.512 12.130 1.00 92.44 335 ASN A N 1
ATOM 2674 C CA . ASN A 1 335 ? -21.131 -4.731 12.924 1.00 92.44 335 ASN A CA 1
ATOM 2675 C C . ASN A 1 335 ? -20.211 -4.609 14.142 1.00 92.44 335 ASN A C 1
ATOM 2677 O O . ASN A 1 335 ? -19.049 -4.998 14.095 1.00 92.44 335 ASN A O 1
ATOM 2681 N N . LEU A 1 336 ? -20.730 -4.036 15.236 1.00 92.50 336 LEU A N 1
ATOM 2682 C CA . LEU A 1 336 ? -19.935 -3.735 16.431 1.00 92.50 336 LEU A CA 1
ATOM 2683 C C . LEU A 1 336 ? -19.066 -4.932 16.881 1.00 92.50 336 LEU A C 1
ATOM 2685 O O . LEU A 1 336 ? -19.593 -6.037 17.014 1.00 92.50 336 LEU A O 1
ATOM 2689 N N . PRO A 1 337 ? -17.781 -4.706 17.217 1.00 92.44 337 PRO A N 1
ATOM 2690 C CA . PRO A 1 337 ? -17.105 -3.406 17.316 1.00 92.44 337 PRO A CA 1
ATOM 2691 C C . PRO A 1 337 ? -16.630 -2.817 15.977 1.00 92.44 337 PRO A C 1
ATOM 2693 O O . PRO A 1 337 ? -16.142 -1.687 15.967 1.00 92.44 337 PRO A O 1
ATOM 2696 N N . ASP A 1 338 ? -16.761 -3.550 14.878 1.00 93.94 338 ASP A N 1
ATOM 2697 C CA . ASP A 1 338 ? -16.220 -3.189 13.575 1.00 93.94 338 ASP A CA 1
ATOM 2698 C C . ASP A 1 338 ? -17.206 -2.345 12.757 1.00 93.94 338 ASP A C 1
ATOM 2700 O O . ASP A 1 338 ? -18.433 -2.430 12.873 1.00 93.94 338 ASP A O 1
ATOM 2704 N N . PHE A 1 339 ? -16.660 -1.468 11.929 1.00 95.12 339 PHE A N 1
ATOM 2705 C CA . PHE A 1 339 ? -17.438 -0.658 11.007 1.00 95.12 339 PHE A CA 1
ATOM 2706 C C . PHE A 1 339 ? -16.598 -0.290 9.793 1.00 95.12 339 PHE A C 1
ATOM 2708 O O . PHE A 1 339 ? -15.368 -0.230 9.855 1.00 95.12 339 PHE A O 1
ATOM 2715 N N . THR A 1 340 ? -17.282 0.032 8.703 1.00 93.81 340 THR A N 1
ATOM 2716 C CA . THR A 1 340 ? -16.636 0.417 7.455 1.00 93.81 340 THR A CA 1
ATOM 2717 C C . THR A 1 340 ? -17.327 1.630 6.854 1.00 93.81 340 THR A C 1
ATOM 2719 O O . THR A 1 340 ? -18.553 1.672 6.708 1.00 93.81 340 THR A O 1
ATOM 2722 N N . LEU A 1 341 ? -16.521 2.625 6.495 1.00 96.19 341 LEU A N 1
ATOM 2723 C CA . LEU A 1 341 ? -16.957 3.870 5.887 1.00 96.19 341 LEU A CA 1
ATOM 2724 C C . LEU A 1 341 ? -16.427 3.990 4.463 1.00 96.19 341 LEU A C 1
ATOM 2726 O O . LEU A 1 341 ? -15.259 3.714 4.199 1.00 96.19 341 LEU A O 1
ATOM 2730 N N . GLU A 1 342 ? -17.267 4.488 3.566 1.00 96.50 342 GLU A N 1
ATOM 2731 C CA . GLU A 1 342 ? -16.825 5.019 2.284 1.00 96.50 342 GLU A CA 1
ATOM 2732 C C . GLU A 1 342 ? -16.581 6.523 2.448 1.00 96.50 342 GLU A C 1
ATOM 2734 O O . GLU A 1 342 ? -17.501 7.287 2.758 1.00 96.50 342 GLU A O 1
ATOM 2739 N N . VAL A 1 343 ? -15.334 6.942 2.251 1.00 96.88 343 VAL A N 1
ATOM 2740 C CA . VAL A 1 343 ? -14.880 8.328 2.382 1.00 96.88 343 VAL A CA 1
ATOM 2741 C C . VAL A 1 343 ? -14.490 8.839 1.005 1.00 96.88 343 VAL A C 1
ATOM 2743 O O . VAL A 1 343 ? -13.562 8.317 0.397 1.00 96.88 343 VAL A O 1
ATOM 2746 N N . SER A 1 344 ? -15.188 9.854 0.500 1.00 95.25 344 SER A N 1
ATOM 2747 C CA . SER A 1 344 ? -14.814 10.538 -0.743 1.00 95.25 344 SER A CA 1
ATOM 2748 C C . SER A 1 344 ? -14.168 11.880 -0.427 1.00 95.25 344 SER A C 1
ATOM 2750 O O . SER A 1 344 ? -14.820 12.749 0.153 1.00 95.25 344 SER A O 1
ATOM 2752 N N . CYS A 1 345 ? -12.903 12.049 -0.802 1.00 93.38 345 CYS A N 1
ATOM 2753 C CA . CYS A 1 345 ? -12.078 13.190 -0.415 1.00 93.38 345 CYS A CA 1
ATOM 2754 C C . CYS A 1 345 ? -11.053 13.601 -1.489 1.00 93.38 345 CYS A C 1
ATOM 2756 O O . CYS A 1 345 ? -10.883 12.921 -2.504 1.00 93.38 345 CYS A O 1
ATOM 2758 N N . ILE A 1 346 ? -10.413 14.753 -1.264 1.00 92.19 346 ILE A N 1
ATOM 2759 C CA . ILE A 1 346 ? -9.229 15.241 -1.994 1.00 92.19 346 ILE A CA 1
ATOM 2760 C C . ILE A 1 346 ? -8.135 15.669 -1.008 1.00 92.19 346 ILE A C 1
ATOM 2762 O O . ILE A 1 346 ? -8.429 15.939 0.159 1.00 92.19 346 ILE A O 1
ATOM 2766 N N . ASN A 1 347 ? -6.895 15.782 -1.503 1.00 88.62 347 ASN A N 1
ATOM 2767 C CA . ASN A 1 347 ? -5.691 16.210 -0.765 1.00 88.62 347 ASN A CA 1
ATOM 2768 C C . ASN A 1 347 ? -5.446 15.498 0.573 1.00 88.62 347 ASN A C 1
ATOM 2770 O O . ASN A 1 347 ? -4.799 16.023 1.470 1.00 88.62 347 ASN A O 1
ATOM 2774 N N . GLU A 1 348 ? -5.954 14.283 0.697 1.00 90.31 348 GLU A N 1
ATOM 2775 C CA . GLU A 1 348 ? -5.824 13.410 1.846 1.00 90.31 348 GLU A CA 1
ATOM 2776 C C . GLU A 1 348 ? -4.483 12.662 1.891 1.00 90.31 348 GLU A C 1
ATOM 2778 O O . GLU A 1 348 ? -3.794 12.491 0.884 1.00 90.31 348 GLU A O 1
ATOM 2783 N N . ASN A 1 349 ? -4.149 12.176 3.086 1.00 90.06 349 ASN A N 1
ATOM 2784 C CA . ASN A 1 349 ? -3.067 11.230 3.345 1.00 90.06 349 ASN A CA 1
ATOM 2785 C C . ASN A 1 349 ? -3.545 10.157 4.346 1.00 90.06 349 ASN A C 1
ATOM 2787 O O . ASN A 1 349 ? -4.622 10.291 4.941 1.00 90.06 349 ASN A O 1
ATOM 2791 N N . ALA A 1 350 ? -2.764 9.093 4.554 1.00 90.56 350 ALA A N 1
ATOM 2792 C CA . ALA A 1 350 ? -3.147 8.019 5.478 1.00 90.56 350 ALA A CA 1
ATOM 2793 C C . ALA A 1 350 ? -3.353 8.502 6.913 1.00 90.56 350 ALA A C 1
ATOM 2795 O O . ALA A 1 350 ? -4.318 8.106 7.564 1.00 90.56 350 ALA A O 1
ATOM 2796 N N . VAL A 1 351 ? -2.472 9.384 7.384 1.00 91.94 351 VAL A N 1
ATOM 2797 C CA . VAL A 1 351 ? -2.516 9.928 8.747 1.00 91.94 351 VAL A CA 1
ATOM 2798 C C . VAL A 1 351 ? -3.838 10.657 8.988 1.00 91.94 351 VAL A C 1
ATOM 2800 O O . VAL A 1 351 ? -4.505 10.437 9.994 1.00 91.94 351 VAL A O 1
ATOM 2803 N N . TYR A 1 352 ? -4.289 11.457 8.026 1.00 93.94 352 TYR A N 1
ATOM 2804 C CA . TYR A 1 352 ? -5.560 12.164 8.101 1.00 93.94 352 TYR A CA 1
ATOM 2805 C C . TYR A 1 352 ? -6.758 11.208 8.172 1.00 93.94 352 TYR A C 1
ATOM 2807 O O . TYR A 1 352 ? -7.654 11.417 8.986 1.00 93.94 352 TYR A O 1
ATOM 2815 N N . LEU A 1 353 ? -6.775 10.136 7.373 1.00 95.06 353 LEU A N 1
ATOM 2816 C CA . LEU A 1 353 ? -7.853 9.138 7.421 1.00 95.06 353 LEU A CA 1
ATOM 2817 C C . LEU A 1 353 ? -7.869 8.367 8.754 1.00 95.06 353 LEU A C 1
ATOM 2819 O O . LEU A 1 353 ? -8.943 8.058 9.272 1.00 95.06 353 LEU A O 1
ATOM 2823 N N . GLN A 1 354 ? -6.702 8.102 9.346 1.00 94.88 354 GLN A N 1
ATOM 2824 C CA . GLN A 1 354 ? -6.594 7.521 10.690 1.00 94.88 354 GLN A CA 1
ATOM 2825 C C . GLN A 1 354 ? -7.142 8.477 11.760 1.00 94.88 354 GLN A C 1
ATOM 2827 O O . GLN A 1 354 ? -7.945 8.070 12.603 1.00 94.88 354 GLN A O 1
ATOM 2832 N N . HIS A 1 355 ? -6.779 9.761 11.691 1.00 95.19 355 HIS A N 1
ATOM 2833 C CA . HIS A 1 355 ? -7.318 10.789 12.582 1.00 95.19 355 HIS A CA 1
ATOM 2834 C C . HIS A 1 355 ? -8.824 10.983 12.408 1.00 95.19 355 HIS A C 1
ATOM 2836 O O . HIS A 1 355 ? -9.524 11.119 13.403 1.00 95.19 355 HIS A O 1
ATOM 2842 N N . LEU A 1 356 ? -9.357 10.905 11.187 1.00 95.81 356 LEU A N 1
ATOM 2843 C CA . LEU A 1 356 ? -10.798 10.967 10.940 1.00 95.81 356 LEU A CA 1
ATOM 2844 C C . LEU A 1 356 ? -11.551 9.873 11.713 1.00 95.81 356 LEU A C 1
ATOM 2846 O O . LEU A 1 356 ? -12.574 10.153 12.338 1.00 95.81 356 LEU A O 1
ATOM 2850 N N . VAL A 1 357 ? -11.042 8.636 11.696 1.00 96.50 357 VAL A N 1
ATOM 2851 C CA . VAL A 1 357 ? -11.605 7.509 12.461 1.00 96.50 357 VAL A CA 1
ATOM 2852 C C . VAL A 1 357 ? -11.515 7.761 13.967 1.00 96.50 357 VAL A C 1
ATOM 2854 O O . VAL A 1 357 ? -12.475 7.504 14.700 1.00 96.50 357 VAL A O 1
ATOM 2857 N N . HIS A 1 358 ? -10.386 8.290 14.431 1.00 95.56 358 HIS A N 1
ATOM 2858 C CA . HIS A 1 358 ? -10.180 8.614 15.837 1.00 95.56 358 HIS A CA 1
ATOM 2859 C C . HIS A 1 358 ? -11.123 9.731 16.322 1.00 95.56 358 HIS A C 1
ATOM 2861 O O . HIS A 1 358 ? -11.850 9.551 17.300 1.00 95.56 358 HIS A O 1
ATOM 2867 N N . ASP A 1 359 ? -11.194 10.848 15.600 1.00 95.38 359 ASP A N 1
ATOM 2868 C CA . ASP A 1 359 ? -12.043 12.002 15.911 1.00 95.38 359 ASP A CA 1
ATOM 2869 C C . ASP A 1 359 ? -13.530 11.637 15.894 1.00 95.38 359 ASP A C 1
ATOM 2871 O O . ASP A 1 359 ? -14.314 12.083 16.739 1.00 95.38 359 ASP A O 1
ATOM 2875 N N . LEU A 1 360 ? -13.929 10.783 14.949 1.00 96.44 360 LEU A N 1
ATOM 2876 C CA . LEU A 1 360 ? -15.270 10.213 14.884 1.00 96.44 360 LEU A CA 1
ATOM 2877 C C . LEU A 1 360 ? -15.613 9.442 16.165 1.00 96.44 360 LEU A C 1
ATOM 2879 O O . LEU A 1 360 ? -16.699 9.622 16.723 1.00 96.44 360 LEU A O 1
ATOM 2883 N N . ALA A 1 361 ? -14.692 8.607 16.647 1.00 95.69 361 ALA A N 1
ATOM 2884 C CA . ALA A 1 361 ? -14.878 7.830 17.865 1.00 95.69 361 ALA A CA 1
ATOM 2885 C C . ALA A 1 361 ? -14.967 8.721 19.112 1.00 95.69 361 ALA A C 1
ATOM 2887 O O . ALA A 1 361 ? -15.869 8.529 19.934 1.00 95.69 361 ALA A O 1
ATOM 2888 N N . LEU A 1 362 ? -14.119 9.751 19.211 1.00 95.44 362 LEU A N 1
ATOM 2889 C CA . LEU A 1 362 ? -14.162 10.718 20.311 1.00 95.44 362 LEU A CA 1
ATOM 2890 C C . LEU A 1 362 ? -15.515 11.439 20.383 1.00 95.44 362 LEU A C 1
ATOM 2892 O O . LEU A 1 362 ? -16.113 11.531 21.458 1.00 95.44 362 LEU A O 1
ATOM 2896 N N . ARG A 1 363 ? -16.070 11.866 19.239 1.00 96.00 363 ARG A N 1
ATOM 2897 C CA . ARG A 1 363 ? -17.419 12.468 19.167 1.00 96.00 363 ARG A CA 1
ATOM 2898 C C . ARG A 1 363 ? -18.527 11.497 19.594 1.00 96.00 363 ARG A C 1
ATOM 2900 O O . ARG A 1 363 ? -19.561 11.925 20.103 1.00 96.00 363 ARG A O 1
ATOM 2907 N N . LEU A 1 364 ? -18.309 10.193 19.427 1.00 96.00 364 LEU A N 1
ATOM 2908 C CA . LEU A 1 364 ? -19.201 9.122 19.886 1.00 96.00 364 LEU A CA 1
ATOM 2909 C C . LEU A 1 364 ? -18.938 8.689 21.341 1.00 96.00 364 LEU A C 1
ATOM 2911 O O . LEU A 1 364 ? -19.583 7.754 21.827 1.00 96.00 364 LEU A O 1
ATOM 2915 N N . LYS A 1 365 ? -18.039 9.382 22.057 1.00 95.69 365 LYS A N 1
ATOM 2916 C CA . LYS A 1 365 ? -17.618 9.069 23.432 1.00 95.69 365 LYS A CA 1
ATOM 2917 C C . LYS A 1 365 ? -17.060 7.647 23.559 1.00 95.69 365 LYS A C 1
ATOM 2919 O O . LYS A 1 365 ? -17.407 6.913 24.481 1.00 95.69 365 LYS A O 1
ATOM 2924 N N . THR A 1 366 ? -16.248 7.238 22.594 1.00 96.12 366 THR A N 1
ATOM 2925 C CA . THR A 1 366 ? -15.522 5.964 22.588 1.00 96.12 366 THR A CA 1
ATOM 2926 C C . THR A 1 366 ? -14.135 6.182 21.976 1.00 96.12 366 THR A C 1
ATOM 2928 O O . THR A 1 366 ? -13.742 7.309 21.682 1.00 96.12 366 THR A O 1
ATOM 2931 N N . THR A 1 367 ? -13.375 5.112 21.798 1.00 96.12 367 THR A N 1
ATOM 2932 C CA . THR A 1 367 ? -12.098 5.109 21.082 1.00 96.12 367 THR A CA 1
ATOM 2933 C C . THR A 1 367 ? -12.197 4.193 19.872 1.00 96.12 367 THR A C 1
ATOM 2935 O O . THR A 1 367 ? -12.997 3.258 19.878 1.00 96.12 367 THR A O 1
ATOM 2938 N N . ALA A 1 368 ? -11.417 4.457 18.827 1.00 96.19 368 ALA A N 1
ATOM 2939 C CA . ALA A 1 368 ? -11.312 3.559 17.686 1.00 96.19 368 ALA A CA 1
ATOM 2940 C C . ALA A 1 368 ? -9.895 3.541 17.125 1.00 96.19 368 ALA A C 1
ATOM 2942 O O . ALA A 1 368 ? -9.136 4.500 17.281 1.00 96.19 368 ALA A O 1
ATOM 2943 N N . VAL A 1 369 ? -9.584 2.445 16.443 1.00 94.94 369 VAL A N 1
ATOM 2944 C CA . VAL A 1 369 ? -8.376 2.272 15.643 1.00 94.94 369 VAL A CA 1
ATOM 2945 C C . VAL A 1 369 ? -8.776 2.033 14.193 1.00 94.94 369 VAL A C 1
ATOM 2947 O O . VAL A 1 369 ? -9.766 1.345 13.928 1.00 94.94 369 VAL A O 1
ATOM 2950 N N . CYS A 1 370 ? -8.017 2.593 13.256 1.00 94.19 370 CYS A N 1
ATOM 2951 C CA . CYS A 1 370 ? -8.164 2.272 11.844 1.00 94.19 370 CYS A CA 1
ATOM 2952 C C . CYS A 1 370 ? -7.557 0.886 11.582 1.00 94.19 370 CYS A C 1
ATOM 2954 O O . CYS A 1 370 ? -6.398 0.634 11.912 1.00 94.19 370 CYS A O 1
ATOM 2956 N N . THR A 1 371 ? -8.346 -0.036 11.036 1.00 88.38 371 THR A N 1
ATOM 2957 C CA . THR A 1 371 ? -7.914 -1.419 10.794 1.00 88.38 371 THR A CA 1
ATOM 2958 C C . THR A 1 371 ? -7.429 -1.629 9.373 1.00 88.38 371 THR A C 1
ATOM 2960 O O . THR A 1 371 ? -6.446 -2.335 9.166 1.00 88.38 371 THR A O 1
ATOM 2963 N N . GLN A 1 372 ? -8.093 -1.013 8.396 1.00 88.81 372 GLN A N 1
ATOM 2964 C CA . GLN A 1 372 ? -7.774 -1.188 6.986 1.00 88.81 372 GLN A CA 1
ATOM 2965 C C . GLN A 1 372 ? -8.190 0.041 6.181 1.00 88.81 372 GLN A C 1
ATOM 2967 O O . GLN A 1 372 ? -9.262 0.603 6.399 1.00 88.81 372 GLN A O 1
ATOM 2972 N N . MET A 1 373 ? -7.366 0.421 5.204 1.00 92.25 373 MET A N 1
ATOM 2973 C CA . MET A 1 373 ? -7.688 1.468 4.237 1.00 92.25 373 MET A CA 1
ATOM 2974 C C . MET A 1 373 ? -7.454 0.959 2.817 1.00 92.25 373 MET A C 1
ATOM 2976 O O . MET A 1 373 ? -6.402 0.394 2.499 1.00 92.25 373 MET A O 1
ATOM 2980 N N . ARG A 1 374 ? -8.442 1.168 1.946 1.00 90.81 374 ARG A N 1
ATOM 2981 C CA . ARG A 1 374 ? -8.354 0.797 0.533 1.00 90.81 374 ARG A CA 1
ATOM 2982 C C . ARG A 1 374 ? -8.901 1.900 -0.361 1.00 90.81 374 ARG A C 1
ATOM 2984 O O . ARG A 1 374 ? -10.071 2.243 -0.261 1.00 90.81 374 ARG A O 1
ATOM 2991 N N . CYS A 1 375 ? -8.090 2.416 -1.276 1.00 92.19 375 CYS A N 1
ATOM 2992 C CA . CYS A 1 375 ? -8.544 3.271 -2.367 1.00 92.19 375 CYS A CA 1
ATOM 2993 C C . CYS A 1 375 ? -9.352 2.429 -3.366 1.00 92.19 375 CYS A C 1
ATOM 2995 O O . CYS A 1 375 ? -8.805 1.554 -4.043 1.00 92.19 375 CYS A O 1
ATOM 2997 N N . ILE A 1 376 ? -10.660 2.666 -3.450 1.00 91.00 376 ILE A N 1
ATOM 2998 C CA . ILE A 1 376 ? -11.563 1.940 -4.358 1.00 91.00 376 ILE A CA 1
ATOM 2999 C C . ILE A 1 376 ? -11.730 2.657 -5.701 1.00 91.00 376 ILE A C 1
ATOM 3001 O O . ILE A 1 376 ? -12.050 2.028 -6.713 1.00 91.00 376 ILE A O 1
ATOM 3005 N N . ARG A 1 377 ? -11.514 3.977 -5.718 1.00 91.62 377 ARG A N 1
ATOM 3006 C CA . ARG A 1 377 ? -11.690 4.815 -6.902 1.00 91.62 377 ARG A CA 1
ATOM 3007 C C . ARG A 1 377 ? -10.789 6.039 -6.843 1.00 91.62 377 ARG A C 1
ATOM 3009 O O . ARG A 1 377 ? -10.757 6.733 -5.832 1.00 91.62 377 ARG A O 1
ATOM 3016 N N . TYR A 1 378 ? -10.150 6.350 -7.961 1.00 92.44 378 TYR A N 1
ATOM 3017 C CA . TYR A 1 378 ? -9.484 7.621 -8.213 1.00 92.44 378 TYR A CA 1
ATOM 3018 C C . TYR A 1 378 ? -10.188 8.270 -9.399 1.00 92.44 378 TYR A C 1
ATOM 3020 O O . TYR A 1 378 ? -9.986 7.852 -10.533 1.00 92.44 378 TYR A O 1
ATOM 3028 N N . GLY A 1 379 ? -11.009 9.297 -9.173 1.00 90.19 379 GLY A N 1
ATOM 3029 C CA . GLY A 1 379 ? -11.755 9.957 -10.245 1.00 90.19 379 GLY A CA 1
ATOM 3030 C C . GLY A 1 379 ? -12.574 8.953 -11.078 1.00 90.19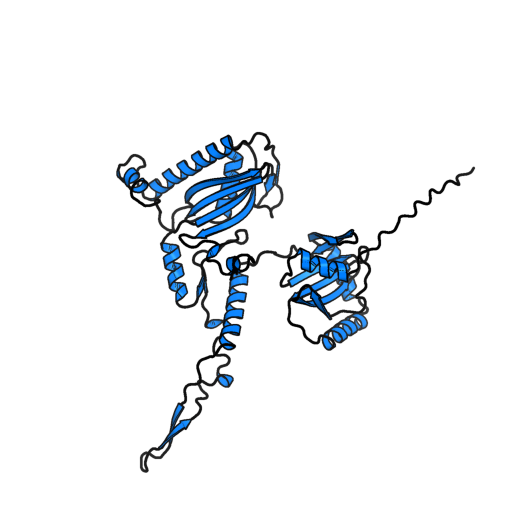 379 GLY A C 1
ATOM 3031 O O . GLY A 1 379 ? -13.404 8.251 -10.501 1.00 90.19 379 GLY A O 1
ATOM 3032 N N . PRO A 1 380 ? -12.362 8.850 -12.404 1.00 90.00 380 PRO A N 1
ATOM 3033 C CA . PRO A 1 380 ? -13.053 7.871 -13.247 1.00 90.00 380 PRO A CA 1
ATOM 3034 C C . PRO A 1 380 ? -12.518 6.433 -13.107 1.00 90.00 380 PRO A C 1
ATOM 3036 O O . PRO A 1 380 ? -13.193 5.490 -13.512 1.00 90.00 380 PRO A O 1
ATOM 3039 N N . TRP A 1 381 ? -11.322 6.234 -12.545 1.00 91.56 381 TRP A N 1
ATOM 3040 C CA . TRP A 1 381 ? -10.688 4.919 -12.457 1.00 91.56 381 TRP A CA 1
ATOM 3041 C C . TRP A 1 381 ? -11.131 4.169 -11.202 1.00 91.56 381 TRP A C 1
ATOM 3043 O O . TRP A 1 381 ? -10.928 4.631 -10.079 1.00 91.56 381 TRP A O 1
ATOM 3053 N N . THR A 1 382 ? -11.701 2.985 -11.394 1.00 89.06 382 THR A N 1
ATOM 3054 C CA . THR A 1 382 ? -12.168 2.076 -10.333 1.00 89.06 382 THR A CA 1
ATOM 3055 C C . THR A 1 382 ? -11.302 0.817 -10.255 1.00 89.06 382 THR A C 1
ATOM 3057 O O . THR A 1 382 ? -10.436 0.594 -11.101 1.00 89.06 382 THR A O 1
ATOM 3060 N N . LEU A 1 383 ? -11.556 -0.045 -9.264 1.00 81.00 383 LEU A N 1
ATOM 3061 C CA . LEU A 1 383 ? -10.868 -1.336 -9.112 1.00 81.00 383 LEU A CA 1
ATOM 3062 C C . LEU A 1 383 ? -10.931 -2.230 -10.363 1.00 81.00 383 LEU A C 1
ATOM 3064 O O . LEU A 1 383 ? -9.958 -2.921 -10.649 1.00 81.00 383 LEU A O 1
ATOM 3068 N N . GLN A 1 384 ? -12.013 -2.172 -11.143 1.00 80.00 384 GLN A N 1
ATOM 3069 C CA . GLN A 1 384 ? -12.167 -2.953 -12.381 1.00 80.00 384 GLN A CA 1
ATOM 3070 C C . GLN A 1 384 ? -11.148 -2.571 -13.463 1.00 80.00 384 GLN A C 1
ATOM 3072 O O . GLN A 1 384 ? -10.770 -3.395 -14.285 1.00 80.00 384 GLN A O 1
ATOM 3077 N N . HIS A 1 385 ? -10.664 -1.330 -13.441 1.00 83.12 385 HIS A N 1
ATOM 3078 C CA . HIS A 1 385 ? -9.646 -0.848 -14.372 1.00 83.12 385 HIS A CA 1
ATOM 3079 C C . HIS A 1 385 ? -8.220 -1.173 -13.904 1.00 83.12 385 HIS A C 1
ATOM 3081 O O . HIS A 1 385 ? -7.249 -0.820 -14.573 1.00 83.12 385 HIS A O 1
ATOM 3087 N N . SER A 1 386 ? -8.067 -1.779 -12.723 1.00 79.81 386 SER A N 1
ATOM 3088 C CA . SER A 1 386 ? -6.757 -2.085 -12.162 1.00 79.81 386 SER A CA 1
ATOM 3089 C C . SER A 1 386 ? -6.217 -3.406 -12.711 1.00 79.81 386 SER A C 1
ATOM 3091 O O . SER A 1 386 ? -6.933 -4.398 -12.792 1.00 79.81 386 SER A O 1
ATOM 3093 N N . LEU A 1 387 ? -4.920 -3.436 -13.029 1.00 73.44 387 LEU A N 1
ATOM 3094 C CA . LEU A 1 387 ? -4.236 -4.626 -13.556 1.00 73.44 387 LEU A CA 1
ATOM 3095 C C . LEU A 1 387 ? -4.353 -5.845 -12.625 1.00 73.44 387 LEU A C 1
ATOM 3097 O O . LEU A 1 387 ? -4.509 -6.963 -13.102 1.00 73.44 387 LEU A O 1
ATOM 3101 N N . CYS A 1 388 ? -4.318 -5.638 -11.304 1.00 59.12 388 CYS A N 1
ATOM 3102 C CA . CYS A 1 388 ? -4.493 -6.719 -10.329 1.00 59.12 388 CYS A CA 1
ATOM 3103 C C . CYS A 1 388 ? -5.964 -7.082 -10.069 1.00 59.12 388 CYS A C 1
ATOM 3105 O O . CYS A 1 388 ? -6.221 -8.172 -9.575 1.00 59.12 388 CYS A O 1
ATOM 3107 N N . GLY A 1 389 ? -6.924 -6.209 -10.394 1.00 38.72 389 GLY A N 1
ATOM 3108 C CA . GLY A 1 389 ? -8.358 -6.504 -10.276 1.00 38.72 389 GLY A CA 1
ATOM 3109 C C . GLY A 1 389 ? -8.874 -7.460 -11.355 1.00 38.72 389 GLY A C 1
ATOM 3110 O O . GLY A 1 389 ? -9.926 -8.057 -11.182 1.00 38.72 389 GLY A O 1
ATOM 3111 N N . ILE A 1 390 ? -8.114 -7.645 -12.438 1.00 34.03 390 ILE A N 1
ATOM 3112 C CA . ILE A 1 390 ? -8.411 -8.601 -13.519 1.00 34.03 390 ILE A CA 1
ATOM 3113 C C . ILE A 1 390 ? -8.011 -10.041 -13.122 1.00 34.03 390 ILE A C 1
ATOM 3115 O O . ILE A 1 390 ? -8.382 -10.998 -13.792 1.00 34.03 390 ILE A O 1
ATOM 3119 N N . LEU A 1 391 ? -7.265 -10.214 -12.022 1.00 31.59 391 LEU A N 1
ATOM 3120 C CA . LEU A 1 391 ? -6.769 -11.515 -11.555 1.00 31.59 391 LEU A CA 1
ATOM 3121 C C . LEU A 1 391 ? -7.673 -12.195 -10.507 1.00 31.59 391 LEU A C 1
ATOM 3123 O O . LEU A 1 391 ? -7.328 -13.286 -10.055 1.00 31.59 391 LEU A O 1
ATOM 3127 N N . GLU A 1 392 ? -8.820 -11.611 -10.135 1.00 27.88 392 GLU A N 1
ATOM 3128 C CA . GLU A 1 392 ? -9.873 -12.381 -9.454 1.00 27.88 392 GLU A CA 1
ATOM 3129 C C . GLU A 1 392 ? -10.610 -13.251 -10.501 1.00 27.88 392 GLU A C 1
ATOM 3131 O O . GLU A 1 392 ? -11.084 -12.721 -11.511 1.00 27.88 392 GLU A O 1
ATOM 3136 N N . PRO A 1 393 ? -10.671 -14.587 -10.324 1.00 29.48 393 PRO A N 1
ATOM 3137 C CA . PRO A 1 393 ? -11.073 -15.547 -11.356 1.00 29.48 393 PRO A CA 1
ATOM 3138 C C . PRO A 1 393 ? -12.597 -15.625 -11.562 1.00 29.48 393 PRO A C 1
ATOM 3140 O O . PRO A 1 393 ? -13.179 -16.704 -11.536 1.00 29.48 393 PRO A O 1
ATOM 3143 N N . GLU A 1 394 ? -13.244 -14.487 -11.807 1.00 31.72 394 GLU A N 1
ATOM 3144 C CA . GLU A 1 394 ? -14.646 -14.411 -12.251 1.00 31.72 394 GLU A CA 1
ATOM 3145 C C . GLU A 1 394 ? -14.816 -13.611 -13.561 1.00 31.72 394 GLU A C 1
ATOM 3147 O O . GLU A 1 394 ? -15.899 -13.586 -14.136 1.00 31.72 394 GLU A O 1
ATOM 3152 N N . ALA A 1 395 ? -13.745 -13.005 -14.095 1.00 27.67 395 ALA A N 1
ATOM 3153 C CA . ALA A 1 395 ? -13.806 -12.115 -15.265 1.00 27.67 395 ALA A CA 1
ATOM 3154 C C . ALA A 1 395 ? -13.286 -12.713 -16.595 1.00 27.67 395 ALA A C 1
ATOM 3156 O O . ALA A 1 395 ? -13.077 -11.978 -17.558 1.00 27.67 395 ALA A O 1
ATOM 3157 N N . LEU A 1 396 ? -13.110 -14.035 -16.686 1.00 28.61 396 LEU A N 1
ATOM 3158 C CA . LEU A 1 396 ? -12.905 -14.752 -17.956 1.00 28.61 396 LEU A CA 1
ATOM 3159 C C . LEU A 1 396 ? -14.082 -15.702 -18.203 1.00 28.61 396 LEU A C 1
ATOM 3161 O O . LEU A 1 396 ? -13.932 -16.915 -18.282 1.00 28.61 396 LEU A O 1
ATOM 3165 N N . GLY A 1 397 ? -15.276 -15.116 -18.273 1.00 31.56 397 GLY A N 1
ATOM 3166 C CA . GLY A 1 397 ? -16.457 -15.744 -18.852 1.00 31.56 397 GLY A CA 1
ATOM 3167 C C . GLY A 1 397 ? -16.498 -15.502 -20.358 1.00 31.56 397 GLY A C 1
ATOM 3168 O O . GLY A 1 397 ? -17.261 -14.650 -20.808 1.00 31.56 397 GLY A O 1
ATOM 3169 N N . VAL A 1 398 ? -15.659 -16.234 -21.097 1.00 33.06 398 VAL A N 1
ATOM 3170 C CA . VAL A 1 398 ? -15.911 -16.716 -22.468 1.00 33.06 398 VAL A CA 1
ATOM 3171 C C . VAL A 1 398 ? -15.356 -18.126 -22.560 1.00 33.06 398 VAL A C 1
ATOM 3173 O O . VAL A 1 398 ? -14.165 -18.294 -22.209 1.00 33.06 398 VAL A O 1
#

InterPro domains:
  IPR002501 Pseudouridine synthase II, N-terminal [PF01509] (207-347)
  IPR020103 Pseudouridine synthase, catalytic domain superfamily [SSF55120] (199-386)
  IPR029245 Protein of unknown function DUF4528 [PF15031] (17-141)
  IPR039048 Mitochondrial pseudouridylate synthase Trub2 [PTHR13195] (141-387)

pLDDT: mean 84.78, std 14.69, range [27.67, 96.88]

Sequence (398 aa):
MHVSQTLKIFRRIKEAKPTASLVLTTHLRQRQLPHWTSYFVKYSDVTSDQRGLSHFNWKVDGANYHILRTGCWPYMKYHCTKRPYEDLSVDDKFFRVLKIANLGIPCLAYGCGASFLISCQEDIYTPEGTVTIYFLYEEDRDMTMNHLRKVLIGNLSRDLNLLKTRPATPMVAIEGSVTENLVVKVKENYADHPLVLGPRYQPKDIKLAWAHQLDKNISGVCILGVNSGTKGTHKVRESQLIRSYMVSGQFGRTTDTLFNDGKVIGKSTYKHVTRGRLMRTLMTIQAGHQRSALHFLGLDPQSQEAYEALSADGLVRPGEKSPPLIYALKIVDFNLPDFTLEVSCINENAVYLQHLVHDLALRLKTTAVCTQMRCIRYGPWTLQHSLCGILEPEALGV

Foldseek 3Di:
DDDDDDPPPPPPPPQAAAAPLQLVQLVCVVLVNDQKDKWKFFPVRHDYPPPLFAWDWDDHPNWIWTWGWAQAPRIIMIITHTDPDDDCPVVRVVVSVVCVVVVVVVSPVVNVVLVVQFDDWDWGQGPSGIGIITDSDPDLSFDAPVNVLVVVLVCCQVVVLVDDDDDFDWDWDWDDDPPPDIDTDTHGDLVRDCVNVPGPGDSVQWDKDWLDGADRQEAEDTDIAIDVRNVVSVVLNFVQFKWKKKWKKFWFWAFPLLEPVGDTDGGDDDPQDDPVLLVVLQVVVLVVLLCLLCVLVVHDCPDPVSVCCVVPDDDRGRGLPRAKGWNDWDWPDDDPRMTIIITIIGNDHPSVSSVVQQVSQVSVVTGMGTYHMYGQDGHVDGRCNDPVSCPPPPPPPD